Protein 5VQI (pdb70)

B-factor: mean 43.28, std 10.45, range [23.92, 96.17]

Structure (mmCIF, N/CA/C/O backbone):
data_5VQI
#
_entry.id   5VQI
#
_cell.length_a   45.034
_cell.length_b   63.706
_cell.length_c   183.635
_cell.angle_alpha   90.00
_cell.angle_beta   90.00
_cell.angle_gamma   90.00
#
_symmetry.space_group_name_H-M   'P 21 21 21'
#
loop_
_entity.id
_entity.type
_entity.pdbx_description
1 polymer 'Importin subunit alpha'
2 polymer 'Nuclear localization sequence of NIT2 transcription factor (NIT2-NLS)'
3 water water
#
loop_
_atom_site.group_PDB
_atom_site.id
_atom_site.type_symbol
_atom_site.label_atom_id
_atom_site.label_alt_id
_atom_site.label_comp_id
_atom_site.label_asym_id
_atom_site.label_entity_id
_atom_site.label_seq_id
_atom_site.pdbx_PDB_ins_code
_atom_site.Cartn_x
_atom_site.Cartn_y
_atom_site.Cartn_z
_atom_site.occupancy
_atom_site.B_iso_or_equiv
_atom_site.auth_seq_id
_atom_site.auth_comp_id
_atom_site.auth_asym_id
_atom_site.auth_atom_id
_atom_site.pdbx_PDB_model_num
ATOM 1 N N . ASP A 1 29 ? -56.126 35.603 217.342 1.00 68.34 82 ASP B N 1
ATOM 2 C CA . ASP A 1 29 ? -56.715 35.364 216.016 1.00 61.39 82 ASP B CA 1
ATOM 3 C C . ASP A 1 29 ? -57.715 36.457 215.607 1.00 57.51 82 ASP B C 1
ATOM 4 O O . ASP A 1 29 ? -58.615 36.820 216.372 1.00 56.61 82 ASP B O 1
ATOM 9 N N . LEU A 1 30 ? -57.569 36.952 214.382 1.00 61.05 83 LEU B N 1
ATOM 10 C CA . LEU A 1 30 ? -58.211 38.203 213.961 1.00 54.89 83 LEU B CA 1
ATOM 11 C C . LEU A 1 30 ? -59.742 38.326 214.157 1.00 55.71 83 LEU B C 1
ATOM 12 O O . LEU A 1 30 ? -60.220 39.366 214.628 1.00 52.58 83 LEU B O 1
ATOM 17 N N . PRO A 1 31 ? -60.526 37.287 213.806 1.00 57.22 84 PRO B N 1
ATOM 18 C CA . PRO A 1 31 ? -61.951 37.567 214.048 1.00 54.82 84 PRO B CA 1
ATOM 19 C C . PRO A 1 31 ? -62.331 37.591 215.540 1.00 53.19 84 PRO B C 1
ATOM 20 O O . PRO A 1 31 ? -63.244 38.332 215.898 1.00 53.47 84 PRO B O 1
ATOM 24 N N . LYS A 1 32 ? -61.662 36.816 216.393 1.00 53.30 85 LYS B N 1
ATOM 25 C CA . LYS A 1 32 ? -61.963 36.882 217.826 1.00 54.34 85 LYS B CA 1
ATOM 26 C C . LYS A 1 32 ? -61.603 38.263 218.385 1.00 53.12 85 LYS B C 1
ATOM 27 O O . LYS A 1 32 ? -62.304 38.801 219.249 1.00 51.50 85 LYS B O 1
ATOM 33 N N . MET A 1 33 ? -60.526 38.844 217.865 1.00 50.84 86 MET B N 1
ATOM 34 C CA . MET A 1 33 ? -60.102 40.177 218.273 1.00 47.88 86 MET B CA 1
ATOM 35 C C . MET A 1 33 ? -61.156 41.209 217.916 1.00 48.61 86 MET B C 1
ATOM 36 O O . MET A 1 33 ? -61.443 42.115 218.699 1.00 43.38 86 MET B O 1
ATOM 41 N N . VAL A 1 34 ? -61.737 41.062 216.727 1.00 51.18 87 VAL B N 1
ATOM 42 C CA . VAL A 1 34 ? -62.809 41.947 216.283 1.00 43.50 87 VAL B CA 1
ATOM 43 C C . VAL A 1 34 ? -63.997 41.837 217.243 1.00 45.81 87 VAL B C 1
ATOM 44 O O . VAL A 1 34 ? -64.562 42.842 217.670 1.00 42.28 87 VAL B O 1
ATOM 48 N N . GLU A 1 35 ? -64.351 40.603 217.586 1.00 48.21 88 GLU B N 1
ATOM 49 C CA . GLU A 1 35 ? -65.426 40.323 218.533 1.00 47.76 88 GLU B CA 1
ATOM 50 C C . GLU A 1 35 ? -65.173 41.047 219.854 1.00 46.90 88 GLU B C 1
ATOM 51 O O . GLU A 1 35 ? -66.057 41.716 220.386 1.00 43.80 88 GLU B O 1
ATOM 57 N N . GLY A 1 36 ? -63.948 40.933 220.361 1.00 48.44 89 GLY B N 1
ATOM 58 C CA . GLY A 1 36 ? -63.580 41.573 221.609 1.00 45.56 89 GLY B CA 1
ATOM 59 C C . GLY A 1 36 ? -63.748 43.081 221.587 1.00 43.45 89 GLY B C 1
ATOM 60 O O . GLY A 1 36 ? -64.298 43.673 222.519 1.00 42.08 89 GLY B O 1
ATOM 61 N N . VAL A 1 37 ? -63.268 43.701 220.518 1.00 38.35 90 VAL B N 1
ATOM 62 C CA . VAL A 1 37 ? -63.382 45.140 220.352 1.00 39.59 90 VAL B CA 1
ATOM 63 C C . VAL A 1 37 ? -64.858 45.600 220.337 1.00 45.16 90 VAL B C 1
ATOM 64 O O . VAL A 1 37 ? -65.181 46.682 220.834 1.00 41.05 90 VAL B O 1
ATOM 68 N N . PHE A 1 38 ? -65.757 44.766 219.805 1.00 46.87 91 PHE B N 1
ATOM 69 C CA . PHE A 1 38 ? -67.178 45.129 219.715 1.00 45.67 91 PHE B CA 1
ATOM 70 C C . PHE A 1 38 ? -68.005 44.574 220.871 1.00 46.48 91 PHE B C 1
ATOM 71 O O . PHE A 1 38 ? -69.221 44.757 220.919 1.00 49.54 91 PHE B O 1
ATOM 79 N N . SER A 1 39 ? -67.352 43.876 221.788 1.00 42.91 92 SER B N 1
ATOM 80 C CA . SER A 1 39 ? -67.996 43.505 223.032 1.00 43.09 92 SER B CA 1
ATOM 81 C C . SER A 1 39 ? -68.277 44.787 223.827 1.00 48.25 92 SER B C 1
ATOM 82 O O . SER A 1 39 ? -67.661 45.821 223.584 1.00 45.19 92 SER B O 1
ATOM 85 N N . SER A 1 40 ? -69.212 44.740 224.765 1.00 47.14 93 SER B N 1
ATOM 86 C CA . SER A 1 40 ? -69.456 45.908 225.599 1.00 47.61 93 SER B CA 1
ATOM 87 C C . SER A 1 40 ? -68.720 45.789 226.942 1.00 42.03 93 SER B C 1
ATOM 88 O O . SER A 1 40 ? -68.843 46.655 227.798 1.00 39.92 93 SER B O 1
ATOM 91 N N . GLU A 1 41 ? -67.955 44.716 227.111 1.00 41.13 94 GLU B N 1
ATOM 92 C CA . GLU A 1 41 ? -67.183 44.495 228.335 1.00 41.04 94 GLU B CA 1
ATOM 93 C C . GLU A 1 41 ? -65.773 45.103 228.294 1.00 41.51 94 GLU B C 1
ATOM 94 O O . GLU A 1 41 ? -65.000 44.861 227.358 1.00 41.30 94 GLU B O 1
ATOM 100 N N . ILE A 1 42 ? -65.447 45.889 229.316 1.00 37.21 95 ILE B N 1
ATOM 101 C CA . ILE A 1 42 ? -64.200 46.639 229.330 1.00 39.15 95 ILE B CA 1
ATOM 102 C C . ILE A 1 42 ? -62.977 45.731 229.264 1.00 37.87 95 ILE B C 1
ATOM 103 O O . ILE A 1 42 ? -61.994 46.068 228.616 1.00 43.43 95 ILE B O 1
ATOM 108 N N . ASP A 1 43 ? -63.033 44.563 229.884 1.00 37.26 96 ASP B N 1
ATOM 109 C CA . ASP A 1 43 ? -61.868 43.704 229.838 1.00 35.78 96 ASP B CA 1
ATOM 110 C C . ASP A 1 43 ? -61.731 43.007 228.479 1.00 39.04 96 ASP B C 1
ATOM 111 O O . ASP A 1 43 ? -60.630 42.909 227.952 1.00 39.49 96 ASP B O 1
ATOM 116 N N . LYS A 1 44 ? -62.830 42.547 227.892 1.00 41.22 97 LYS B N 1
ATOM 117 C CA . LYS A 1 44 ? -62.767 42.038 226.520 1.00 42.45 97 LYS B CA 1
ATOM 118 C C . LYS A 1 44 ? -62.271 43.118 225.552 1.00 41.71 97 LYS B C 1
ATOM 119 O O . LYS A 1 44 ? -61.369 42.870 224.744 1.00 40.08 97 LYS B O 1
ATOM 125 N N . GLN A 1 45 ? -62.841 44.316 225.665 1.00 40.57 98 GLN B N 1
ATOM 126 C CA . GLN A 1 45 ? -62.364 45.481 224.924 1.00 40.35 98 GLN B CA 1
ATOM 127 C C . GLN A 1 45 ? -60.855 45.704 225.047 1.00 42.30 98 GLN B C 1
ATOM 128 O O . GLN A 1 45 ? -60.184 46.080 224.079 1.00 39.07 98 GLN B O 1
ATOM 134 N N . ILE A 1 46 ? -60.317 45.478 226.239 1.00 40.17 99 ILE B N 1
ATOM 135 C CA . ILE A 1 46 ? -58.926 45.842 226.486 1.00 40.81 99 ILE B CA 1
ATOM 136 C C . ILE A 1 46 ? -57.956 44.759 225.990 1.00 38.58 99 ILE B C 1
ATOM 137 O O . ILE A 1 46 ? -56.937 45.079 225.372 1.00 38.92 99 ILE B O 1
ATOM 142 N N . GLN A 1 47 ? -58.285 43.489 226.225 1.00 42.45 100 GLN B N 1
ATOM 143 C CA . GLN A 1 47 ? -57.491 42.364 225.700 1.00 43.10 100 GLN B CA 1
ATOM 144 C C . GLN A 1 47 ? -57.429 42.389 224.195 1.00 39.85 100 GLN B C 1
ATOM 145 O O . GLN A 1 47 ? -56.381 42.169 223.609 1.00 43.50 100 GLN B O 1
ATOM 151 N N . ALA A 1 48 ? -58.575 42.627 223.577 1.00 38.66 101 ALA B N 1
ATOM 152 C CA . ALA A 1 48 ? -58.650 42.683 222.130 1.00 40.56 101 ALA B CA 1
ATOM 153 C C . ALA A 1 48 ? -57.819 43.845 221.611 1.00 40.45 101 ALA B C 1
ATOM 154 O O . ALA A 1 48 ? -56.961 43.666 220.751 1.00 39.37 101 ALA B O 1
ATOM 156 N N . THR A 1 49 ? -58.073 45.033 222.155 1.00 39.04 102 THR B N 1
ATOM 157 C CA . THR A 1 49 ? -57.427 46.244 221.673 1.00 37.37 102 THR B CA 1
ATOM 158 C C . THR A 1 49 ? -55.907 46.168 221.827 1.00 41.30 102 THR B C 1
ATOM 159 O O . THR A 1 49 ? -55.167 46.603 220.939 1.00 41.54 102 THR B O 1
ATOM 163 N N . THR A 1 50 ? -55.451 45.592 222.940 1.00 40.07 103 THR B N 1
ATOM 164 C CA . THR A 1 50 ? -54.026 45.374 223.170 1.00 37.25 103 THR B CA 1
ATOM 165 C C . THR A 1 50 ? -53.422 44.492 222.081 1.00 35.61 103 THR B C 1
ATOM 166 O O . THR A 1 50 ? -52.338 44.787 221.581 1.00 38.02 103 THR B O 1
ATOM 170 N N . LYS A 1 51 ? -54.117 43.422 221.704 1.00 36.95 104 LYS B N 1
ATOM 171 C CA . LYS A 1 51 ? -53.639 42.553 220.625 1.00 39.91 104 LYS B CA 1
ATOM 172 C C . LYS A 1 51 ? -53.507 43.327 219.304 1.00 44.75 104 LYS B C 1
ATOM 173 O O . LYS A 1 51 ? -52.551 43.105 218.537 1.00 41.67 104 LYS B O 1
ATOM 179 N N . PHE A 1 52 ? -54.458 44.236 219.056 1.00 37.68 105 PHE B N 1
ATOM 180 C CA . PHE A 1 52 ? -54.410 45.120 217.892 1.00 38.83 105 PHE B CA 1
ATOM 181 C C . PHE A 1 52 ? -53.248 46.112 218.001 1.00 40.52 105 PHE B C 1
ATOM 182 O O . PHE A 1 52 ? -52.524 46.338 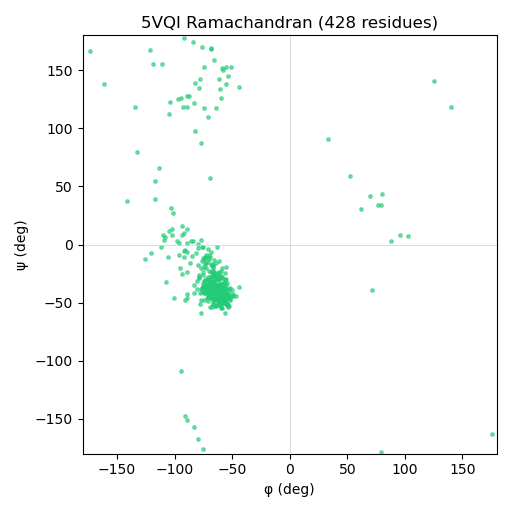217.041 1.00 39.52 105 PHE B O 1
ATOM 190 N N . ARG A 1 53 ? -53.084 46.713 219.176 1.00 41.95 106 ARG B N 1
ATOM 191 C CA . ARG A 1 53 ? -51.932 47.570 219.432 1.00 41.32 106 ARG B CA 1
ATOM 192 C C . ARG A 1 53 ? -50.623 46.832 219.120 1.00 44.00 106 ARG B C 1
ATOM 193 O O . ARG A 1 53 ? -49.714 47.384 218.480 1.00 41.81 106 ARG B O 1
ATOM 201 N N . LYS A 1 54 ? -50.528 45.584 219.569 1.00 41.44 107 LYS B N 1
ATOM 202 C CA . LYS A 1 54 ? -49.295 44.838 219.377 1.00 40.48 107 LYS B CA 1
ATOM 203 C C . LYS A 1 54 ? -49.101 44.508 217.907 1.00 42.41 107 LYS B C 1
ATOM 204 O O . LYS A 1 54 ? -47.981 44.515 217.413 1.00 44.02 107 LYS B O 1
ATOM 210 N N . LEU A 1 55 ? -50.192 44.261 217.192 1.00 42.34 108 LEU B N 1
ATOM 211 C CA . LEU A 1 55 ? -50.047 43.864 215.811 1.00 40.80 108 LEU B CA 1
ATOM 212 C C . LEU A 1 55 ? -49.683 45.097 214.970 1.00 45.29 108 LEU B C 1
ATOM 213 O O . LEU A 1 55 ? -48.882 45.001 214.028 1.00 43.49 108 LEU B O 1
ATOM 218 N N . LEU A 1 56 ? -50.254 46.250 215.313 1.00 41.58 109 LEU B N 1
ATOM 219 C CA . LEU A 1 56 ? -49.923 47.477 214.606 1.00 42.73 109 LEU B CA 1
ATOM 220 C C . LEU A 1 56 ? -48.544 47.997 215.017 1.00 47.70 109 LEU B C 1
ATOM 221 O O . LEU A 1 56 ? -48.081 49.015 214.490 1.00 47.33 109 LEU B O 1
ATOM 226 N N . SER A 1 57 ? -47.893 47.302 215.953 1.00 46.05 110 SER B N 1
ATOM 227 C CA . SER A 1 57 ? -46.543 47.673 216.408 1.00 45.20 110 SER B CA 1
ATOM 228 C C . SER A 1 57 ? -45.411 46.906 215.711 1.00 45.14 110 SER B C 1
ATOM 229 O O . SER A 1 57 ? -44.243 47.243 215.897 1.00 42.23 110 SER B O 1
ATOM 232 N N . LYS A 1 58 ? -45.760 45.879 214.933 1.00 49.06 111 LYS B N 1
ATOM 233 C CA . LYS A 1 58 ? -44.795 45.117 214.127 1.00 52.95 111 LYS B CA 1
ATOM 234 C C . LYS A 1 58 ? -43.800 46.028 213.399 1.00 53.10 111 LYS B C 1
ATOM 235 O O . LYS A 1 58 ? -44.186 47.060 212.840 1.00 49.89 111 LYS B O 1
ATOM 237 N N . GLU A 1 59 ? -42.522 45.659 213.423 1.00 52.57 112 GLU B N 1
ATOM 238 C CA . GLU A 1 59 ? -41.505 46.461 212.753 1.00 57.62 112 GLU B CA 1
ATOM 239 C C . GLU A 1 59 ? -41.695 46.409 211.225 1.00 56.86 112 GLU B C 1
ATOM 240 O O . GLU A 1 59 ? -41.812 47.452 210.567 1.00 52.19 112 GLU B O 1
ATOM 242 N N . ARG A 1 60 ? -41.748 45.199 210.670 1.00 57.25 113 ARG B N 1
ATOM 243 C CA . ARG A 1 60 ? -41.914 45.024 209.223 1.00 66.60 113 ARG B CA 1
ATOM 244 C C . ARG A 1 60 ? -43.366 44.768 208.838 1.00 63.64 113 ARG B C 1
ATOM 245 O O . ARG A 1 60 ? -44.001 43.845 209.357 1.00 60.97 113 ARG B O 1
ATOM 247 N N . ASN A 1 61 ? -43.877 45.590 207.924 1.00 62.23 114 ASN B N 1
ATOM 248 C CA . ASN A 1 61 ? -45.216 45.416 207.359 1.00 64.78 114 ASN B CA 1
ATOM 249 C C . ASN A 1 61 ? -46.371 45.274 208.348 1.00 60.07 114 ASN B C 1
ATOM 250 O O . ASN A 1 61 ? -47.065 44.253 208.325 1.00 58.13 114 ASN B O 1
ATOM 255 N N . PRO A 1 62 ? -46.581 46.282 209.216 1.00 56.41 115 PRO B N 1
ATOM 256 C CA . PRO A 1 62 ? -47.772 46.217 210.058 1.00 53.50 115 PRO B CA 1
ATOM 257 C C . PRO A 1 62 ? -49.029 46.182 209.203 1.00 49.29 115 PRO B C 1
ATOM 258 O O . PRO A 1 62 ? -49.214 47.035 208.341 1.00 53.07 115 PRO B O 1
ATOM 262 N N . PRO A 1 63 ? -49.881 45.181 209.420 1.00 49.67 116 PRO B N 1
ATOM 263 C CA . PRO A 1 63 ? -51.099 45.015 208.621 1.00 49.84 116 PRO B CA 1
ATOM 264 C C . PRO A 1 63 ? -52.142 46.106 208.894 1.00 44.89 116 PRO B C 1
ATOM 265 O O . PRO A 1 63 ? -53.273 45.809 209.270 1.00 46.87 116 PRO B O 1
ATOM 269 N N . ILE A 1 64 ? -51.740 47.355 208.695 1.00 42.28 117 ILE B N 1
ATOM 270 C CA . ILE A 1 64 ? -52.595 48.505 208.903 1.00 37.20 117 ILE B CA 1
ATOM 271 C C . ILE A 1 64 ? -53.904 48.345 208.152 1.00 43.21 117 ILE B C 1
ATOM 272 O O . ILE A 1 64 ? -54.989 48.538 208.714 1.00 44.17 117 ILE B O 1
ATOM 277 N N . GLU A 1 65 ? -53.791 47.940 206.892 1.00 45.03 118 GLU B N 1
ATOM 278 C CA . GLU A 1 65 ? -54.934 47.808 206.020 1.00 41.07 118 GLU B CA 1
ATOM 279 C C . GLU A 1 65 ? -55.875 46.706 206.473 1.00 43.57 118 GLU B C 1
ATOM 280 O O . GLU A 1 65 ? -57.091 46.895 206.493 1.00 45.19 118 GLU B O 1
ATOM 286 N N . GLU A 1 66 ? -55.333 45.553 206.841 1.00 45.93 119 GLU B N 1
ATOM 287 C CA . GLU A 1 66 ? -56.203 44.465 207.283 1.00 47.87 119 GLU B CA 1
ATOM 288 C C . GLU A 1 66 ? -56.978 44.907 208.511 1.00 47.87 119 GLU B C 1
ATOM 289 O O . GLU A 1 66 ? -58.162 44.613 208.636 1.00 51.52 119 GLU B O 1
ATOM 295 N N . VAL A 1 67 ? -56.304 45.628 209.407 1.00 45.38 120 VAL B N 1
ATOM 296 C CA . VAL A 1 67 ? -56.934 46.142 210.620 1.00 44.31 120 VAL B CA 1
ATOM 297 C C . VAL A 1 67 ? -58.034 47.125 210.241 1.00 45.03 120 VAL B C 1
ATOM 298 O O . 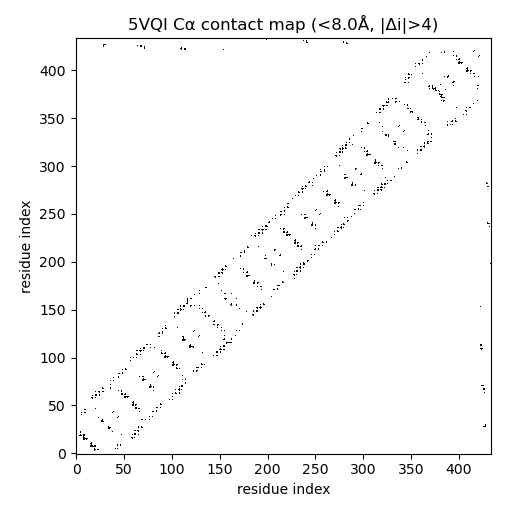VAL A 1 67 ? -59.145 47.058 210.763 1.00 45.61 120 VAL B O 1
ATOM 302 N N . ILE A 1 68 ? -57.719 48.025 209.314 1.00 43.92 121 ILE B N 1
ATOM 303 C CA . ILE A 1 68 ? -58.680 49.008 208.844 1.00 40.92 121 ILE B CA 1
ATOM 304 C C . ILE A 1 68 ? -59.910 48.320 208.238 1.00 44.22 121 ILE B C 1
ATOM 305 O O . ILE A 1 68 ? -61.046 48.709 208.512 1.00 41.97 121 ILE B O 1
ATOM 310 N N . LYS A 1 69 ? -59.679 47.271 207.458 1.00 45.16 122 LYS B N 1
ATOM 311 C CA . LYS A 1 69 ? -60.762 46.486 206.869 1.00 44.66 122 LYS B CA 1
ATOM 312 C C . LYS A 1 69 ? -61.722 45.839 207.886 1.00 45.98 122 LYS B C 1
ATOM 313 O O . LYS A 1 69 ? -62.880 45.580 207.568 1.00 46.44 122 LYS B O 1
ATOM 319 N N . THR A 1 70 ? -61.251 45.560 209.094 1.00 45.06 123 THR B N 1
ATOM 320 C CA . THR A 1 70 ? -62.089 44.863 210.070 1.00 43.51 123 THR B CA 1
ATOM 321 C C . THR A 1 70 ? -63.212 45.739 210.649 1.00 42.68 123 THR B C 1
ATOM 322 O O . THR A 1 70 ? -64.189 45.212 211.185 1.00 49.75 123 THR B O 1
ATOM 326 N N . GLY A 1 71 ? -63.076 47.060 210.557 1.00 41.19 124 GLY B N 1
ATOM 327 C CA . GLY A 1 71 ? -64.116 47.973 211.018 1.00 36.20 124 GLY B CA 1
ATOM 328 C C . GLY A 1 71 ? -63.943 48.534 212.424 1.00 40.23 124 GLY B C 1
ATOM 329 O O . GLY A 1 71 ? -64.842 49.198 212.940 1.00 39.60 124 GLY B O 1
ATOM 330 N N . VAL A 1 72 ? -62.787 48.291 213.043 1.00 39.18 125 VAL B N 1
ATOM 331 C CA . VAL A 1 72 ? -62.579 48.685 214.439 1.00 40.56 125 VAL B CA 1
ATOM 332 C C . VAL A 1 72 ? -62.114 50.121 214.658 1.00 36.76 125 VAL B C 1
ATOM 333 O O . VAL A 1 72 ? -62.085 50.570 215.794 1.00 41.98 125 VAL B O 1
ATOM 337 N N . VAL A 1 73 ? -61.743 50.848 213.615 1.00 35.35 126 VAL B N 1
ATOM 338 C CA . VAL A 1 73 ? -61.151 52.153 213.874 1.00 38.35 126 VAL B CA 1
ATOM 339 C C . VAL A 1 73 ? -62.173 53.039 214.545 1.00 34.51 126 VAL B C 1
ATOM 340 O O . VAL A 1 73 ? -61.841 53.786 215.457 1.00 42.60 126 VAL B O 1
ATOM 344 N N . GLY A 1 74 ? -63.428 52.902 214.142 1.00 39.52 127 GLY B N 1
ATOM 345 C CA . GLY A 1 74 ? -64.525 53.598 214.798 1.00 39.25 127 GLY B CA 1
ATOM 346 C C . GLY A 1 74 ? -64.606 53.315 216.288 1.00 42.07 127 GLY B C 1
ATOM 347 O O . GLY A 1 74 ? -64.856 54.214 217.088 1.00 43.12 127 GLY B O 1
ATOM 348 N N . ARG A 1 75 ? -64.383 52.057 216.659 1.00 41.19 128 ARG B N 1
ATOM 349 C CA . ARG A 1 75 ? -64.356 51.654 218.055 1.00 39.53 128 ARG B CA 1
ATOM 350 C C . ARG A 1 75 ? -63.191 52.254 218.828 1.00 38.15 128 ARG B C 1
ATOM 351 O O . ARG A 1 75 ? -63.388 52.754 219.934 1.00 35.62 128 ARG B O 1
ATOM 359 N N . PHE A 1 76 ? -61.987 52.212 218.250 1.00 37.79 129 PHE B N 1
ATOM 360 C CA . PHE A 1 76 ? -60.811 52.790 218.914 1.00 39.14 129 PHE B CA 1
ATOM 361 C C . PHE A 1 76 ? -61.089 54.245 219.279 1.00 38.68 129 PHE B C 1
ATOM 362 O O . PHE A 1 76 ? -60.707 54.710 220.350 1.00 38.76 129 PHE B O 1
ATOM 370 N N . VAL A 1 77 ? -61.788 54.952 218.400 1.00 39.47 130 VAL B N 1
ATOM 371 C CA . VAL A 1 77 ? -62.141 56.332 218.680 1.00 36.44 130 VAL B CA 1
ATOM 372 C C . VAL A 1 77 ? -63.176 56.450 219.824 1.00 40.88 130 VAL B C 1
ATOM 373 O O . VAL A 1 77 ? -63.102 57.371 220.653 1.00 40.79 130 VAL B O 1
ATOM 377 N N . GLU A 1 78 ? -64.128 55.523 219.897 1.00 40.19 131 GLU B N 1
ATOM 378 C CA . GLU A 1 78 ? -65.028 55.514 221.049 1.00 39.48 131 GLU B CA 1
ATOM 379 C C . GLU A 1 78 ? -64.220 55.296 222.323 1.00 38.34 131 GLU B C 1
ATOM 380 O O . GLU A 1 78 ? -64.469 55.949 223.333 1.00 37.59 131 GLU B O 1
ATOM 386 N N . PHE A 1 79 ? -63.257 54.372 222.259 1.00 34.23 132 PHE B N 1
ATOM 387 C CA . PHE A 1 79 ? -62.466 53.998 223.424 1.00 37.98 132 PHE B CA 1
ATOM 388 C C . PHE A 1 79 ? -61.697 55.185 223.968 1.00 35.07 132 PHE B C 1
ATOM 389 O O . PHE A 1 79 ? -61.417 55.246 225.154 1.00 35.17 132 PHE B O 1
ATOM 397 N N . LEU A 1 80 ? -61.381 56.131 223.088 1.00 33.89 133 LEU B N 1
ATOM 398 C CA . LEU A 1 80 ? -60.660 57.338 223.468 1.00 36.23 133 LEU B CA 1
ATOM 399 C C . LEU A 1 80 ? -61.394 58.156 224.538 1.00 38.18 133 LEU B C 1
ATOM 400 O O . LEU A 1 80 ? -60.786 58.981 225.211 1.00 35.64 133 LEU B O 1
ATOM 405 N N . ARG A 1 81 ? -62.703 57.935 224.679 1.00 39.07 134 ARG B N 1
ATOM 406 C CA . ARG A 1 81 ? -63.490 58.645 225.687 1.00 43.52 134 ARG B CA 1
ATOM 407 C C . ARG A 1 81 ? -63.950 57.764 226.852 1.00 40.12 134 ARG B C 1
ATOM 408 O O . ARG A 1 81 ? -64.663 58.239 227.731 1.00 39.75 134 ARG B O 1
ATOM 416 N N . SER A 1 82 ? -63.534 56.502 226.877 1.00 37.05 135 SER B N 1
ATOM 417 C CA . SER A 1 82 ? -63.758 55.669 228.059 1.00 39.05 135 SER B CA 1
ATOM 418 C C . SER A 1 82 ? -63.109 56.303 229.291 1.00 39.22 135 SER B C 1
ATOM 419 O O . SER A 1 82 ? -62.133 57.040 229.187 1.00 35.89 135 SER B O 1
ATOM 422 N N . PRO A 1 83 ? -63.689 56.059 230.466 1.00 44.75 136 PRO B N 1
ATOM 423 C CA . PRO A 1 83 ? -63.090 56.520 231.729 1.00 40.73 136 PRO B CA 1
ATOM 424 C C . PRO A 1 83 ? -61.892 55.677 232.133 1.00 40.65 136 PRO B C 1
ATOM 425 O O . PRO A 1 83 ? -61.047 56.136 232.893 1.00 41.55 136 PRO B O 1
ATOM 429 N N . HIS A 1 84 ? -61.843 54.446 231.637 1.00 40.93 137 HIS B N 1
ATOM 430 C CA . HIS A 1 84 ? -60.698 53.577 231.837 1.00 40.59 137 HIS B CA 1
ATOM 431 C C . HIS A 1 84 ? -59.532 54.085 231.011 1.00 39.48 137 HIS B C 1
ATOM 432 O O . HIS A 1 84 ? -59.559 54.005 229.785 1.00 42.96 137 HIS B O 1
ATOM 439 N N . THR A 1 85 ? -58.517 54.612 231.680 1.00 35.29 138 THR B N 1
ATOM 440 C CA . THR A 1 85 ? -57.393 55.201 230.986 1.00 34.64 138 THR B CA 1
ATOM 441 C C . THR A 1 85 ? -56.636 54.163 230.163 1.00 37.74 138 THR B C 1
ATOM 442 O O . THR A 1 85 ? -56.071 54.495 229.128 1.00 38.41 138 THR B O 1
ATOM 446 N N . LEU A 1 86 ? -56.616 52.912 230.617 1.00 36.47 139 LEU B N 1
ATOM 447 C CA . LEU A 1 86 ? -55.823 51.892 229.936 1.00 34.93 139 LEU B CA 1
ATOM 448 C C . LEU A 1 86 ? -56.313 51.662 228.515 1.00 37.50 139 LEU B C 1
ATOM 449 O O . LEU A 1 86 ? -55.512 51.554 227.585 1.00 40.11 139 LEU B O 1
ATOM 454 N N . VAL A 1 87 ? -57.629 51.604 228.340 1.00 37.56 140 VAL B N 1
ATOM 455 C CA . VAL A 1 87 ? -58.185 51.414 227.012 1.00 39.57 140 VAL B CA 1
ATOM 456 C C . VAL A 1 87 ? -58.041 52.700 226.182 1.00 38.10 140 VAL B C 1
ATOM 457 O O . VAL A 1 87 ? -57.908 52.632 224.967 1.00 40.61 140 VAL B O 1
ATOM 461 N N . GLN A 1 88 ? -58.041 53.859 226.838 1.00 35.85 141 GLN B N 1
ATOM 462 C CA . GLN A 1 88 ? -57.739 55.113 226.166 1.00 34.13 141 GLN B CA 1
ATOM 463 C C . GLN A 1 88 ? -56.370 55.015 225.552 1.00 37.79 141 GLN B C 1
ATOM 464 O O . GLN A 1 88 ? -56.171 55.357 224.391 1.00 40.21 141 GLN B O 1
ATOM 470 N 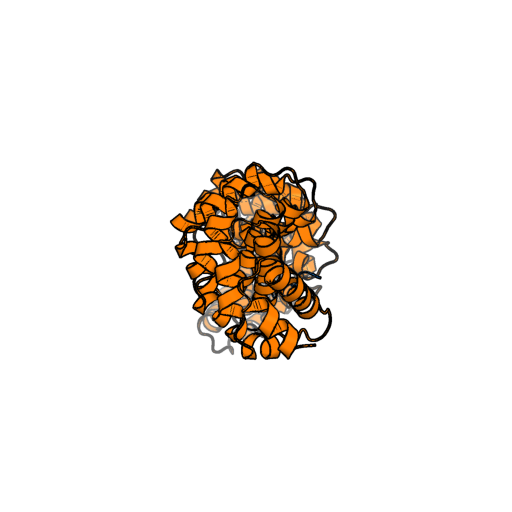N . PHE A 1 89 ? -55.434 54.515 226.350 1.00 37.66 142 PHE B N 1
ATOM 471 C CA . PHE A 1 89 ? -54.045 54.387 225.955 1.00 37.32 142 PHE B CA 1
ATOM 472 C C . PHE A 1 89 ? -53.823 53.395 224.807 1.00 37.75 142 PHE B C 1
ATOM 473 O O . PHE A 1 89 ? -53.202 53.733 223.792 1.00 39.26 142 PHE B O 1
ATOM 481 N N . GLU A 1 90 ? -54.329 52.180 224.969 1.00 36.04 143 GLU B N 1
ATOM 482 C CA . GLU A 1 90 ? -54.216 51.159 223.937 1.00 35.84 143 GLU B CA 1
ATOM 483 C C . GLU A 1 90 ? -54.895 51.596 222.627 1.00 38.87 143 GLU B C 1
ATOM 484 O O . GLU A 1 90 ? -54.341 51.408 221.521 1.00 37.88 143 GLU B O 1
ATOM 490 N N . ALA A 1 91 ? -56.083 52.189 222.748 1.00 36.99 144 ALA B N 1
ATOM 491 C CA . ALA A 1 91 ? -56.780 52.696 221.564 1.00 39.77 144 ALA B CA 1
ATOM 492 C C . ALA A 1 91 ? -55.905 53.747 220.866 1.00 36.83 144 ALA B C 1
ATOM 493 O O . ALA A 1 91 ? -55.702 53.682 219.653 1.00 36.30 144 ALA B O 1
ATOM 495 N N . ALA A 1 92 ? -55.360 54.676 221.655 1.00 35.20 145 ALA B N 1
ATOM 496 C CA . ALA A 1 92 ? -54.566 55.785 221.139 1.00 35.77 145 ALA B CA 1
ATOM 497 C C . ALA A 1 92 ? -53.284 55.293 220.454 1.00 36.89 145 ALA B C 1
ATOM 498 O O . ALA A 1 92 ? -52.825 55.861 219.467 1.00 35.00 145 ALA B O 1
ATOM 500 N N . TRP A 1 93 ? -52.716 54.228 220.994 1.00 40.11 146 TRP B N 1
ATOM 501 C CA . TRP A 1 93 ? -51.507 53.653 220.442 1.00 38.06 146 TRP B CA 1
ATOM 502 C C . TRP A 1 93 ? -51.822 52.945 219.102 1.00 39.14 146 TRP B C 1
ATOM 503 O O . TRP A 1 93 ? -51.066 53.058 218.134 1.00 36.79 146 TRP B O 1
ATOM 514 N N . ALA A 1 94 ? -52.943 52.231 219.040 1.00 41.21 147 ALA B N 1
ATOM 515 C CA . ALA A 1 94 ? -53.329 51.565 217.801 1.00 37.76 147 ALA B CA 1
ATOM 516 C C . ALA A 1 94 ? -53.568 52.608 216.732 1.00 37.79 147 ALA B C 1
ATOM 517 O O . ALA A 1 94 ? -53.092 52.485 215.597 1.00 37.61 147 ALA B O 1
ATOM 519 N N . LEU A 1 95 ? -54.297 53.648 217.116 1.00 36.22 148 LEU B N 1
ATOM 520 C CA . LEU A 1 95 ? -54.630 54.720 216.198 1.00 38.11 148 LEU B CA 1
ATOM 521 C C . LEU A 1 95 ? -53.360 55.415 215.729 1.00 36.34 148 LEU B C 1
ATOM 522 O O . LEU A 1 95 ? -53.237 55.750 214.558 1.00 36.77 148 LEU B O 1
ATOM 527 N N . THR A 1 96 ? -52.412 55.611 216.644 1.00 37.90 149 THR B N 1
ATOM 528 C CA . THR A 1 96 ? -51.140 56.255 216.309 1.00 41.88 149 THR B CA 1
ATOM 529 C C . THR A 1 96 ? -50.423 55.515 215.179 1.00 40.11 149 THR B C 1
ATOM 530 O O . THR A 1 96 ? -49.838 56.135 214.288 1.00 38.54 149 THR B O 1
ATOM 534 N N . ASN A 1 97 ? -50.496 54.191 215.208 1.00 37.33 150 ASN B N 1
ATOM 535 C CA . ASN A 1 97 ? -49.787 53.402 214.223 1.00 40.13 150 ASN B CA 1
ATOM 536 C C . ASN A 1 97 ? -50.580 53.174 212.937 1.00 38.42 150 ASN B C 1
ATOM 537 O O . ASN A 1 97 ? -50.014 52.799 211.928 1.00 41.03 150 ASN B O 1
ATOM 542 N N . ILE A 1 98 ? -51.880 53.412 212.949 1.00 37.92 151 ILE B N 1
ATOM 543 C CA . ILE A 1 98 ? -52.591 53.450 211.685 1.00 35.24 151 ILE B CA 1
ATOM 544 C C . ILE A 1 98 ? -52.235 54.746 210.984 1.00 35.23 151 ILE B C 1
ATOM 545 O O . ILE A 1 98 ? -51.984 54.774 209.775 1.00 37.39 151 ILE B O 1
ATOM 550 N N . ALA A 1 99 ? -52.184 55.818 211.767 1.00 34.18 152 ALA B N 1
ATOM 551 C CA . ALA A 1 99 ? -51.824 57.141 211.261 1.00 38.03 152 ALA B CA 1
ATOM 552 C C . ALA A 1 99 ? -50.344 57.244 210.890 1.00 40.21 152 ALA B C 1
ATOM 553 O O . ALA A 1 99 ? -49.890 58.280 210.404 1.00 39.03 152 ALA B O 1
ATOM 555 N N . SER A 1 100 ? -49.588 56.180 211.143 1.00 41.39 153 SER B N 1
ATOM 556 C CA . SER A 1 100 ? -48.184 56.158 210.764 1.00 38.70 153 SER B CA 1
ATOM 557 C C . SER A 1 100 ? -48.018 55.621 209.344 1.00 40.54 153 SER B C 1
ATOM 558 O O . SER A 1 100 ? -46.917 55.634 208.802 1.00 43.38 153 SER B O 1
ATOM 561 N N . GLY A 1 101 ? -49.110 55.144 208.750 1.00 40.95 154 GLY B N 1
ATOM 562 C CA . GLY A 1 101 ? -49.067 54.592 207.406 1.00 38.34 154 GLY B CA 1
ATOM 563 C C . GLY A 1 101 ? -49.330 55.613 206.314 1.00 40.85 154 GLY B C 1
ATOM 564 O O . GLY A 1 101 ? -48.990 56.794 206.443 1.00 42.41 154 GLY B O 1
ATOM 565 N N . SER A 1 102 ? -49.946 55.155 205.231 1.00 41.72 155 SER B N 1
ATOM 566 C CA . SER A 1 102 ? -50.178 56.004 204.066 1.00 42.30 155 SER B CA 1
ATOM 567 C C . SER A 1 102 ? -51.188 57.126 204.329 1.00 44.85 155 SER B C 1
ATOM 568 O O . SER A 1 102 ? -51.889 57.128 205.340 1.00 42.19 155 SER B O 1
ATOM 571 N N . ALA A 1 103 ? -51.253 58.070 203.395 1.00 42.89 156 ALA B N 1
ATOM 572 C CA . ALA A 1 103 ? -52.197 59.174 203.462 1.00 41.59 156 ALA B CA 1
ATOM 573 C C . ALA A 1 103 ? -53.641 58.693 203.586 1.00 41.24 156 ALA B C 1
ATOM 574 O O . ALA A 1 103 ? -54.413 59.244 204.377 1.00 40.96 156 ALA B O 1
ATOM 576 N N . THR A 1 104 ? -54.006 57.674 202.807 1.00 38.47 157 THR B N 1
ATOM 577 C CA . THR A 1 104 ? -55.356 57.118 202.893 1.00 42.29 157 THR B CA 1
ATOM 578 C C . THR A 1 104 ? -55.611 56.437 204.231 1.00 42.99 157 THR B C 1
ATOM 579 O O . THR A 1 104 ? -56.736 56.429 204.720 1.00 46.77 157 THR B O 1
ATOM 583 N N . GLN A 1 105 ? -54.578 55.837 204.809 1.00 42.76 158 GLN B N 1
ATOM 584 C CA . GLN A 1 105 ? -54.741 55.155 206.080 1.00 40.79 158 GLN B CA 1
ATOM 585 C C . GLN A 1 105 ? -54.888 56.187 207.178 1.00 42.11 158 GLN B C 1
ATOM 586 O O . GLN A 1 105 ? -55.673 56.013 208.118 1.00 40.48 158 GLN B O 1
ATOM 592 N N . THR A 1 106 ? -54.136 57.273 207.040 1.00 39.93 159 THR B N 1
ATOM 593 C CA . THR A 1 106 ? -54.206 58.365 207.990 1.00 39.61 159 THR B CA 1
ATOM 594 C C . THR A 1 106 ? -55.608 58.957 207.945 1.00 40.22 159 THR B C 1
ATOM 595 O O . THR A 1 106 ? -56.237 59.183 208.975 1.00 35.56 159 THR B O 1
ATOM 599 N N . GLN A 1 107 ? -56.089 59.172 206.725 1.00 40.35 160 GLN B N 1
ATOM 600 C CA . GLN A 1 107 ? -57.388 59.782 206.484 1.00 41.32 160 GLN B CA 1
ATOM 601 C C . GLN A 1 107 ? -58.545 58.996 207.130 1.00 39.47 160 GLN B C 1
ATOM 602 O O . GLN A 1 107 ? -59.510 59.591 207.595 1.00 36.97 160 GLN B O 1
ATOM 608 N N . VAL A 1 108 ? -58.426 57.672 207.175 1.00 37.66 161 VAL B N 1
ATOM 609 C CA . VAL A 1 108 ? -59.399 56.811 207.845 1.00 34.13 161 VAL B CA 1
ATOM 610 C C . VAL A 1 108 ? -59.544 57.163 209.323 1.00 38.55 161 VAL B C 1
ATOM 611 O O . VAL A 1 108 ? -60.666 57.199 209.868 1.00 39.07 161 VAL B O 1
ATOM 615 N N . VAL A 1 109 ? -58.402 57.407 209.966 1.00 36.23 162 VAL B N 1
ATOM 616 C CA . VAL A 1 109 ? -58.369 57.862 211.349 1.00 35.20 162 VAL B CA 1
ATOM 617 C C . VAL A 1 109 ? -58.986 59.260 211.452 1.00 33.26 162 VAL B C 1
ATOM 618 O O . VAL A 1 109 ? -59.765 59.522 212.358 1.00 34.55 162 VAL B O 1
ATOM 622 N N . ILE A 1 110 ? -58.659 60.145 210.514 1.00 34.59 163 ILE B N 1
ATOM 623 C CA . ILE A 1 110 ? -59.223 61.496 210.486 1.00 33.11 163 ILE B CA 1
ATOM 624 C C . ILE A 1 110 ? -60.725 61.456 210.248 1.00 41.30 163 ILE B C 1
ATOM 625 O O . ILE A 1 110 ? -61.510 62.151 210.916 1.00 39.66 163 ILE B O 1
ATOM 630 N N . GLU A 1 111 ? -61.129 60.630 209.292 1.00 42.22 164 GLU B N 1
ATOM 631 C CA . GLU A 1 111 ? -62.537 60.488 208.979 1.00 38.97 164 GLU B CA 1
ATOM 632 C C . GLU A 1 111 ? -63.321 60.041 210.209 1.00 38.58 164 GLU B C 1
ATOM 633 O O . GLU A 1 111 ? -64.440 60.503 210.446 1.00 38.34 164 GLU B O 1
ATOM 639 N N . ALA A 1 112 ? -62.720 59.165 211.008 1.00 37.96 165 ALA B N 1
ATOM 640 C CA . ALA A 1 112 ? -63.398 58.618 212.184 1.00 37.37 165 ALA B CA 1
ATOM 641 C C . ALA A 1 112 ? -63.629 59.651 213.294 1.00 36.04 165 ALA B C 1
ATOM 642 O O . ALA A 1 112 ? -64.286 59.348 214.289 1.00 37.94 165 ALA B O 1
ATOM 644 N N . GLY A 1 113 ? -63.093 60.859 213.125 1.00 36.95 166 GLY B N 1
ATOM 645 C CA . GLY A 1 113 ? -63.224 61.913 214.122 1.00 33.17 166 GLY B CA 1
ATOM 646 C C . GLY A 1 113 ? -62.275 61.793 215.314 1.00 36.24 166 GLY B C 1
ATOM 647 O O . GLY A 1 113 ? -62.624 62.164 216.435 1.00 37.37 166 GLY B O 1
ATOM 648 N N . ALA A 1 114 ? -61.065 61.292 215.089 1.00 36.27 167 ALA B N 1
ATOM 649 C CA . ALA A 1 114 ? -60.139 61.085 216.199 1.00 35.07 167 ALA B CA 1
ATOM 650 C C . ALA A 1 114 ? -59.435 62.370 216.657 1.00 33.82 167 ALA B C 1
ATOM 651 O O . ALA A 1 114 ? -59.106 62.506 217.827 1.00 36.07 167 ALA B O 1
ATOM 653 N N . VAL A 1 115 ? -59.232 63.328 215.762 1.00 33.56 168 VAL B N 1
ATOM 654 C CA . VAL A 1 115 ? -58.373 64.461 216.103 1.00 36.05 168 VAL B CA 1
ATOM 655 C C . VAL A 1 115 ? -58.948 65.416 217.165 1.00 33.37 168 VAL B C 1
ATOM 656 O O . VAL A 1 115 ? -58.210 65.861 218.041 1.00 37.00 168 VAL B O 1
ATOM 660 N N . PRO A 1 116 ? -60.248 65.742 217.110 1.00 37.53 169 PRO B N 1
ATOM 661 C CA . PRO A 1 116 ? -60.698 66.618 218.202 1.00 33.09 169 PRO B CA 1
ATOM 662 C C . PRO A 1 116 ? -60.656 65.921 219.551 1.00 34.54 169 PRO B C 1
ATOM 663 O O . PRO A 1 116 ? -60.572 66.569 220.597 1.00 34.37 169 PRO B O 1
ATOM 667 N N . ILE A 1 117 ? -60.703 64.599 219.530 1.00 34.85 170 ILE B N 1
ATOM 668 C CA . ILE A 1 117 ? -60.648 63.855 220.777 1.00 36.10 170 ILE B CA 1
ATOM 669 C C . ILE A 1 117 ? -59.223 63.793 221.304 1.00 34.35 170 ILE B C 1
ATOM 670 O O . ILE A 1 117 ? -59.007 63.947 222.510 1.00 33.15 170 ILE B O 1
ATOM 675 N N . PHE A 1 118 ? -58.268 63.579 220.399 1.00 28.32 171 PHE B N 1
ATOM 676 C CA . PHE A 1 118 ? -56.863 63.590 220.760 1.00 30.64 171 PHE B CA 1
ATOM 677 C C . PHE A 1 118 ? -56.511 64.938 221.390 1.00 30.32 171 PHE B C 1
ATOM 678 O O . PHE A 1 118 ? -55.760 64.984 222.368 1.00 32.16 171 PHE B O 1
ATOM 686 N N . VAL A 1 119 ? -57.087 66.030 220.887 1.00 28.49 172 VAL B N 1
ATOM 687 C CA . VAL A 1 119 ? -56.829 67.343 221.494 1.00 32.58 172 VAL B CA 1
ATOM 688 C C . VAL A 1 119 ? -57.390 67.423 222.925 1.00 32.37 172 VAL B C 1
ATOM 689 O O . VAL A 1 119 ? -56.749 67.965 223.826 1.00 33.00 172 VAL B O 1
ATOM 693 N N . GLU A 1 120 ? -58.571 66.856 223.143 1.00 36.27 173 GLU B N 1
ATOM 694 C CA . GLU A 1 120 ? -59.108 66.770 224.498 1.00 32.80 173 GLU B CA 1
ATOM 695 C C . GLU A 1 120 ? -58.164 65.961 225.377 1.00 32.53 173 GLU B C 1
ATOM 696 O O . GLU A 1 120 ? -57.913 66.337 226.504 1.00 37.90 173 GLU B O 1
ATOM 698 N N . LEU A 1 121 ? -57.612 64.877 224.842 1.00 31.08 174 LEU B N 1
ATOM 699 C CA . LEU A 1 121 ? -56.728 63.996 225.604 1.00 36.30 174 LEU B CA 1
ATOM 700 C C . LEU A 1 121 ? -55.368 64.619 225.946 1.00 35.84 174 LEU B C 1
ATOM 701 O O . LEU A 1 121 ? -54.607 64.073 226.742 1.00 35.99 174 LEU B O 1
ATOM 706 N N . LEU A 1 122 ? -55.061 65.762 225.350 1.00 35.84 175 LEU B N 1
ATOM 707 C CA . LEU A 1 122 ? -53.853 66.483 225.723 1.00 35.60 175 LEU B CA 1
ATOM 708 C C . LEU A 1 122 ? -53.976 66.984 227.159 1.00 40.26 175 LEU B C 1
ATOM 709 O O . LEU A 1 122 ? -52.991 67.405 227.776 1.00 40.85 175 LEU B O 1
ATOM 714 N N . GLY A 1 123 ? -55.198 66.928 227.679 1.00 37.51 176 GLY B N 1
ATOM 715 C CA . GLY A 1 123 ? -55.493 67.345 229.035 1.00 40.39 176 GLY B CA 1
ATOM 716 C C . GLY A 1 123 ? -55.849 66.191 229.961 1.00 43.53 176 GLY B C 1
ATOM 717 O O . GLY A 1 123 ? -56.256 66.419 231.095 1.00 47.89 176 GLY B O 1
ATOM 718 N N . SER A 1 124 ? -55.696 64.957 229.487 1.00 42.27 177 SER B N 1
ATOM 719 C CA . SER A 1 124 ? -55.928 63.783 230.321 1.00 40.44 177 SER B CA 1
ATOM 720 C C . SER A 1 124 ? -55.116 63.842 231.613 1.00 43.02 177 SER B C 1
ATOM 721 O O . SER A 1 124 ? -54.002 64.345 231.631 1.00 43.89 177 SER B O 1
ATOM 724 N N . PRO A 1 125 ? -55.680 63.330 232.708 1.00 50.26 178 PRO B N 1
ATOM 725 C CA . PRO A 1 125 ? -54.928 63.340 233.969 1.00 48.15 178 PRO B CA 1
ATOM 726 C C . PRO A 1 125 ? -53.775 62.347 233.954 1.00 44.81 178 PRO B C 1
ATOM 727 O O . PRO A 1 125 ? -52.887 62.404 234.806 1.00 42.45 178 PRO B O 1
ATOM 731 N N . GLU A 1 126 ? -53.800 61.440 232.987 1.00 43.50 179 GLU B N 1
ATOM 732 C CA . GLU A 1 126 ? -52.867 60.316 232.961 1.00 45.88 179 GLU B CA 1
ATOM 733 C C . GLU A 1 126 ? -51.774 60.558 231.893 1.00 43.82 179 GLU B C 1
ATOM 734 O O . GLU A 1 126 ? -52.060 60.580 230.699 1.00 42.60 179 GLU B O 1
ATOM 740 N N . PRO A 1 127 ? -50.518 60.765 232.339 1.00 43.92 180 PRO B N 1
ATOM 741 C CA . PRO A 1 127 ? -49.411 61.210 231.485 1.00 42.56 180 PRO B CA 1
ATOM 742 C C . PRO A 1 127 ? -49.165 60.348 230.248 1.00 40.55 180 PRO B C 1
ATOM 743 O O . PRO A 1 127 ? -48.762 60.901 229.224 1.00 41.29 180 PRO B O 1
ATOM 747 N N . ASP A 1 128 ? -49.395 59.041 230.321 1.00 41.52 181 ASP B N 1
ATOM 748 C CA . ASP A 1 128 ? -49.201 58.200 229.139 1.00 39.56 181 ASP B CA 1
ATOM 749 C C . ASP A 1 128 ? -50.300 58.412 228.107 1.00 36.77 181 ASP B C 1
ATOM 750 O O . ASP A 1 128 ? -50.051 58.321 226.917 1.00 39.20 181 ASP B O 1
ATOM 755 N N . VAL A 1 129 ? -51.512 58.710 228.554 1.00 38.59 182 VAL B N 1
ATOM 756 C CA . VAL A 1 129 ? -52.575 59.009 227.612 1.00 39.43 182 VAL B CA 1
ATOM 757 C C . VAL A 1 129 ? -52.268 60.328 226.897 1.00 38.41 182 VAL B C 1
ATOM 758 O O . VAL A 1 129 ? -52.387 60.408 225.671 1.00 37.90 182 VAL B O 1
ATOM 762 N N . ARG A 1 130 ? -51.852 61.346 227.648 1.00 35.61 183 ARG B N 1
ATOM 763 C CA . ARG A 1 130 ? -51.470 62.625 227.056 1.00 34.95 183 ARG B CA 1
ATOM 764 C C . ARG A 1 130 ? -50.342 62.445 226.030 1.00 37.70 183 ARG B C 1
ATOM 765 O O . ARG A 1 130 ? -50.409 62.955 224.908 1.00 36.81 183 ARG B O 1
ATOM 773 N N . GLU A 1 131 ? -49.303 61.717 226.423 1.00 39.48 184 GLU B N 1
ATOM 774 C CA . GLU A 1 131 ? -48.174 61.479 225.536 1.00 38.16 184 GLU B CA 1
ATOM 775 C C . GLU A 1 131 ? -48.603 60.785 224.243 1.00 36.01 184 GLU B C 1
ATOM 776 O O . GLU A 1 131 ? -48.230 61.221 223.153 1.00 36.16 184 GLU B O 1
ATOM 782 N N . GLN A 1 132 ? -49.398 59.724 224.358 1.00 33.75 185 GLN B N 1
ATOM 783 C CA . GLN A 1 132 ? -49.859 59.004 223.167 1.00 38.46 185 GLN B CA 1
ATOM 784 C C . GLN A 1 132 ? -50.715 59.877 222.254 1.00 35.17 185 GLN B C 1
ATOM 785 O O . GLN A 1 132 ? -50.720 59.675 221.054 1.00 36.86 185 GLN B O 1
ATOM 791 N N . ALA A 1 133 ? -51.421 60.849 222.835 1.00 38.07 186 ALA B N 1
ATOM 792 C CA . ALA A 1 133 ? -52.234 61.806 222.086 1.00 32.20 186 ALA B CA 1
ATOM 793 C C . ALA A 1 133 ? -51.331 62.748 221.299 1.00 38.10 186 ALA B C 1
ATOM 794 O O . ALA A 1 133 ? -51.595 63.037 220.120 1.00 37.90 186 ALA B O 1
ATOM 796 N N . VAL A 1 134 ? -50.288 63.242 221.970 1.00 33.09 187 VAL B N 1
ATOM 797 C CA . VAL A 1 134 ? -49.235 64.027 221.336 1.00 35.15 187 VAL B CA 1
ATOM 798 C C . VAL A 1 134 ? -48.643 63.276 220.144 1.00 36.96 187 VAL B C 1
ATOM 799 O O . VAL A 1 134 ? -48.519 63.825 219.040 1.00 34.92 187 VAL B O 1
ATOM 803 N N . TRP A 1 135 ? -48.265 62.022 220.388 1.00 33.34 188 TRP B N 1
ATOM 804 C CA . TRP A 1 135 ? -47.700 61.174 219.349 1.00 35.41 188 TRP B CA 1
ATOM 805 C C . TRP A 1 135 ? -48.666 61.005 218.143 1.00 33.67 188 TRP B C 1
ATOM 806 O O . TRP A 1 135 ? -48.267 61.137 216.986 1.00 33.14 188 TRP B O 1
ATOM 817 N N . ALA A 1 136 ? -49.933 60.730 218.417 1.00 32.62 189 ALA B N 1
ATOM 818 C CA . ALA A 1 136 ? -50.916 60.565 217.350 1.00 34.91 189 ALA B CA 1
ATOM 819 C C . ALA A 1 136 ? -51.055 61.842 216.536 1.00 32.55 189 ALA B C 1
ATOM 820 O O . ALA A 1 136 ? -51.117 61.787 215.314 1.00 29.76 189 ALA B O 1
ATOM 822 N N . LEU A 1 137 ? -51.104 62.986 217.216 1.00 27.78 190 LEU B N 1
ATOM 823 C CA . LEU A 1 137 ? -51.244 64.259 216.527 1.00 29.22 190 LEU B CA 1
ATOM 824 C C . LEU A 1 137 ? -50.001 64.583 215.682 1.00 34.81 190 LEU B C 1
ATOM 825 O O . LEU A 1 137 ? -50.104 65.235 214.641 1.00 33.38 190 LEU B O 1
ATOM 830 N N . GLY A 1 138 ? -48.832 64.124 216.124 1.00 33.20 191 GLY B N 1
ATOM 831 C CA . GLY A 1 138 ? -47.628 64.273 215.330 1.00 34.46 191 GLY B CA 1
ATOM 832 C C . GLY A 1 138 ? -47.727 63.545 213.999 1.00 34.44 191 GLY B C 1
ATOM 833 O O . GLY A 1 138 ? -47.393 64.086 212.941 1.00 35.84 191 GLY B O 1
ATOM 834 N N . ASN A 1 139 ? -48.194 62.304 214.052 1.00 34.58 192 ASN B N 1
ATOM 835 C CA . ASN A 1 139 ? -48.308 61.485 212.855 1.00 33.36 192 ASN B CA 1
ATOM 836 C C . ASN A 1 139 ? -49.359 62.002 211.898 1.00 36.65 192 ASN B C 1
ATOM 837 O O . ASN A 1 139 ? -49.137 62.034 210.692 1.00 42.55 192 ASN B O 1
ATOM 842 N N . ILE A 1 140 ? -50.502 62.407 212.437 1.00 33.36 193 ILE B N 1
ATOM 843 C CA . ILE A 1 140 ? -51.578 62.938 211.623 1.00 33.36 193 ILE B CA 1
ATOM 844 C C . ILE A 1 140 ? -51.156 64.248 210.999 1.00 35.87 193 ILE B C 1
ATOM 845 O O . ILE A 1 140 ? -51.271 64.429 209.784 1.00 41.18 193 ILE B O 1
ATOM 850 N N . ALA A 1 141 ? -50.657 65.165 211.820 1.00 36.63 194 ALA B N 1
ATOM 851 C CA . ALA A 1 141 ? -50.228 66.457 211.293 1.00 40.19 194 ALA B CA 1
ATOM 852 C C . ALA A 1 141 ? -49.058 66.300 210.313 1.00 35.10 194 ALA B C 1
ATOM 853 O O . ALA A 1 141 ? -48.871 67.136 209.438 1.00 36.70 194 ALA B O 1
ATOM 855 N N . GLY A 1 142 ? -48.298 65.216 210.438 1.00 32.37 195 GLY B N 1
ATOM 856 C CA . GLY A 1 142 ? -47.124 65.024 209.600 1.00 40.48 195 GLY B CA 1
ATOM 857 C C . GLY A 1 142 ? -47.383 64.467 208.209 1.00 40.34 195 GLY B C 1
ATOM 858 O O . GLY A 1 142 ? -46.480 64.395 207.377 1.00 40.51 195 GLY B O 1
ATOM 859 N N . ASP A 1 143 ? -48.623 64.071 207.952 1.00 44.37 196 ASP B N 1
ATOM 860 C CA . ASP A 1 143 ? -48.963 63.436 206.684 1.00 42.97 196 ASP B CA 1
ATOM 861 C C . ASP A 1 143 ? -48.914 64.437 205.518 1.00 45.29 196 ASP B C 1
ATOM 862 O O . ASP A 1 143 ? -48.528 64.075 204.411 1.00 46.88 196 ASP B O 1
ATOM 867 N N . SER A 1 144 ? -49.274 65.694 205.777 1.00 45.11 197 SER B N 1
ATOM 868 C CA . SER A 1 144 ? -49.368 66.711 204.729 1.00 39.64 197 SER B CA 1
ATOM 869 C C . SER A 1 144 ? -49.633 68.083 205.335 1.00 38.48 197 SER B C 1
ATOM 870 O O . SER A 1 144 ? -49.975 68.180 206.510 1.00 40.70 197 SER B O 1
ATOM 873 N N . PRO A 1 145 ? -49.472 69.157 204.542 1.00 41.38 198 PRO B N 1
ATOM 874 C CA . PRO A 1 145 ? -49.823 70.491 205.054 1.00 40.35 198 PRO B CA 1
ATOM 875 C C . PRO A 1 145 ? -51.321 70.656 205.334 1.00 44.77 198 PRO B C 1
ATOM 876 O O . PRO A 1 145 ? -51.705 71.386 206.264 1.00 42.15 198 PRO B O 1
ATOM 880 N N . GLN A 1 146 ? -52.152 69.994 204.530 1.00 39.07 199 GLN B N 1
ATOM 881 C CA . GLN A 1 146 ? -53.590 70.083 204.699 1.00 40.33 199 GLN B CA 1
ATOM 882 C C . GLN A 1 146 ? -53.959 69.415 206.015 1.00 44.20 199 GLN B C 1
ATOM 883 O O . GLN A 1 146 ? -54.719 69.964 206.820 1.00 44.95 199 GLN B O 1
ATOM 889 N N . CYS A 1 147 ? -53.412 68.227 206.232 1.00 39.21 200 CYS B N 1
ATOM 890 C CA . CYS A 1 147 ? -53.618 67.525 207.484 1.00 36.73 200 CYS B CA 1
ATOM 891 C C . CYS A 1 147 ? -53.085 68.342 208.655 1.00 39.47 200 CYS B C 1
ATOM 892 O O . CYS A 1 147 ? -53.702 68.402 209.723 1.00 41.40 200 CYS B O 1
ATOM 895 N N . ARG A 1 148 ? -51.931 68.962 208.452 1.00 38.19 201 ARG B N 1
ATOM 896 C CA . ARG A 1 148 ? -51.327 69.773 209.491 1.00 39.30 201 ARG B CA 1
ATOM 897 C C . ARG A 1 148 ? -52.287 70.871 209.920 1.00 38.75 201 ARG B C 1
ATOM 898 O O . ARG A 1 148 ? -52.489 71.113 211.111 1.00 38.98 201 ARG B O 1
ATOM 906 N N . ASP A 1 149 ? -52.880 71.522 208.925 1.00 37.16 202 ASP B N 1
ATOM 907 C CA . ASP A 1 149 ? -53.803 72.622 209.152 1.00 37.14 202 ASP B CA 1
ATOM 908 C C . ASP A 1 149 ? -55.099 72.152 209.795 1.00 37.53 202 ASP B C 1
ATOM 909 O O . ASP A 1 149 ? -55.699 72.872 210.588 1.00 38.15 202 ASP B O 1
ATOM 914 N N . TYR A 1 150 ? -55.520 70.940 209.454 1.00 36.69 203 TYR B N 1
ATOM 915 C CA . TYR A 1 150 ? -56.706 70.381 210.049 1.00 37.03 203 TYR B CA 1
ATOM 916 C C . TYR A 1 150 ? -56.490 70.226 211.540 1.00 36.30 203 TYR B C 1
ATOM 917 O O . TYR A 1 150 ? -57.357 70.575 212.339 1.00 34.59 203 TYR B O 1
ATOM 926 N N . VAL A 1 151 ? -55.319 69.729 211.916 1.00 34.68 204 VAL B N 1
ATOM 927 C CA . VAL A 1 151 ? -55.056 69.493 213.317 1.00 33.55 204 VAL B CA 1
ATOM 928 C C . VAL A 1 151 ? -54.986 70.833 214.067 1.00 35.77 204 VAL B C 1
ATOM 929 O O . VAL A 1 151 ? -55.482 70.953 215.189 1.00 32.28 204 VAL B O 1
ATOM 933 N N . LEU A 1 152 ? -54.415 71.848 213.429 1.00 35.96 205 LEU B N 1
ATOM 934 C CA . LEU A 1 152 ? -54.331 73.160 214.054 1.00 34.99 205 LEU B CA 1
ATOM 935 C C . LEU A 1 152 ? -55.712 73.765 214.199 1.00 39.06 205 LEU B C 1
ATOM 936 O O . LEU A 1 152 ? -55.984 74.513 215.151 1.00 33.93 205 LEU B O 1
ATOM 941 N N . SER A 1 153 ? -56.587 73.427 213.254 1.00 39.97 206 SER B N 1
ATOM 942 C CA . SER A 1 153 ? -57.941 73.968 213.260 1.00 40.95 206 SER B CA 1
ATOM 943 C C . SER A 1 153 ? -58.712 73.443 214.467 1.00 38.66 206 SER B C 1
ATOM 944 O O . SER A 1 153 ? -59.626 74.104 214.940 1.00 44.35 206 SER B O 1
ATOM 947 N N . CYS A 1 154 ? -58.312 72.284 214.989 1.00 36.49 207 CYS B N 1
ATOM 948 C CA . CYS A 1 154 ? -59.015 71.672 216.115 1.00 35.55 207 CYS B CA 1
ATOM 949 C C . CYS A 1 154 ? -58.484 72.114 217.481 1.00 36.79 207 CYS B C 1
ATOM 950 O O . CYS A 1 154 ? -58.803 71.497 218.508 1.00 37.31 207 CYS B O 1
ATOM 953 N N . GLY A 1 155 ? -57.671 73.169 217.492 1.00 38.82 208 GLY B N 1
ATOM 954 C CA . GLY A 1 155 ? -57.144 73.745 218.724 1.00 35.14 208 GLY B CA 1
ATOM 955 C C . GLY A 1 155 ? -56.005 72.974 219.379 1.00 39.53 208 GLY B C 1
ATOM 956 O O . GLY A 1 155 ? -55.893 72.967 220.601 1.00 39.99 208 GLY B O 1
ATOM 957 N N . ALA A 1 156 ? -55.147 72.344 218.576 1.00 36.46 209 ALA B N 1
ATOM 958 C CA . ALA A 1 156 ? -54.082 71.479 219.103 1.00 36.08 209 ALA B CA 1
ATOM 959 C C . ALA A 1 156 ? -52.890 72.240 219.688 1.00 37.45 209 ALA B C 1
ATOM 960 O O . ALA A 1 156 ? -52.317 71.809 220.683 1.00 37.60 209 ALA B O 1
ATOM 962 N N . LEU A 1 157 ? -52.514 73.359 219.074 1.00 37.25 210 LEU B N 1
ATOM 963 C CA . LEU A 1 157 ? -51.293 74.053 219.454 1.00 33.37 210 LEU B CA 1
ATOM 964 C C . LEU A 1 157 ? -51.237 74.434 220.941 1.00 36.63 210 LEU B C 1
ATOM 965 O O . LEU A 1 157 ? -50.323 74.003 221.654 1.00 35.67 210 LEU B O 1
ATOM 970 N N . ARG A 1 158 ? -52.206 75.219 221.411 1.00 39.27 211 ARG B N 1
ATOM 971 C CA . ARG A 1 158 ? -52.147 75.764 222.775 1.00 37.06 211 ARG B CA 1
ATOM 972 C C . ARG A 1 158 ? -51.931 74.679 223.841 1.00 37.83 211 ARG B C 1
ATOM 973 O O . ARG A 1 158 ? -50.977 74.773 224.626 1.00 35.58 211 ARG B O 1
ATOM 976 N N . PRO A 1 159 ? -52.776 73.625 223.854 1.00 36.91 212 PRO B N 1
ATOM 977 C CA . PRO A 1 159 ? -52.484 72.589 224.851 1.00 37.35 212 PRO B CA 1
ATOM 978 C C . PRO A 1 159 ? -51.177 71.832 224.608 1.00 38.79 212 PRO B C 1
ATOM 979 O O . PRO A 1 159 ? -50.669 71.230 225.547 1.00 46.80 212 PRO B O 1
ATOM 983 N N . LEU A 1 160 ? -50.641 71.844 223.395 1.00 37.75 213 LEU B N 1
ATOM 984 C CA . LEU A 1 160 ? -49.350 71.206 223.167 1.00 36.10 213 LEU B CA 1
ATOM 985 C C . LEU A 1 160 ? -48.264 72.082 223.762 1.00 36.33 213 LEU B C 1
ATOM 986 O O . LEU A 1 160 ? -47.399 71.606 224.490 1.00 35.85 213 LEU B O 1
ATOM 991 N N . LEU A 1 161 ? -48.326 73.371 223.451 1.00 36.47 214 LEU B N 1
ATOM 992 C CA . LEU A 1 161 ? -47.398 74.345 224.016 1.00 36.41 214 LEU B CA 1
ATOM 993 C C . LEU A 1 161 ? -47.400 74.342 225.554 1.00 38.66 214 LEU B C 1
ATOM 994 O O . LEU A 1 161 ? -46.393 74.645 226.174 1.00 44.43 214 LEU B O 1
ATOM 999 N N . THR A 1 162 ? -48.531 74.01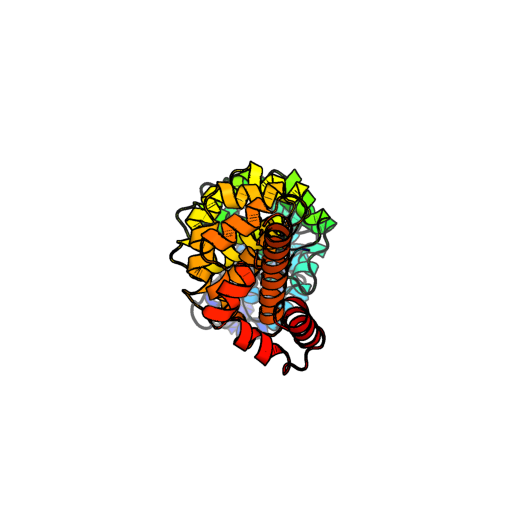3 226.167 1.00 40.48 215 THR B N 1
ATOM 1000 C CA . THR A 1 162 ? -48.598 73.931 227.615 1.00 36.00 215 THR B CA 1
ATOM 1001 C C . THR A 1 162 ? -47.823 72.716 228.131 1.00 43.41 215 THR B C 1
ATOM 1002 O O . THR A 1 162 ? -47.011 72.845 229.046 1.00 49.67 215 THR B O 1
ATOM 1006 N N . LEU A 1 163 ? -48.060 71.544 227.544 1.00 42.64 216 LEU B N 1
ATOM 1007 C CA . LEU A 1 163 ? -47.338 70.329 227.936 1.00 39.45 216 LEU B CA 1
ATOM 1008 C C . LEU A 1 163 ? -45.837 70.515 227.807 1.00 42.71 216 LEU B C 1
ATOM 1009 O O . LEU A 1 163 ? -45.074 69.994 228.607 1.00 48.37 216 LEU B O 1
ATOM 1014 N N . LEU A 1 164 ? -45.416 71.253 226.785 1.00 44.18 217 LEU B N 1
ATOM 1015 C CA . LEU A 1 164 ? -44.005 71.513 226.554 1.00 41.58 217 LEU B CA 1
ATOM 1016 C C . LEU A 1 164 ? -43.375 72.372 227.659 1.00 43.76 217 LEU B C 1
ATOM 1017 O O . LEU A 1 164 ? -42.173 72.289 227.902 1.00 42.26 217 LEU B O 1
ATOM 1022 N N . GLY A 1 165 ? -44.178 73.203 228.317 1.00 46.49 218 GLY B N 1
ATOM 1023 C CA . GLY A 1 165 ? -43.668 74.057 229.376 1.00 47.41 218 GLY B CA 1
ATOM 1024 C C . GLY A 1 165 ? -43.696 73.429 230.761 1.00 52.42 218 GLY B C 1
ATOM 1025 O O . GLY A 1 165 ? -42.929 73.830 231.641 1.00 55.01 218 GLY B O 1
ATOM 1026 N N . ASP A 1 166 ? -44.578 72.445 230.955 1.00 53.34 219 ASP B N 1
ATOM 1027 C CA . ASP A 1 166 ? -44.806 71.838 232.271 1.00 51.68 219 ASP B CA 1
ATOM 1028 C C . ASP A 1 166 ? -44.096 70.498 232.473 1.00 51.66 219 ASP B C 1
ATOM 1029 O O . ASP A 1 166 ? -43.483 70.268 233.514 1.00 56.44 219 ASP B O 1
ATOM 1034 N N . SER A 1 167 ? -44.195 69.615 231.485 1.00 51.74 220 SER B N 1
ATOM 1035 C CA . SER A 1 167 ? -43.678 68.255 231.612 1.00 52.53 220 SER B CA 1
ATOM 1036 C C . SER A 1 167 ? -42.194 68.191 231.995 1.00 51.10 220 SER B C 1
ATOM 1037 O O . SER A 1 167 ? -41.366 68.954 231.489 1.00 50.74 220 SER B O 1
ATOM 1040 N N . ARG A 1 168 ? -41.866 67.275 232.898 1.00 49.64 221 ARG B N 1
ATOM 1041 C CA . ARG A 1 168 ? -40.470 67.029 233.232 1.00 56.26 221 ARG B CA 1
ATOM 1042 C C . ARG A 1 168 ? -40.035 65.714 232.601 1.00 49.85 221 ARG B C 1
ATOM 1043 O O . ARG A 1 168 ? -38.852 65.406 232.570 1.00 50.31 221 ARG B O 1
ATOM 1045 N N . LYS A 1 169 ? -40.995 64.953 232.082 1.00 44.42 222 LYS B N 1
ATOM 1046 C CA . LYS A 1 169 ? -40.704 63.641 231.507 1.00 45.75 222 LYS B CA 1
ATOM 1047 C C . LYS A 1 169 ? -40.021 63.781 230.139 1.00 44.92 222 LYS B C 1
ATOM 1048 O O . LYS A 1 169 ? -40.615 64.314 229.202 1.00 46.21 222 LYS B O 1
ATOM 1054 N N . LEU A 1 170 ? -38.787 63.295 230.021 1.00 42.30 223 LEU B N 1
ATOM 1055 C CA . LEU A 1 170 ? -38.001 63.467 228.790 1.00 42.42 223 LEU B CA 1
ATOM 1056 C C . LEU A 1 170 ? -38.698 62.952 227.522 1.00 41.35 223 LEU B C 1
ATOM 1057 O O . LEU A 1 170 ? -38.640 63.605 226.475 1.00 40.32 223 LEU B O 1
ATOM 1062 N N . SER A 1 171 ? -39.342 61.786 227.611 1.00 40.74 224 SER B N 1
ATOM 1063 C CA . SER A 1 171 ? -39.989 61.190 226.440 1.00 39.07 224 SER B CA 1
ATOM 1064 C C . SER A 1 171 ? -41.094 62.093 225.913 1.00 40.11 224 SER B C 1
ATOM 1065 O O . SER A 1 171 ? -41.217 62.266 224.705 1.00 40.64 224 SER B O 1
ATOM 1068 N N . MET A 1 172 ? -41.878 62.666 226.825 1.00 37.35 225 MET B N 1
ATOM 1069 C CA . MET A 1 172 ? -42.918 63.620 226.465 1.00 38.95 225 MET B CA 1
ATOM 1070 C C . MET A 1 172 ? -42.330 64.877 225.836 1.00 36.59 225 MET B C 1
ATOM 1071 O O . MET A 1 172 ? -42.888 65.407 224.881 1.00 35.60 225 MET B O 1
ATOM 1076 N N . LEU A 1 173 ? -41.211 65.357 226.371 1.00 36.26 226 LEU B N 1
ATOM 1077 C CA . LEU A 1 173 ? -40.551 66.527 225.799 1.00 34.40 226 LEU B CA 1
ATOM 1078 C C . LEU A 1 173 ? -40.082 66.242 224.383 1.00 35.41 226 LEU B C 1
ATOM 1079 O O . LEU A 1 173 ? -40.262 67.077 223.485 1.00 31.20 226 LEU B O 1
ATOM 1084 N N . ARG A 1 174 ? -39.507 65.053 224.191 1.00 33.11 227 ARG B N 1
ATOM 1085 C CA . ARG A 1 174 ? -39.072 64.603 222.870 1.00 35.32 227 ARG B CA 1
ATOM 1086 C C . ARG A 1 174 ? -40.247 64.546 221.917 1.00 34.74 227 ARG B C 1
ATOM 1087 O O . ARG A 1 174 ? -40.216 65.141 220.842 1.00 35.98 227 ARG B O 1
ATOM 1095 N N . ASN A 1 175 ? -41.281 63.821 222.332 1.00 35.43 228 ASN B N 1
ATOM 1096 C CA . ASN A 1 175 ? -42.480 63.639 221.534 1.00 34.52 228 ASN B CA 1
ATOM 1097 C C . ASN A 1 175 ? -43.203 64.944 221.233 1.00 35.69 228 ASN B C 1
ATOM 1098 O O . ASN A 1 175 ? -43.539 65.226 220.076 1.00 31.11 228 ASN B O 1
ATOM 1103 N N . ALA A 1 176 ? -43.429 65.747 222.265 1.00 30.59 229 ALA B N 1
ATOM 1104 C CA . ALA A 1 176 ? -44.117 67.008 222.062 1.00 31.85 229 ALA B CA 1
ATOM 1105 C C . ALA A 1 176 ? -43.284 67.995 221.226 1.00 34.72 229 ALA B C 1
ATOM 1106 O O . ALA A 1 176 ? -43.833 68.797 220.480 1.00 35.36 229 ALA B O 1
ATOM 1108 N N . THR A 1 177 ? -41.963 67.941 221.319 1.00 35.78 230 THR B N 1
ATOM 1109 C CA . THR A 1 177 ? -41.158 68.834 220.490 1.00 34.02 230 THR B CA 1
ATOM 1110 C C . THR A 1 177 ? -41.219 68.401 219.028 1.00 35.05 230 THR B C 1
ATOM 1111 O O . THR A 1 177 ? -41.384 69.227 218.130 1.00 34.82 230 THR B O 1
ATOM 1115 N N . TRP A 1 178 ? -41.078 67.101 218.796 1.00 34.13 231 TRP B N 1
ATOM 1116 C CA . TRP A 1 178 ? -41.161 66.543 217.448 1.00 35.61 231 TRP B CA 1
ATOM 1117 C C . TRP A 1 178 ? -42.504 66.865 216.795 1.00 34.54 231 TRP B C 1
ATOM 1118 O O . TRP A 1 178 ? -42.571 67.318 215.652 1.00 36.82 231 TRP B O 1
ATOM 1129 N N . THR A 1 179 ? -43.572 66.621 217.541 1.00 35.57 232 THR B N 1
ATOM 1130 C CA . THR A 1 179 ? -44.924 66.946 217.114 1.00 32.63 232 THR B CA 1
ATOM 1131 C C . THR A 1 179 ? -45.086 68.436 216.860 1.00 30.38 232 THR B C 1
ATOM 1132 O O . THR A 1 179 ? -45.667 68.821 215.856 1.00 32.53 232 THR B O 1
ATOM 1136 N N . LEU A 1 180 ? -44.548 69.274 217.737 1.00 30.66 233 LEU B N 1
ATOM 1137 C CA . LEU A 1 180 ? -44.500 70.706 217.461 1.00 32.39 233 LEU B CA 1
ATOM 1138 C C . LEU A 1 180 ? -43.790 71.005 216.135 1.00 34.32 233 LEU B C 1
ATOM 1139 O O . LEU A 1 180 ? -44.210 71.893 215.385 1.00 35.74 233 LEU B O 1
ATOM 1144 N N . SER A 1 181 ? -42.734 70.267 215.810 1.00 33.77 234 SER B N 1
ATOM 1145 C CA . SER A 1 181 ? -42.063 70.565 214.554 1.00 33.45 234 SER B CA 1
ATOM 1146 C C . SER A 1 181 ? -42.968 70.184 213.377 1.00 32.99 234 SER B C 1
ATOM 1147 O O . SER A 1 181 ? -43.005 70.895 212.377 1.00 34.18 234 SER B O 1
ATOM 1150 N N . ASN A 1 182 ? -43.705 69.085 213.496 1.00 28.69 235 ASN B N 1
ATOM 1151 C CA . ASN A 1 182 ? -44.651 68.723 212.447 1.00 31.49 235 ASN B CA 1
ATOM 1152 C C . ASN A 1 182 ? -45.782 69.774 212.265 1.00 32.74 235 ASN B C 1
ATOM 1153 O O . ASN A 1 182 ? -46.288 69.958 211.165 1.00 38.83 235 ASN B O 1
ATOM 1158 N N . PHE A 1 183 ? -46.160 70.473 213.331 1.00 32.19 236 PHE B N 1
ATOM 1159 C CA . PHE A 1 183 ? -47.143 71.558 213.226 1.00 33.67 236 PHE B CA 1
ATOM 1160 C C . PHE A 1 183 ? -46.568 72.758 212.482 1.00 33.34 236 PHE B C 1
ATOM 1161 O O . PHE A 1 183 ? -47.320 73.591 211.972 1.00 36.06 236 PHE B O 1
ATOM 1169 N N . CYS A 1 184 ? -45.244 72.873 212.462 1.00 29.38 237 CYS B N 1
ATOM 1170 C CA . CYS A 1 184 ? -44.593 74.044 211.881 1.00 33.60 237 CYS B CA 1
ATOM 1171 C C . CYS A 1 184 ? -44.188 73.780 210.439 1.00 32.70 237 CYS B C 1
ATOM 1172 O O . CYS A 1 184 ? -43.974 74.698 209.653 1.00 33.93 237 CYS B O 1
ATOM 1175 N N . ARG A 1 185 ? -44.102 72.503 210.107 1.00 33.36 238 ARG B N 1
ATOM 1176 C CA . ARG A 1 185 ? -43.454 72.048 208.889 1.00 36.19 238 ARG B CA 1
ATOM 1177 C C . ARG A 1 185 ? -44.387 72.145 207.694 1.00 36.58 238 ARG B C 1
ATOM 1178 O O . ARG A 1 185 ? -45.569 71.832 207.803 1.00 42.74 238 ARG B O 1
ATOM 1186 N N . GLY A 1 186 ? -43.865 72.587 206.558 1.00 36.99 239 GLY B N 1
ATOM 1187 C CA . GLY A 1 186 ? -44.631 72.552 205.316 1.00 37.85 239 GLY B CA 1
ATOM 1188 C C . GLY A 1 186 ? -44.749 73.892 204.613 1.00 36.00 239 GLY B C 1
ATOM 1189 O O . GLY A 1 186 ? -44.918 74.926 205.261 1.00 44.96 239 GLY B O 1
ATOM 1190 N N . LYS A 1 187 ? -44.669 73.885 203.288 1.00 37.40 240 LYS B N 1
ATOM 1191 C CA . LYS A 1 187 ? -44.728 75.132 202.529 1.00 40.88 240 LYS B CA 1
ATOM 1192 C C . LYS A 1 187 ? -45.880 75.206 201.516 1.00 37.88 240 LYS B C 1
ATOM 1193 O O . LYS A 1 187 ? -46.113 76.264 200.945 1.00 39.39 240 LYS B O 1
ATOM 1199 N N . THR A 1 188 ? -46.611 74.109 201.309 1.00 40.27 241 THR B N 1
ATOM 1200 C CA . THR A 1 188 ? -47.688 74.086 200.303 1.00 40.49 241 THR B CA 1
ATOM 1201 C C . THR A 1 188 ? -49.131 73.928 200.850 1.00 42.24 241 THR B C 1
ATOM 1202 O O . THR A 1 188 ? -49.800 72.919 200.583 1.00 40.38 241 THR B O 1
ATOM 1206 N N . PRO A 1 189 ? -49.631 74.929 201.606 1.00 40.51 242 PRO B N 1
ATOM 1207 C CA . PRO A 1 189 ? -49.083 76.221 202.028 1.00 39.45 242 PRO B CA 1
ATOM 1208 C C . PRO A 1 189 ? -48.355 76.151 203.379 1.00 37.79 242 PRO B C 1
ATOM 1209 O O . PRO A 1 189 ? -48.349 75.092 204.014 1.00 36.01 242 PRO B O 1
ATOM 1213 N N . GLN A 1 190 ? -47.774 77.263 203.823 1.00 34.95 243 GLN B N 1
ATOM 1214 C CA . GLN A 1 190 ? -47.304 77.347 205.213 1.00 37.85 243 GLN B CA 1
ATOM 1215 C C . GLN A 1 190 ? -48.490 77.510 206.167 1.00 37.84 243 GLN B C 1
ATOM 1216 O O . GLN A 1 190 ? -49.530 78.035 205.781 1.00 38.41 243 GLN B O 1
ATOM 1222 N N . PRO A 1 191 ? -48.337 77.059 207.420 1.00 42.04 244 PRO B N 1
ATOM 1223 C CA . PRO A 1 191 ? -49.369 77.353 208.420 1.00 35.57 244 PRO B CA 1
ATOM 1224 C C . PRO A 1 191 ? -49.707 78.837 208.450 1.00 36.83 244 PRO B C 1
ATOM 1225 O O . PRO A 1 191 ? -48.871 79.664 208.085 1.00 40.12 244 PRO B O 1
ATOM 1229 N N . ASP A 1 192 ? -50.930 79.167 208.846 1.00 35.43 245 ASP B N 1
ATOM 1230 C CA . ASP A 1 192 ? -51.294 80.556 209.045 1.00 36.62 245 ASP B CA 1
ATOM 1231 C C . ASP A 1 192 ? -50.399 81.147 210.130 1.00 38.45 245 ASP B C 1
ATOM 1232 O O . ASP A 1 192 ? -50.210 80.533 211.180 1.00 36.25 245 ASP B O 1
ATOM 1237 N N . TRP A 1 193 ? -49.861 82.337 209.890 1.00 41.27 246 TRP B N 1
ATOM 1238 C CA . TRP A 1 193 ? -48.822 82.848 210.768 1.00 38.41 246 TRP B CA 1
ATOM 1239 C C . TRP A 1 193 ? -49.280 83.112 212.211 1.00 41.15 246 TRP B C 1
ATOM 1240 O O . TRP A 1 193 ? -48.644 82.630 213.153 1.00 39.65 246 TRP B O 1
ATOM 1251 N N . ASN A 1 194 ? -50.368 83.863 212.386 1.00 43.37 247 ASN B N 1
ATOM 1252 C CA . ASN A 1 194 ? -50.887 84.174 213.722 1.00 40.53 247 ASN B CA 1
ATOM 1253 C C . ASN A 1 194 ? -51.288 82.933 214.497 1.00 37.92 247 ASN B C 1
ATOM 1254 O O . ASN A 1 194 ? -51.242 82.925 215.719 1.00 42.61 247 ASN B O 1
ATOM 1259 N N . THR A 1 195 ? -51.682 81.887 213.781 1.00 37.16 248 THR B N 1
ATOM 1260 C CA . THR A 1 195 ? -52.046 80.622 214.405 1.00 38.51 248 THR B CA 1
ATOM 1261 C C . THR A 1 195 ? -50.842 79.872 214.978 1.00 39.61 248 THR B C 1
ATOM 1262 O O . THR A 1 195 ? -50.928 79.344 216.084 1.00 41.53 248 THR B O 1
ATOM 1266 N N . ILE A 1 196 ? -49.724 79.844 214.241 1.00 38.99 249 ILE B N 1
ATOM 1267 C CA . ILE A 1 196 ? -48.536 79.067 214.633 1.00 35.30 249 ILE B CA 1
ATOM 1268 C C . ILE A 1 196 ? -47.510 79.892 215.426 1.00 35.36 249 ILE B C 1
ATOM 1269 O O . ILE A 1 196 ? -46.757 79.347 216.222 1.00 35.97 249 ILE B O 1
ATOM 1274 N N . ALA A 1 197 ? -47.514 81.206 215.227 1.00 37.08 250 ALA B N 1
ATOM 1275 C CA . ALA A 1 197 ? -46.601 82.127 215.912 1.00 36.97 250 ALA B CA 1
ATOM 1276 C C . ALA A 1 197 ? -46.400 81.914 217.430 1.00 37.47 250 ALA B C 1
ATOM 1277 O O . ALA A 1 197 ? -45.286 82.113 217.938 1.00 36.06 250 ALA B O 1
ATOM 1279 N N . PRO A 1 198 ? -47.458 81.529 218.170 1.00 42.75 251 PRO B N 1
ATOM 1280 C CA . PRO A 1 198 ? -47.211 81.348 219.618 1.00 39.58 251 PRO B CA 1
ATOM 1281 C C . PRO A 1 198 ? -46.212 80.241 219.976 1.00 39.24 251 PRO B C 1
ATOM 1282 O O . PRO A 1 198 ? -45.915 80.033 221.162 1.00 37.02 251 PRO B O 1
ATOM 1286 N N . ALA A 1 199 ? -45.715 79.532 218.969 1.00 37.42 252 ALA B N 1
ATOM 1287 C CA . ALA A 1 199 ? -44.737 78.479 219.193 1.00 37.20 252 ALA B CA 1
ATOM 1288 C C . ALA A 1 199 ? -43.350 79.066 219.499 1.00 39.83 252 ALA B C 1
ATOM 1289 O O . ALA A 1 199 ? -42.530 78.443 220.187 1.00 37.22 252 ALA B O 1
ATOM 1291 N N . LEU A 1 200 ? -43.098 80.274 219.004 1.00 39.33 253 LEU B N 1
ATOM 1292 C CA . LEU A 1 200 ? -41.771 80.868 219.104 1.00 36.49 253 LEU B CA 1
ATOM 1293 C C . LEU A 1 200 ? -41.238 80.969 220.542 1.00 37.90 253 LEU B C 1
ATOM 1294 O O . LEU A 1 200 ? -40.108 80.543 220.795 1.00 39.34 253 LEU B O 1
ATOM 1299 N N . PRO A 1 201 ? -42.032 81.508 221.493 1.00 40.22 254 PRO B N 1
ATOM 1300 C CA . PRO A 1 201 ? -41.521 81.551 222.872 1.00 33.62 254 PRO B CA 1
ATOM 1301 C C . PRO A 1 201 ? -41.175 80.180 223.453 1.00 34.53 254 PRO B C 1
ATOM 1302 O O . PRO A 1 201 ? -40.193 80.053 224.173 1.00 35.62 254 PRO B O 1
ATOM 1306 N N . VAL A 1 202 ? -41.974 79.167 223.150 1.00 34.40 255 VAL B N 1
ATOM 1307 C CA . VAL A 1 202 ? -41.688 77.833 223.647 1.00 32.38 255 VAL B CA 1
ATOM 1308 C C . VAL A 1 202 ? -40.426 77.290 222.978 1.00 34.32 255 VAL B C 1
ATOM 1309 O O . VAL A 1 202 ? -39.602 76.639 223.611 1.00 38.15 255 VAL B O 1
ATOM 1313 N N . LEU A 1 203 ? -40.261 77.568 221.694 1.00 36.49 256 LEU B N 1
ATOM 1314 C CA . LEU A 1 203 ? -39.086 77.082 220.989 1.00 35.02 256 LEU B CA 1
ATOM 1315 C C . LEU A 1 203 ? -37.827 77.797 221.486 1.00 36.77 256 LEU B C 1
ATOM 1316 O O . LEU A 1 203 ? -36.747 77.197 221.537 1.00 35.48 256 LEU B O 1
ATOM 1321 N N . ALA A 1 204 ? -37.980 79.067 221.872 1.00 33.20 257 ALA B N 1
ATOM 1322 C CA . ALA A 1 204 ? -36.863 79.854 222.387 1.00 33.22 257 ALA B CA 1
ATOM 1323 C C . ALA A 1 204 ? -36.280 79.178 223.611 1.00 35.44 257 ALA B C 1
ATOM 1324 O O . ALA A 1 204 ? -35.095 79.314 223.902 1.00 36.19 257 ALA B O 1
ATOM 1326 N N . LYS A 1 205 ? -37.116 78.429 224.319 1.00 36.23 258 LYS B N 1
ATOM 1327 C CA . LYS A 1 205 ? -36.676 77.739 225.518 1.00 37.23 258 LYS B CA 1
ATOM 1328 C C . LYS A 1 205 ? -36.137 76.341 225.201 1.00 34.56 258 LYS B C 1
ATOM 1329 O O . LYS A 1 205 ? -35.069 75.969 225.666 1.00 36.74 258 LYS B O 1
ATOM 1335 N N . LEU A 1 206 ? -36.854 75.592 224.379 1.00 36.31 259 LEU B N 1
ATOM 1336 C CA . LEU A 1 206 ? -36.429 74.255 223.974 1.00 38.19 259 LEU B CA 1
ATOM 1337 C C . LEU A 1 206 ? -35.022 74.167 223.337 1.00 36.42 259 LEU B C 1
ATOM 1338 O O . LEU A 1 206 ? -34.438 73.088 223.266 1.00 34.59 259 LEU B O 1
ATOM 1343 N N . VAL A 1 207 ? -34.493 75.283 222.848 1.00 33.84 260 VAL B N 1
ATOM 1344 C CA . VAL A 1 207 ? -33.160 75.271 222.255 1.00 34.25 260 VAL B CA 1
ATOM 1345 C C . VAL A 1 207 ? -32.082 75.397 223.312 1.00 34.71 260 VAL B C 1
ATOM 1346 O O . VAL A 1 207 ? -30.893 75.477 222.985 1.00 35.24 260 VAL B O 1
ATOM 1350 N N . TYR A 1 208 ? -32.512 75.429 224.571 1.00 31.90 261 TYR B N 1
ATOM 1351 C CA . TYR A 1 208 ? -31.612 75.375 225.706 1.00 33.69 261 TYR B CA 1
ATOM 1352 C C . TYR A 1 208 ? -31.741 74.037 226.376 1.00 35.08 261 TYR B C 1
ATOM 1353 O O . TYR A 1 208 ? -31.189 73.818 227.447 1.00 36.47 261 TYR B O 1
ATOM 1362 N N . SER A 1 209 ? -32.508 73.153 225.756 1.00 37.07 262 SER B N 1
ATOM 1363 C CA . SER A 1 209 ? -32.697 71.821 226.297 1.00 37.12 262 SER B CA 1
ATOM 1364 C C . SER A 1 209 ? -31.347 71.133 226.413 1.00 37.87 262 SER B C 1
ATOM 1365 O O . SER A 1 209 ? -30.413 71.441 225.668 1.00 43.48 262 SER B O 1
ATOM 1368 N N . LEU A 1 210 ? -31.242 70.219 227.366 1.00 39.78 263 LEU B N 1
ATOM 1369 C CA . LEU A 1 210 ? -30.021 69.453 227.564 1.00 42.08 263 LEU B CA 1
ATOM 1370 C C . LEU A 1 210 ? -30.107 68.170 226.760 1.00 39.97 263 LEU B C 1
ATOM 1371 O O . LEU A 1 210 ? -29.152 67.404 226.705 1.00 42.20 263 LEU B O 1
ATOM 1376 N N . ASP A 1 211 ? -31.264 67.931 226.152 1.00 40.29 264 ASP B N 1
ATOM 1377 C CA . ASP A 1 211 ? -31.433 66.746 225.320 1.00 41.03 264 ASP B CA 1
ATOM 1378 C C . ASP A 1 211 ? -31.158 67.045 223.843 1.00 40.36 264 ASP B C 1
ATOM 1379 O O . ASP A 1 211 ? -31.731 67.960 223.254 1.00 39.25 264 ASP B O 1
ATOM 1384 N N . ASP A 1 212 ? -30.269 66.266 223.248 1.00 40.07 265 ASP B N 1
ATOM 1385 C CA . ASP A 1 212 ? -29.980 66.414 221.834 1.00 41.30 265 ASP B CA 1
ATOM 1386 C C . ASP A 1 212 ? -31.225 66.265 220.923 1.00 42.79 265 ASP B C 1
ATOM 1387 O O . ASP A 1 212 ? -31.428 67.048 219.984 1.00 42.44 265 ASP B O 1
ATOM 1392 N N . GLU A 1 213 ? -32.062 65.272 221.187 1.00 41.09 266 GLU B N 1
ATOM 1393 C CA . GLU A 1 213 ? -33.208 65.043 220.309 1.00 41.63 266 GLU B CA 1
ATOM 1394 C C . GLU A 1 213 ? -34.215 66.197 220.342 1.00 38.82 266 GLU B C 1
ATOM 1395 O O . GLU A 1 213 ? -34.728 66.602 219.305 1.00 37.76 266 GLU B O 1
ATOM 1401 N N . VAL A 1 214 ? -34.487 66.732 221.527 1.00 36.50 267 VAL B N 1
ATOM 1402 C CA . VAL A 1 214 ? -35.322 67.920 221.626 1.00 36.39 267 VAL B CA 1
ATOM 1403 C C . VAL A 1 214 ? -34.681 69.073 220.854 1.00 37.59 267 VAL B C 1
ATOM 1404 O O . VAL A 1 214 ? -35.333 69.744 220.046 1.00 33.47 267 VAL B O 1
ATOM 1408 N N . LEU A 1 215 ? -33.391 69.277 221.100 1.00 38.27 268 LEU B N 1
ATOM 1409 C CA . LEU A 1 215 ? -32.599 70.280 220.400 1.00 35.64 268 LEU B CA 1
ATOM 1410 C C . LEU A 1 215 ? -32.772 70.193 218.874 1.00 37.12 268 LEU B C 1
ATOM 1411 O O . LEU A 1 215 ? -32.954 71.202 218.189 1.00 40.51 268 LEU B O 1
ATOM 1416 N N . ILE A 1 216 ? -32.737 68.978 218.343 1.00 38.07 269 ILE B N 1
ATOM 1417 C CA . ILE A 1 216 ? -32.804 68.786 216.898 1.00 34.44 269 ILE B CA 1
ATOM 1418 C C . ILE A 1 216 ? -34.154 69.189 216.333 1.00 34.11 269 ILE B C 1
ATOM 1419 O O . ILE A 1 216 ? -34.233 69.950 215.369 1.00 33.82 269 ILE B O 1
ATOM 1424 N N . ASP A 1 217 ? -35.214 68.683 216.951 1.00 35.67 270 ASP B N 1
ATOM 1425 C CA . ASP A 1 217 ? -36.561 68.927 216.473 1.00 34.59 270 ASP B CA 1
ATOM 1426 C C . ASP A 1 217 ? -36.927 70.389 216.661 1.00 32.51 270 ASP B C 1
ATOM 1427 O O . ASP A 1 217 ? -37.584 70.972 215.818 1.00 30.32 270 ASP B O 1
ATOM 1432 N N . ALA A 1 218 ? -36.493 70.971 217.772 1.00 33.23 271 ALA B N 1
ATOM 1433 C CA . ALA A 1 218 ? -36.709 72.387 218.042 1.00 32.15 271 ALA B CA 1
ATOM 1434 C C . ALA A 1 218 ? -36.104 73.245 216.937 1.00 35.44 271 ALA B C 1
ATOM 1435 O O . ALA A 1 218 ? -36.753 74.165 216.424 1.00 30.86 271 ALA B O 1
ATOM 1437 N N . CYS A 1 219 ? -34.852 72.938 216.592 1.00 31.36 272 CYS B N 1
ATOM 1438 C CA . CYS A 1 219 ? -34.114 73.689 215.583 1.00 33.65 272 CYS B CA 1
ATOM 1439 C C . CYS A 1 219 ? -34.731 73.541 214.203 1.00 36.09 272 CYS B C 1
ATOM 1440 O O . CYS A 1 219 ? -34.747 74.497 213.415 1.00 36.47 272 CYS B O 1
ATOM 1443 N N . TRP A 1 220 ? -35.233 72.350 213.899 1.00 35.89 273 TRP B N 1
ATOM 1444 C CA . TRP A 1 220 ? -35.917 72.159 212.623 1.00 36.64 273 TRP B CA 1
ATOM 1445 C C . TRP A 1 220 ? -37.175 73.009 212.577 1.00 35.01 273 TRP B C 1
ATOM 1446 O O . TRP A 1 220 ? -37.412 73.717 211.599 1.00 35.47 273 TRP B O 1
ATOM 1457 N N . ALA A 1 221 ? -37.962 72.944 213.649 1.00 32.67 274 ALA B N 1
ATOM 1458 C CA . ALA A 1 221 ? -39.203 73.698 213.751 1.00 33.41 274 ALA B CA 1
ATOM 1459 C C . ALA A 1 221 ? -38.930 75.181 213.550 1.00 35.87 274 ALA B C 1
ATOM 1460 O O . ALA A 1 221 ? -39.688 75.877 212.868 1.00 37.61 274 ALA B O 1
ATOM 1462 N N . ILE A 1 222 ? -37.836 75.658 214.138 1.00 32.87 275 ILE B N 1
ATOM 1463 C CA . ILE A 1 222 ? -37.467 77.055 214.008 1.00 31.46 275 ILE B CA 1
ATOM 1464 C C . ILE A 1 222 ? -37.102 77.362 212.545 1.00 34.08 275 ILE B C 1
ATOM 1465 O O . ILE A 1 222 ? -37.447 78.415 212.013 1.00 32.73 275 ILE B O 1
ATOM 1470 N N . SER A 1 223 ? -36.440 76.425 211.882 1.00 31.63 276 SER B N 1
ATOM 1471 C CA . SER A 1 223 ? -35.996 76.677 210.522 1.00 33.03 276 SER B CA 1
ATOM 1472 C C . SER A 1 223 ? -37.182 76.750 209.566 1.00 36.78 276 SER B C 1
ATOM 1473 O O . SER A 1 223 ? -37.107 77.449 208.558 1.00 38.51 276 SER B O 1
ATOM 1476 N N . TYR A 1 224 ? -38.279 76.059 209.890 1.00 36.51 277 TYR B N 1
ATOM 1477 C CA . TYR A 1 224 ? -39.507 76.134 209.089 1.00 32.89 277 TYR B CA 1
ATOM 1478 C C . TYR A 1 224 ? -40.186 77.490 209.224 1.00 33.89 277 TYR B C 1
ATOM 1479 O O . TYR A 1 224 ? -40.650 78.064 208.240 1.00 35.10 277 TYR B O 1
ATOM 1488 N N . LEU A 1 225 ? -40.255 77.986 210.456 1.00 34.39 278 LEU B N 1
ATOM 1489 C CA . LEU A 1 225 ? -40.922 79.253 210.745 1.00 35.86 278 LEU B CA 1
ATOM 1490 C C . LEU A 1 225 ? -40.112 80.463 210.274 1.00 38.56 278 LEU B C 1
ATOM 1491 O O . LEU A 1 225 ? -40.683 81.458 209.824 1.00 39.20 278 LEU B O 1
ATOM 1496 N N . SER A 1 226 ? -38.787 80.375 210.384 1.00 36.56 279 SER B N 1
ATOM 1497 C CA . SER A 1 226 ? -37.901 81.457 209.959 1.00 37.33 279 SER B CA 1
ATOM 1498 C C . SER A 1 226 ? -37.805 81.583 208.436 1.00 35.02 279 SER B C 1
ATOM 1499 O O . SER A 1 226 ? -37.340 82.597 207.927 1.00 39.64 279 SER B O 1
ATOM 1502 N N . ASP A 1 227 ? -38.239 80.545 207.727 1.00 36.35 280 ASP B N 1
ATOM 1503 C CA . ASP A 1 227 ? -38.295 80.513 206.256 1.00 40.68 280 ASP B CA 1
ATOM 1504 C C . ASP A 1 227 ? -39.488 81.302 205.732 1.00 37.86 280 ASP B C 1
ATOM 1505 O O . ASP A 1 227 ? -40.559 80.745 205.499 1.00 41.76 280 ASP B O 1
ATOM 1510 N N . GLY A 1 228 ? -39.309 82.596 205.534 1.00 38.31 281 GLY B N 1
ATOM 1511 C CA . GLY A 1 228 ? -40.446 83.438 205.243 1.00 38.14 281 GLY B CA 1
ATOM 1512 C C . GLY A 1 228 ? -40.110 84.906 205.136 1.00 40.97 281 GLY B C 1
ATOM 1513 O O . GLY A 1 228 ? -38.957 85.293 204.964 1.00 39.66 281 GLY B O 1
ATOM 1514 N N . SER A 1 229 ? -41.149 85.724 205.221 1.00 44.81 282 SER B N 1
ATOM 1515 C CA . SER A 1 229 ? -41.022 87.150 204.982 1.00 43.95 282 SER B CA 1
ATOM 1516 C C . SER A 1 229 ? -40.381 87.805 206.180 1.00 39.25 282 SER B C 1
ATOM 1517 O O . SER A 1 229 ? -40.245 87.177 207.222 1.00 39.82 282 SER B O 1
ATOM 1520 N N . ASN A 1 230 ? -40.008 89.068 206.038 1.00 38.60 283 ASN B N 1
ATOM 1521 C CA . ASN A 1 230 ? -39.235 89.745 207.082 1.00 42.10 283 ASN B CA 1
ATOM 1522 C C . ASN A 1 230 ? -39.967 89.889 208.423 1.00 39.88 283 ASN B C 1
ATOM 1523 O O . ASN A 1 230 ? -39.332 89.918 209.488 1.00 38.29 283 ASN B O 1
ATOM 1528 N N . ASP A 1 231 ? -41.294 89.966 208.377 1.00 36.50 284 ASP B N 1
ATOM 1529 C CA . ASP A 1 231 ? -42.075 90.081 209.605 1.00 41.58 284 ASP B CA 1
ATOM 1530 C C . ASP A 1 231 ? -41.956 88.804 210.442 1.00 38.68 284 ASP B C 1
ATOM 1531 O O . ASP A 1 231 ? -41.982 88.861 211.665 1.00 36.69 284 ASP B O 1
ATOM 1536 N N . LYS A 1 232 ? -41.807 87.663 209.770 1.00 37.31 285 LYS B N 1
ATOM 1537 C CA . LYS A 1 232 ? -41.689 86.376 210.435 1.00 35.64 285 LYS B CA 1
ATOM 1538 C C . LYS A 1 232 ? -40.285 86.230 211.006 1.00 39.73 285 LYS B C 1
ATOM 1539 O O . LYS A 1 232 ? -40.087 85.693 212.106 1.00 36.67 285 LYS B O 1
ATOM 1545 N N . ILE A 1 233 ? -39.309 86.721 210.253 1.00 36.37 286 ILE B N 1
ATOM 1546 C CA . ILE A 1 233 ? -37.942 86.782 210.737 1.00 36.03 286 ILE B CA 1
ATOM 1547 C C . ILE A 1 233 ? -37.904 87.661 211.987 1.00 38.64 286 ILE B C 1
ATOM 1548 O O . ILE A 1 233 ? -37.321 87.288 213.004 1.00 39.50 286 ILE B O 1
ATOM 1553 N N . GLN A 1 234 ? -38.571 88.807 211.924 1.00 35.53 287 GLN B N 1
ATOM 1554 C CA . GLN A 1 234 ? -38.584 89.726 213.045 1.00 34.91 287 GLN B CA 1
ATOM 1555 C C . GLN A 1 234 ? -39.107 89.071 214.311 1.00 37.26 287 GLN B C 1
ATOM 1556 O O . GLN A 1 234 ? -38.584 89.313 215.405 1.00 42.60 287 GLN B O 1
ATOM 1562 N N . ALA A 1 235 ? -40.125 88.232 214.159 1.00 36.50 288 ALA B N 1
ATOM 1563 C CA . ALA A 1 235 ? -40.761 87.574 215.292 1.00 33.30 288 ALA B CA 1
ATOM 1564 C C . ALA A 1 235 ? -39.817 86.583 215.951 1.00 37.46 288 ALA B C 1
ATOM 1565 O O . ALA A 1 235 ? -39.857 86.379 217.167 1.00 38.79 288 ALA B O 1
ATOM 1567 N N . VAL A 1 236 ? -38.980 85.957 215.132 1.00 36.21 289 VAL B N 1
ATOM 1568 C CA . VAL A 1 236 ? -37.963 85.032 215.612 1.00 35.77 289 VAL B CA 1
ATOM 1569 C C . VAL A 1 236 ? -36.880 85.793 216.378 1.00 38.18 289 VAL B C 1
ATOM 1570 O O . VAL A 1 236 ? -36.400 85.354 217.418 1.00 34.53 289 VAL B O 1
ATOM 1574 N N . ILE A 1 237 ? -36.501 86.943 215.838 1.00 38.29 290 ILE B N 1
ATOM 1575 C CA . ILE A 1 237 ? -35.533 87.796 216.487 1.00 37.42 290 ILE B CA 1
ATOM 1576 C C . ILE A 1 237 ? -36.034 88.189 217.860 1.00 38.36 290 ILE B C 1
ATOM 1577 O O . ILE A 1 237 ? -35.314 88.028 218.841 1.00 42.56 290 ILE B O 1
ATOM 1582 N N . GLU A 1 238 ? -37.283 88.647 217.940 1.00 39.40 291 GLU B N 1
ATOM 1583 C CA . GLU A 1 238 ? -37.818 89.183 219.196 1.00 39.82 291 GLU B CA 1
ATOM 1584 C C . GLU A 1 238 ? -38.192 88.112 220.220 1.00 35.61 291 GLU B C 1
ATOM 1585 O O . GLU A 1 238 ? -38.372 88.416 221.395 1.00 39.07 291 GLU B O 1
ATOM 1591 N N . ALA A 1 239 ? -38.275 86.859 219.790 1.00 35.37 292 ALA B N 1
ATOM 1592 C CA . ALA A 1 239 ? -38.364 85.750 220.736 1.00 33.49 292 ALA B CA 1
ATOM 1593 C C . ALA A 1 239 ? -37.017 85.507 221.429 1.00 37.79 292 ALA B C 1
ATOM 1594 O O . ALA A 1 239 ? -36.942 84.735 222.390 1.00 41.94 292 ALA B O 1
ATOM 1596 N N . GLY A 1 240 ? -35.957 86.142 220.921 1.00 38.84 293 GLY B N 1
ATOM 1597 C CA . GLY A 1 240 ? -34.633 86.062 221.519 1.00 38.59 293 GLY B CA 1
ATOM 1598 C C . GLY A 1 240 ? -33.817 84.888 221.007 1.00 38.86 293 GLY B C 1
ATOM 1599 O O . GLY A 1 240 ? -32.687 84.660 221.439 1.00 34.90 293 GLY B O 1
ATOM 1600 N N . ILE A 1 241 ? -34.399 84.159 220.061 1.00 34.38 294 ILE B N 1
ATOM 1601 C CA . ILE A 1 241 ? -33.816 82.935 219.523 1.00 33.52 294 ILE B CA 1
ATOM 1602 C C . ILE A 1 241 ? -32.402 83.045 218.869 1.00 35.97 294 ILE B C 1
ATOM 1603 O O . ILE A 1 241 ? -31.588 82.144 219.066 1.00 36.93 294 ILE B O 1
ATOM 1608 N N . PRO A 1 242 ? -32.097 84.131 218.113 1.00 31.57 295 PRO B N 1
ATOM 1609 C CA . PRO A 1 242 ? -30.784 84.201 217.442 1.00 34.93 295 PRO B CA 1
ATOM 1610 C C . PRO A 1 242 ? -29.540 83.848 218.280 1.00 34.89 295 PRO B C 1
ATOM 1611 O O . PRO A 1 242 ? -28.695 83.113 217.778 1.00 37.63 295 PRO B O 1
ATOM 1615 N N . ARG A 1 243 ? -29.430 84.338 219.509 1.00 33.26 296 ARG B N 1
ATOM 1616 C CA . ARG A 1 243 ? -28.239 84.085 220.305 1.00 34.91 296 ARG B CA 1
ATOM 1617 C C . ARG A 1 243 ? -27.950 82.596 220.477 1.00 37.77 296 ARG B C 1
ATOM 1618 O O . ARG A 1 243 ? -26.815 82.151 220.283 1.00 39.19 296 ARG B O 1
ATOM 1626 N N . ARG A 1 244 ? -28.961 81.818 220.838 1.00 35.42 297 ARG B N 1
ATOM 1627 C CA . ARG A 1 244 ? -28.715 80.415 221.115 1.00 33.41 297 ARG B CA 1
ATOM 1628 C C . ARG A 1 244 ? -28.522 79.634 219.811 1.00 34.60 297 ARG B C 1
ATOM 1629 O O . ARG A 1 244 ? -27.740 78.684 219.768 1.00 36.69 297 ARG B O 1
ATOM 1637 N N . LEU A 1 245 ? -29.205 80.033 218.742 1.00 31.62 298 LEU B N 1
ATOM 1638 C CA . LEU A 1 245 ? -28.976 79.392 217.442 1.00 34.88 298 LEU B CA 1
ATOM 1639 C C . LEU A 1 245 ? -27.513 79.481 217.009 1.00 35.95 298 LEU B C 1
ATOM 1640 O O . LEU A 1 245 ? -26.919 78.489 216.573 1.00 34.84 298 LEU B O 1
ATOM 1645 N N . VAL A 1 246 ? -26.963 80.691 217.094 1.00 33.50 299 VAL B N 1
ATOM 1646 C CA . VAL A 1 246 ? -25.571 80.925 216.751 1.00 34.65 299 VAL B CA 1
ATOM 1647 C C . VAL A 1 246 ? -24.662 80.055 217.604 1.00 36.38 299 VAL B C 1
ATOM 1648 O O . VAL A 1 246 ? -23.726 79.451 217.081 1.00 34.66 299 VAL B O 1
ATOM 1652 N N . GLU A 1 247 ? -24.943 79.971 218.907 1.00 36.05 300 GLU B N 1
ATOM 1653 C CA . GLU A 1 247 ? -24.148 79.097 219.771 1.00 33.62 300 GLU B CA 1
ATOM 1654 C C . GLU A 1 247 ? -24.260 77.646 219.315 1.00 38.22 300 GLU B C 1
ATOM 1655 O O . GLU A 1 247 ? -23.280 76.909 219.370 1.00 41.51 300 GLU B O 1
ATOM 1661 N N . LEU A 1 248 ? -25.433 77.246 218.827 1.00 33.95 301 LEU B N 1
ATOM 1662 C CA . LEU A 1 248 ? -25.620 75.868 218.389 1.00 33.50 301 LEU B CA 1
ATOM 1663 C C . LEU A 1 248 ? -24.938 75.576 217.042 1.00 39.65 301 LEU B C 1
ATOM 1664 O O . LEU A 1 248 ? -24.809 74.410 216.671 1.00 38.85 301 LEU B O 1
ATOM 1669 N N . LEU A 1 249 ? -24.506 76.609 216.311 1.00 35.16 302 LEU B N 1
ATOM 1670 C CA . LEU A 1 249 ? -23.721 76.388 215.084 1.00 38.75 302 LEU B CA 1
ATOM 1671 C C . LEU A 1 249 ? -22.472 75.532 215.347 1.00 42.18 302 LEU B C 1
ATOM 1672 O O . LEU A 1 249 ? -22.013 74.788 214.468 1.00 40.57 302 LEU B O 1
ATOM 1677 N N . MET A 1 250 ? -21.949 75.641 216.571 1.00 42.28 303 MET B N 1
ATOM 1678 C CA . MET A 1 250 ? -20.717 74.974 216.963 1.00 41.27 303 MET B CA 1
ATOM 1679 C C . MET A 1 250 ? -20.961 73.732 217.791 1.00 38.76 303 MET B C 1
ATOM 1680 O O . MET A 1 250 ? -20.040 73.197 218.393 1.00 38.73 303 MET B O 1
ATOM 1685 N N . HIS A 1 251 ? -22.205 73.275 217.810 1.00 37.48 304 HIS B N 1
ATOM 1686 C CA . HIS A 1 251 ? -22.565 72.048 218.501 1.00 35.16 304 HIS B CA 1
ATOM 1687 C C . HIS A 1 251 ? -21.841 70.823 217.941 1.00 35.48 304 HIS B C 1
ATOM 1688 O O . HIS A 1 251 ? -21.644 70.706 216.736 1.00 43.56 304 HIS B O 1
ATOM 1695 N N . ALA A 1 252 ? -21.465 69.905 218.822 1.00 35.85 305 ALA B N 1
ATOM 1696 C CA . ALA A 1 252 ? -20.804 68.653 218.440 1.00 36.59 305 ALA B CA 1
ATOM 1697 C C . ALA A 1 252 ? -21.533 67.892 217.332 1.00 36.96 305 ALA B C 1
ATOM 1698 O O . ALA A 1 252 ? -20.917 67.385 216.400 1.00 38.89 305 ALA B O 1
ATOM 1700 N N . SER A 1 253 ? -22.852 67.811 217.457 1.00 37.93 306 SER B N 1
ATOM 1701 C CA . SER A 1 253 ? -23.690 67.040 216.546 1.00 35.50 306 SER B CA 1
ATOM 1702 C C . SER A 1 253 ? -24.059 67.788 215.258 1.00 36.71 306 SER B C 1
ATOM 1703 O O . SER A 1 253 ? -24.663 68.868 215.299 1.00 35.64 306 SER B O 1
ATOM 1706 N N . THR A 1 254 ? -23.695 67.208 214.118 1.00 36.64 307 THR B N 1
ATOM 1707 C CA . THR A 1 254 ? -24.074 67.769 212.823 1.00 36.19 307 THR B CA 1
ATOM 1708 C C . THR A 1 254 ? -25.606 67.811 212.695 1.00 36.47 307 THR B C 1
ATOM 1709 O O . THR A 1 254 ? -26.156 68.676 212.016 1.00 38.52 307 THR B O 1
ATOM 1713 N N . SER A 1 255 ? -26.291 66.890 213.366 1.00 34.02 308 SER B N 1
ATOM 1714 C CA . SER A 1 255 ? -27.751 66.872 213.366 1.00 36.52 308 SER B CA 1
ATOM 1715 C C . SER A 1 255 ? -28.346 68.113 214.038 1.00 35.04 308 SER B C 1
ATOM 1716 O O . SER A 1 255 ? -29.466 68.491 213.751 1.00 30.95 308 SER B O 1
ATOM 1719 N N . VAL A 1 256 ? -27.588 68.745 214.928 1.00 36.41 309 VAL B N 1
ATOM 1720 C CA . VAL A 1 256 ? -28.030 69.983 215.564 1.00 33.68 309 VAL B CA 1
ATOM 1721 C C . VAL A 1 256 ? -27.585 71.160 214.717 1.00 38.71 309 VAL B C 1
ATOM 1722 O O . VAL A 1 256 ? -28.342 72.115 214.493 1.00 37.87 309 VAL B O 1
ATOM 1726 N N . GLN A 1 257 ? -26.351 71.074 214.234 1.00 34.67 310 GLN B N 1
ATOM 1727 C CA . GLN A 1 257 ? -25.759 72.152 213.459 1.00 35.93 310 GLN B CA 1
ATOM 1728 C C . GLN A 1 257 ? -26.554 72.477 212.197 1.00 33.50 310 GLN B C 1
ATOM 1729 O O . GLN A 1 257 ? -26.752 73.651 211.861 1.00 32.82 310 GLN B O 1
ATOM 1735 N N . THR A 1 258 ? -26.991 71.437 211.493 1.00 33.89 311 THR B N 1
ATOM 1736 C CA . THR A 1 258 ? -27.668 71.629 210.207 1.00 35.25 311 THR B CA 1
ATOM 1737 C C . THR A 1 258 ? -28.930 72.500 210.335 1.00 32.11 311 THR B C 1
ATOM 1738 O O . THR A 1 258 ? -29.018 73.525 209.673 1.00 35.40 311 THR B O 1
ATOM 1742 N N . PRO A 1 259 ? -29.882 72.139 211.222 1.00 35.37 312 PRO B N 1
ATOM 1743 C CA . PRO A 1 259 ? -31.051 73.022 211.323 1.00 35.94 312 PRO B CA 1
ATOM 1744 C C . PRO A 1 259 ? -30.762 74.369 211.992 1.00 34.85 312 PRO B C 1
ATOM 1745 O O . PRO A 1 259 ? -31.443 75.360 211.696 1.00 35.20 312 PRO B O 1
ATOM 1749 N N . ALA A 1 260 ? -29.771 74.426 212.873 1.00 31.47 313 ALA B N 1
ATOM 1750 C CA . ALA A 1 260 ? -29.409 75.723 213.441 1.00 32.59 313 ALA B CA 1
ATOM 1751 C C . ALA A 1 260 ? -28.796 76.616 212.353 1.00 33.83 313 ALA B C 1
ATOM 1752 O O . ALA A 1 260 ? -29.092 77.811 212.270 1.00 32.61 313 ALA B O 1
ATOM 1754 N N . LEU A 1 261 ? -27.957 76.027 211.506 1.00 34.31 314 LEU B N 1
ATOM 1755 C CA . LEU A 1 261 ? -27.389 76.754 210.380 1.00 33.12 314 LEU B CA 1
ATOM 1756 C C . LEU A 1 261 ? -28.483 77.249 209.432 1.00 36.10 314 LEU B C 1
ATOM 1757 O O . LEU A 1 261 ? -28.504 78.430 209.044 1.00 31.82 314 LEU B O 1
ATOM 1762 N N . ARG A 1 262 ? -29.380 76.330 209.066 1.00 35.75 315 ARG B N 1
ATOM 1763 C CA . ARG A 1 262 ? -30.552 76.644 208.249 1.00 34.36 315 ARG B CA 1
ATOM 1764 C C . ARG A 1 262 ? -31.309 77.847 208.785 1.00 35.01 315 ARG B C 1
ATOM 1765 O O . ARG A 1 262 ? -31.709 78.719 208.014 1.00 32.83 315 ARG B O 1
ATOM 1773 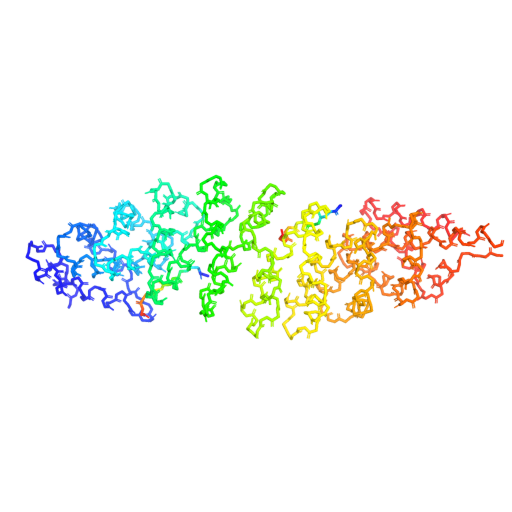N N . SER A 1 263 ? -31.472 77.910 210.107 1.00 31.05 316 SER B N 1
ATOM 1774 C CA . SER A 1 263 ? -32.256 78.980 210.715 1.00 32.92 316 SER B CA 1
ATOM 1775 C C . SER A 1 263 ? -31.508 80.312 210.649 1.00 31.89 316 SER B C 1
ATOM 1776 O O . SER A 1 263 ? -32.087 81.341 210.285 1.00 33.39 316 SER B O 1
ATOM 1779 N N . VAL A 1 264 ? -30.227 80.292 211.003 1.00 28.66 317 VAL B N 1
ATOM 1780 C CA . VAL A 1 264 ? -29.389 81.475 210.868 1.00 30.38 317 VAL B CA 1
ATOM 1781 C C . VAL A 1 264 ? -29.358 81.973 209.409 1.00 33.92 317 VAL B C 1
ATOM 1782 O O . VAL A 1 264 ? -29.391 83.183 209.144 1.00 30.20 317 VAL B O 1
ATOM 1786 N N . GLY A 1 265 ? -29.303 81.033 208.467 1.00 31.92 318 GLY B N 1
ATOM 1787 C CA . GLY A 1 265 ? -29.329 81.378 207.060 1.00 33.27 318 GLY B CA 1
ATOM 1788 C C . GLY A 1 265 ? -30.587 82.139 206.699 1.00 34.48 318 GLY B C 1
ATOM 1789 O O . GLY A 1 265 ? -30.529 83.188 206.060 1.00 34.87 318 GLY B O 1
ATOM 1790 N N . ASN A 1 266 ? -31.724 81.610 207.142 1.00 33.08 319 ASN B N 1
ATOM 1791 C CA . ASN A 1 266 ? -33.012 82.246 206.940 1.00 31.99 319 ASN B CA 1
ATOM 1792 C C . ASN A 1 266 ? -33.055 83.668 207.472 1.00 34.38 319 ASN B C 1
ATOM 1793 O O . ASN A 1 266 ? -33.612 84.575 206.829 1.00 33.08 319 ASN B O 1
ATOM 1798 N N . ILE A 1 267 ? -32.476 83.861 208.650 1.00 28.06 320 ILE B N 1
ATOM 1799 C CA . ILE A 1 267 ? -32.557 85.159 209.299 1.00 33.22 320 ILE B CA 1
ATOM 1800 C C . ILE A 1 267 ? -31.866 86.224 208.455 1.00 31.20 320 ILE B C 1
ATOM 1801 O O . ILE A 1 267 ? -32.416 87.305 208.244 1.00 30.88 320 ILE B O 1
ATOM 1806 N N . VAL A 1 268 ? -30.679 85.906 207.947 1.00 30.82 321 VAL B N 1
ATOM 1807 C CA . VAL A 1 268 ? -29.909 86.883 207.184 1.00 33.53 321 VAL B CA 1
ATOM 1808 C C . VAL A 1 268 ? -30.451 87.051 205.735 1.00 35.44 321 VAL B C 1
ATOM 1809 O O . VAL A 1 268 ? -29.886 87.800 204.941 1.00 37.49 321 VAL B O 1
ATOM 1813 N N . THR A 1 269 ? -31.554 86.381 205.405 1.00 29.35 322 THR B N 1
ATOM 1814 C CA . THR A 1 269 ? -32.305 86.738 204.214 1.00 35.63 322 THR B CA 1
ATOM 1815 C C . THR A 1 269 ? -33.164 87.956 204.523 1.00 35.93 322 THR B C 1
ATOM 1816 O O . THR A 1 269 ? -33.857 88.474 203.650 1.00 40.30 322 THR B O 1
ATOM 1820 N N . GLY A 1 270 ? -33.128 88.405 205.774 1.00 36.94 323 GLY B N 1
ATOM 1821 C CA . GLY A 1 270 ? -33.900 89.563 206.194 1.00 34.63 323 GLY B CA 1
ATOM 1822 C C . GLY A 1 270 ? -33.221 90.859 205.797 1.00 33.01 323 GLY B C 1
ATOM 1823 O O . GLY A 1 270 ? -32.280 90.849 205.017 1.00 36.15 323 GLY B O 1
ATOM 1824 N N . ASP A 1 271 ? -33.686 91.979 206.333 1.00 35.61 324 ASP B N 1
ATOM 1825 C CA . ASP A 1 271 ? -33.082 93.259 205.997 1.00 37.94 324 ASP B CA 1
ATOM 1826 C C . ASP A 1 271 ? -31.750 93.405 206.724 1.00 34.38 324 ASP B C 1
ATOM 1827 O O . ASP A 1 271 ? -31.299 92.489 207.408 1.00 35.30 324 ASP B O 1
ATOM 1832 N N . ASP A 1 272 ? -31.127 94.562 206.586 1.00 35.28 325 ASP B N 1
ATOM 1833 C CA . ASP A 1 272 ? -29.754 94.718 207.057 1.00 36.28 325 ASP B CA 1
ATOM 1834 C C . ASP A 1 272 ? -29.675 94.742 208.563 1.00 36.70 325 ASP B C 1
ATOM 1835 O O . ASP A 1 272 ? -28.738 94.197 209.151 1.00 37.40 325 ASP B O 1
ATOM 1840 N N . VAL A 1 273 ? -30.676 95.342 209.194 1.00 33.67 326 VAL B N 1
ATOM 1841 C CA . VAL A 1 273 ? -30.703 95.378 210.647 1.00 36.20 326 VAL B CA 1
ATOM 1842 C C . VAL A 1 273 ? -30.920 93.987 211.239 1.00 34.53 326 VAL B C 1
ATOM 1843 O O . VAL A 1 273 ? -30.328 93.641 212.256 1.00 38.39 326 VAL B O 1
ATOM 1847 N N . GLN A 1 274 ? -31.778 93.200 210.602 1.00 35.78 327 GLN B N 1
ATOM 1848 C CA . GLN A 1 274 ? -32.024 91.824 211.020 1.00 37.45 327 GLN B CA 1
ATOM 1849 C C . GLN A 1 274 ? -30.796 90.967 210.783 1.00 32.89 327 GLN B C 1
ATOM 1850 O O . GLN A 1 274 ? -30.499 90.053 211.533 1.00 33.33 327 GLN B O 1
ATOM 1856 N N . THR A 1 275 ? -30.093 91.259 209.712 1.00 35.90 328 THR B N 1
ATOM 1857 C CA . THR A 1 275 ? -28.862 90.551 209.420 1.00 38.78 328 THR B CA 1
ATOM 1858 C C . THR A 1 275 ? -27.823 90.924 210.470 1.00 34.74 328 THR B C 1
ATOM 1859 O O . THR A 1 275 ? -27.040 90.085 210.926 1.00 34.50 328 THR B O 1
ATOM 1863 N N . GLN A 1 276 ? -27.860 92.182 210.891 1.00 34.87 329 GLN B N 1
ATOM 1864 C CA . GLN A 1 276 ? -26.879 92.695 211.826 1.00 32.92 329 GLN B CA 1
ATOM 1865 C C . GLN A 1 276 ? -27.025 92.034 213.189 1.00 37.76 329 GLN B C 1
ATOM 1866 O O . GLN A 1 276 ? -26.056 91.933 213.939 1.00 40.90 329 GLN B O 1
ATOM 1872 N N . VAL A 1 277 ? -28.230 91.586 213.523 1.00 36.75 330 VAL B N 1
ATOM 1873 C CA . VAL A 1 277 ? -28.424 90.849 214.770 1.00 35.40 330 VAL B CA 1
ATOM 1874 C C . VAL A 1 277 ? -27.545 89.603 214.757 1.00 38.42 330 VAL B C 1
ATOM 1875 O O . VAL A 1 277 ? -26.925 89.235 215.758 1.00 36.72 330 VAL B O 1
ATOM 1879 N N . ILE A 1 278 ? -27.481 88.961 213.601 1.00 36.25 331 ILE B N 1
ATOM 1880 C CA . ILE A 1 278 ? -26.737 87.725 213.499 1.00 37.81 331 ILE B CA 1
ATOM 1881 C C . ILE A 1 278 ? -25.227 87.975 213.564 1.00 35.88 331 ILE B C 1
ATOM 1882 O O . ILE A 1 278 ? -24.481 87.187 214.135 1.00 34.08 331 ILE B O 1
ATOM 1887 N N . ILE A 1 279 ? -24.784 89.088 213.001 1.00 34.40 332 ILE B N 1
ATOM 1888 C CA . ILE A 1 279 ? -23.389 89.439 213.103 1.00 32.57 332 ILE B CA 1
ATOM 1889 C C . ILE A 1 279 ? -23.062 89.728 214.571 1.00 38.26 332 ILE B C 1
ATOM 1890 O O . ILE A 1 279 ? -22.030 89.288 215.091 1.00 38.24 332 ILE B O 1
ATOM 1895 N N . ASN A 1 280 ? -23.956 90.431 215.256 1.00 37.85 333 ASN B N 1
ATOM 1896 C CA . ASN A 1 280 ? -23.653 90.871 216.608 1.00 39.55 333 ASN B CA 1
ATOM 1897 C C . ASN A 1 280 ? -23.735 89.755 217.643 1.00 38.59 333 ASN B C 1
ATOM 1898 O O . ASN A 1 280 ? -23.305 89.940 218.775 1.00 40.19 333 ASN B O 1
ATOM 1903 N N . CYS A 1 281 ? -24.291 88.612 217.250 1.00 35.54 334 CYS B N 1
ATOM 1904 C CA . CYS A 1 281 ? -24.320 87.420 218.092 1.00 33.76 334 CYS B CA 1
ATOM 1905 C C . CYS A 1 281 ? -23.096 86.550 217.820 1.00 35.71 334 CYS B C 1
ATOM 1906 O O . CYS A 1 281 ? -23.042 85.404 218.253 1.00 32.13 334 CYS B O 1
ATOM 1909 N N . GLY A 1 282 ? -22.144 87.098 217.059 1.00 33.99 335 GLY B N 1
ATOM 1910 C CA . GLY A 1 282 ? -20.897 86.425 216.735 1.00 36.72 335 GLY B CA 1
ATOM 1911 C C . GLY A 1 282 ? -20.956 85.225 215.800 1.00 37.55 335 GLY B C 1
ATOM 1912 O O . GLY A 1 282 ? -20.273 84.222 216.016 1.00 38.79 335 GLY B O 1
ATOM 1913 N N . ALA A 1 283 ? -21.756 85.325 214.748 1.00 36.32 336 ALA B N 1
ATOM 1914 C CA . ALA A 1 283 ? -21.968 84.190 213.863 1.00 34.06 336 ALA B CA 1
ATOM 1915 C C . ALA A 1 283 ? -20.806 84.003 212.883 1.00 33.50 336 ALA B C 1
ATOM 1916 O O . ALA A 1 283 ? -20.525 82.894 212.443 1.00 30.26 336 ALA B O 1
ATOM 1918 N N . LEU A 1 284 ? -20.131 85.099 212.555 1.00 32.62 337 LEU B N 1
ATOM 1919 C CA . LEU A 1 284 ? -19.111 85.073 211.515 1.00 30.47 337 LEU B CA 1
ATOM 1920 C C . LEU A 1 284 ? -17.964 84.119 211.855 1.00 34.27 337 LEU B C 1
ATOM 1921 O O . LEU A 1 284 ? -17.623 83.295 211.004 1.00 34.12 337 LEU B O 1
ATOM 1926 N N . PRO A 1 285 ? -17.388 84.192 213.093 1.00 38.29 338 PRO B N 1
ATOM 1927 C CA . PRO A 1 285 ? -16.378 83.171 213.422 1.00 36.48 338 PRO B CA 1
ATOM 1928 C C . PRO A 1 285 ? -16.910 81.744 213.304 1.00 34.54 338 PRO B C 1
ATOM 1929 O O . PRO A 1 285 ? -16.149 80.860 212.927 1.00 35.29 338 PRO B O 1
ATOM 1933 N N . CYS A 1 286 ? -18.191 81.525 213.595 1.00 36.27 339 CYS B N 1
ATOM 1934 C CA . CYS A 1 286 ? -18.783 80.189 213.463 1.00 35.51 339 CYS B CA 1
ATOM 1935 C C . CYS A 1 286 ? -18.923 79.786 211.993 1.00 35.75 339 CYS B C 1
ATOM 1936 O O . CYS A 1 286 ? -18.695 78.629 211.614 1.00 34.58 339 CYS B O 1
ATOM 1939 N N . LEU A 1 287 ? -19.292 80.752 211.168 1.00 31.18 340 LEU B N 1
ATOM 1940 C CA . LEU A 1 287 ? -19.463 80.486 209.763 1.00 32.84 340 LEU B CA 1
ATOM 1941 C C . LEU A 1 287 ? -18.100 80.208 209.141 1.00 36.62 340 LEU B C 1
ATOM 1942 O O . LEU A 1 287 ? -17.972 79.368 208.246 1.00 36.06 340 LEU B O 1
ATOM 1947 N N . LEU A 1 288 ? -17.072 80.904 209.619 1.00 36.15 341 LEU B N 1
ATOM 1948 C CA . LEU A 1 288 ? -15.721 80.631 209.139 1.00 40.08 341 LEU B CA 1
ATOM 1949 C C . LEU A 1 288 ? -15.349 79.165 209.405 1.00 38.88 341 LEU B C 1
ATOM 1950 O O . LEU A 1 288 ? -14.913 78.446 208.499 1.00 37.03 341 LEU B O 1
ATOM 1955 N N . SER A 1 289 ? -15.558 78.738 210.649 1.00 36.00 342 SER B N 1
ATOM 1956 C CA . SER A 1 289 ? -15.410 77.341 211.059 1.00 37.78 342 SER B CA 1
ATOM 1957 C C . SER A 1 289 ? -16.251 76.348 210.227 1.00 38.21 342 SER B C 1
ATOM 1958 O O . SER A 1 289 ? -15.733 75.337 209.749 1.00 32.58 342 SER B O 1
ATOM 1961 N N . LEU A 1 290 ? -17.548 76.626 210.075 1.00 35.78 343 LEU B N 1
ATOM 1962 C CA . LEU A 1 290 ? -18.445 75.720 209.357 1.00 32.71 343 LEU B CA 1
ATOM 1963 C C . LEU A 1 290 ? -18.047 75.526 207.887 1.00 34.09 343 LEU B C 1
ATOM 1964 O O . LEU A 1 290 ? -18.363 74.501 207.289 1.00 29.08 343 LEU B O 1
ATOM 1969 N N . LEU A 1 291 ? -17.321 76.485 207.321 1.00 31.51 344 LEU B N 1
ATOM 1970 C CA . LEU A 1 291 ? -16.770 76.315 205.984 1.00 30.97 344 LEU B CA 1
ATOM 1971 C C . LEU A 1 291 ? -15.899 75.074 205.887 1.00 33.62 344 LEU B C 1
ATOM 1972 O O . LEU A 1 291 ? -15.732 74.514 204.809 1.00 32.70 344 LEU B O 1
ATOM 1977 N N . SER A 1 292 ? -15.348 74.634 207.014 1.00 32.99 345 SER B N 1
ATOM 1978 C CA . SER A 1 292 ? -14.473 73.465 207.009 1.00 36.40 345 SER B CA 1
ATOM 1979 C C . SER A 1 292 ? -15.127 72.213 207.562 1.00 37.37 345 SER B C 1
ATOM 1980 O O . SER A 1 292 ? -14.441 71.216 207.823 1.00 37.88 345 SER B O 1
ATOM 1983 N N . SER A 1 293 ? -16.445 72.274 207.740 1.00 37.56 346 SER B N 1
ATOM 1984 C CA . SER A 1 293 ? -17.227 71.146 208.227 1.00 37.09 346 SER B CA 1
ATOM 1985 C C . SER A 1 293 ? -17.008 69.917 207.352 1.00 36.09 346 SER B C 1
ATOM 1986 O O . SER A 1 293 ? -16.684 70.035 206.182 1.00 41.03 346 SER B O 1
ATOM 1989 N N . ASN A 1 294 ? -17.169 68.733 207.922 1.00 40.42 347 ASN B N 1
ATOM 1990 C CA . ASN A 1 294 ? -16.990 67.514 207.145 1.00 40.43 347 ASN B CA 1
ATOM 1991 C C . ASN A 1 294 ? -18.200 67.181 206.285 1.00 38.65 347 ASN B C 1
ATOM 1992 O O . ASN A 1 294 ? -18.079 66.405 205.347 1.00 48.40 347 ASN B O 1
ATOM 1997 N N . LYS A 1 295 ? -19.353 67.771 206.596 1.00 39.78 348 LYS B N 1
ATOM 1998 C CA . LYS A 1 295 ? -20.569 67.574 205.798 1.00 40.66 348 LYS B CA 1
ATOM 1999 C C . LYS A 1 295 ? -20.649 68.589 204.640 1.00 38.76 348 LYS B C 1
ATOM 2000 O O . LYS A 1 295 ? -20.538 69.794 204.859 1.00 38.87 348 LYS B O 1
ATOM 2006 N N . ASP A 1 296 ? -20.850 68.102 203.418 1.00 37.60 349 ASP B N 1
ATOM 2007 C CA . ASP A 1 296 ? -20.943 68.979 202.248 1.00 43.35 349 ASP B CA 1
ATOM 2008 C C . ASP A 1 296 ? -22.050 69.992 202.394 1.00 40.48 349 ASP B C 1
ATOM 2009 O O . ASP A 1 296 ? -21.893 71.158 202.027 1.00 39.85 349 ASP B O 1
ATOM 2014 N N . GLY A 1 297 ? -23.181 69.515 202.908 1.00 39.92 350 GLY B N 1
ATOM 2015 C CA . GLY A 1 297 ? -24.370 70.325 203.065 1.00 38.82 350 GLY B CA 1
ATOM 2016 C C . GLY A 1 297 ? -24.107 71.515 203.955 1.00 39.12 350 GLY B C 1
ATOM 2017 O O . GLY A 1 297 ? -24.525 72.621 203.650 1.00 40.10 350 GLY B O 1
ATOM 2018 N N . ILE A 1 298 ? -23.391 71.293 205.047 1.00 36.86 351 ILE B N 1
ATOM 2019 C CA . ILE A 1 298 ? -23.118 72.369 205.985 1.00 35.81 351 ILE B CA 1
ATOM 2020 C C . ILE A 1 298 ? -22.229 73.424 205.326 1.00 36.06 351 ILE B C 1
ATOM 2021 O O . ILE A 1 298 ? -22.518 74.616 205.412 1.00 34.03 351 ILE B O 1
ATOM 2026 N N . ARG A 1 299 ? -21.177 72.976 204.641 1.00 36.85 352 ARG B N 1
ATOM 2027 C CA . ARG A 1 299 ? -20.304 73.866 203.870 1.00 37.66 352 ARG B CA 1
ATOM 2028 C C . ARG A 1 299 ? -21.076 74.717 202.873 1.00 38.56 352 ARG B C 1
ATOM 2029 O O . ARG A 1 299 ? -20.917 75.944 202.832 1.00 37.42 352 ARG B O 1
ATOM 2037 N N . LYS A 1 300 ? -21.895 74.052 202.062 1.00 33.32 353 LYS B N 1
ATOM 2038 C CA . LYS A 1 300 ? -22.711 74.723 201.053 1.00 38.38 353 LYS B CA 1
ATOM 2039 C C . LYS A 1 300 ? -23.632 75.755 201.710 1.00 38.38 353 LYS B C 1
ATOM 2040 O O . LYS A 1 300 ? -23.754 76.902 201.247 1.00 30.37 353 LYS B O 1
ATOM 2046 N N . GLU A 1 301 ? -24.252 75.325 202.810 1.00 37.51 354 GLU B N 1
ATOM 2047 C CA . GLU A 1 301 ? -25.149 76.150 203.613 1.00 35.62 354 GLU B CA 1
ATOM 2048 C C . GLU A 1 301 ? -24.442 77.358 204.192 1.00 35.45 354 GLU B C 1
ATOM 2049 O O . GLU A 1 301 ? -25.011 78.453 204.256 1.00 31.57 354 GLU B O 1
ATOM 2055 N N . ALA A 1 302 ? -23.226 77.126 204.682 1.00 30.85 355 ALA B N 1
ATOM 2056 C CA . ALA A 1 302 ? -22.436 78.182 205.280 1.00 33.11 355 ALA B CA 1
ATOM 2057 C C . ALA A 1 302 ? -22.178 79.282 204.242 1.00 34.68 355 ALA B C 1
ATOM 2058 O O . ALA A 1 302 ? -22.366 80.465 204.541 1.00 35.31 355 ALA B O 1
ATOM 2060 N N . CYS A 1 303 ? -21.775 78.884 203.031 1.00 30.49 356 CYS B N 1
ATOM 2061 C CA . CYS A 1 303 ? -21.610 79.803 201.895 1.00 33.75 356 CYS B CA 1
ATOM 2062 C C . CYS A 1 303 ? -22.869 80.583 201.540 1.00 33.15 356 CYS B C 1
ATOM 2063 O O . CYS A 1 303 ? -22.809 81.792 201.261 1.00 30.59 356 CYS B O 1
ATOM 2066 N N . TRP A 1 304 ? -24.003 79.882 201.514 1.00 35.87 357 TRP B N 1
ATOM 2067 C CA . TRP A 1 304 ? -25.282 80.529 201.211 1.00 31.78 357 TRP B CA 1
ATOM 2068 C C . TRP A 1 304 ? -25.577 81.589 202.269 1.00 29.58 357 TRP B C 1
ATOM 2069 O O . TRP A 1 304 ? -25.944 82.719 201.942 1.00 29.16 357 TRP B O 1
ATOM 2080 N N . THR A 1 305 ? -25.361 81.239 203.532 1.00 28.48 358 THR B N 1
ATOM 2081 C CA . THR A 1 305 ? -25.549 82.198 204.613 1.00 33.99 358 THR B CA 1
ATOM 2082 C C . THR A 1 305 ? -24.624 83.407 204.455 1.00 32.54 358 THR B C 1
ATOM 2083 O O . THR A 1 305 ? -25.055 84.549 204.596 1.00 28.56 358 THR B O 1
ATOM 2087 N N . ILE A 1 306 ? -23.358 83.155 204.139 1.00 31.22 359 ILE B N 1
ATOM 2088 C CA . ILE A 1 306 ? -22.406 84.244 203.960 1.00 32.56 359 ILE B CA 1
ATOM 2089 C C . ILE A 1 306 ? -22.815 85.139 202.787 1.00 31.93 359 ILE B C 1
ATOM 2090 O O . ILE A 1 306 ? -22.732 86.362 202.880 1.00 34.02 359 ILE B O 1
ATOM 2095 N N . SER A 1 307 ? -23.289 84.540 201.699 1.00 32.88 360 SER B N 1
ATOM 2096 C CA . SER A 1 307 ? -23.676 85.324 200.519 1.00 32.87 360 SER B CA 1
ATOM 2097 C C . SER A 1 307 ? -24.793 86.313 200.854 1.00 34.20 360 SER B C 1
ATOM 2098 O O . SER A 1 307 ? -24.840 87.425 200.320 1.00 32.65 360 SER B O 1
ATOM 2101 N N . ASN A 1 308 ? -25.688 85.919 201.755 1.00 30.64 361 ASN B N 1
ATOM 2102 C CA . ASN A 1 308 ? -26.746 86.831 202.143 1.00 32.50 361 ASN B CA 1
ATOM 2103 C C . ASN A 1 308 ? -26.247 87.894 203.096 1.00 32.33 361 ASN B C 1
ATOM 2104 O O . ASN A 1 308 ? -26.854 88.948 203.223 1.00 33.80 361 ASN B O 1
ATOM 2109 N N . ILE A 1 309 ? -25.121 87.640 203.751 1.00 32.97 362 ILE B N 1
ATOM 2110 C CA . ILE A 1 309 ? -24.518 88.695 204.547 1.00 29.99 362 ILE B CA 1
ATOM 2111 C C . ILE A 1 309 ? -23.719 89.630 203.619 1.00 33.77 362 ILE B C 1
ATOM 2112 O O . ILE A 1 309 ? -23.761 90.849 203.805 1.00 37.19 362 ILE B O 1
ATOM 2117 N N . THR A 1 310 ? -23.033 89.103 202.599 1.00 29.61 363 THR B N 1
ATOM 2118 C CA . THR A 1 310 ? -22.308 90.016 201.695 1.00 35.99 363 THR B CA 1
ATOM 2119 C C . THR A 1 310 ? -23.257 90.656 200.677 1.00 36.02 363 THR B C 1
ATOM 2120 O O . THR A 1 310 ? -22.833 91.464 199.858 1.00 36.61 363 THR B O 1
ATOM 2124 N N . ALA A 1 311 ? -24.542 90.321 200.742 1.00 32.61 364 ALA B N 1
ATOM 2125 C CA . ALA A 1 311 ? -25.521 91.037 199.934 1.00 37.34 364 ALA B CA 1
ATOM 2126 C C . ALA A 1 311 ? -25.993 92.293 200.677 1.00 41.77 364 ALA B C 1
ATOM 2127 O O . ALA A 1 311 ? -26.861 93.032 200.191 1.00 45.88 364 ALA B O 1
ATOM 2129 N N . GLY A 1 312 ? -25.404 92.529 201.848 1.00 30.98 365 GLY B N 1
ATOM 2130 C CA . GLY A 1 312 ? -25.823 93.600 202.730 1.00 38.93 365 GLY B CA 1
ATOM 2131 C C . GLY A 1 312 ? -25.133 94.932 202.496 1.00 44.57 365 GLY B C 1
ATOM 2132 O O . GLY A 1 312 ? -24.728 95.241 201.365 1.00 42.44 365 GLY B O 1
ATOM 2133 N N . ASN A 1 313 ? -25.000 95.732 203.556 1.00 40.17 366 ASN B N 1
ATOM 2134 C CA . ASN A 1 313 ? -24.383 97.048 203.404 1.00 40.34 366 ASN B CA 1
ATOM 2135 C C . ASN A 1 313 ? -22.871 96.954 203.471 1.00 38.15 366 ASN B C 1
ATOM 2136 O O . ASN A 1 313 ? -22.325 95.883 203.738 1.00 37.09 366 ASN B O 1
ATOM 2141 N N . SER A 1 314 ? -22.215 98.084 203.218 1.00 36.06 367 SER B N 1
ATOM 2142 C CA . SER A 1 314 ? -20.759 98.173 203.206 1.00 41.08 367 SER B CA 1
ATOM 2143 C C . SER A 1 314 ? -20.128 97.604 204.467 1.00 39.76 367 SER B C 1
ATOM 2144 O O . SER A 1 314 ? -19.183 96.820 204.409 1.00 38.60 367 SER B O 1
ATOM 2147 N N . ALA A 1 315 ? -20.670 98.003 205.606 1.00 39.51 368 ALA B N 1
ATOM 2148 C CA . ALA A 1 315 ? -20.127 97.591 206.880 1.00 37.07 368 ALA B CA 1
ATOM 2149 C C . ALA A 1 315 ? -20.245 96.085 207.076 1.00 37.31 368 ALA B C 1
ATOM 2150 O O . ALA A 1 315 ? -19.440 95.490 207.786 1.00 41.70 368 ALA B O 1
ATOM 2152 N N . GLN A 1 316 ? -21.229 95.459 206.440 1.00 35.48 369 GLN B N 1
ATOM 2153 C CA . GLN A 1 316 ? -21.441 94.037 206.658 1.00 35.90 369 GLN B CA 1
ATOM 2154 C C . GLN A 1 316 ? -20.524 93.206 205.787 1.00 38.71 369 GLN B C 1
ATOM 2155 O O . GLN A 1 316 ? -20.074 92.139 206.199 1.00 40.45 369 GLN B O 1
ATOM 2161 N N . ILE A 1 317 ? -20.251 93.701 204.582 1.00 40.88 370 ILE B N 1
ATOM 2162 C CA . ILE A 1 317 ? -19.189 93.170 203.734 1.00 36.15 370 ILE B CA 1
ATOM 2163 C C . ILE A 1 317 ? -17.849 93.245 204.480 1.00 40.85 370 ILE B C 1
ATOM 2164 O O . ILE A 1 317 ? -17.062 92.288 204.479 1.00 40.69 370 ILE B O 1
ATOM 2169 N N . GLN A 1 318 ? -17.612 94.384 205.128 1.00 36.67 371 GLN B N 1
ATOM 2170 C CA . GLN A 1 318 ? -16.379 94.621 205.862 1.00 36.94 371 GLN B CA 1
ATOM 2171 C C . GLN A 1 318 ? -16.229 93.647 207.020 1.00 38.44 371 GLN B C 1
ATOM 2172 O O . GLN A 1 318 ? -15.120 93.178 207.288 1.00 39.38 371 GLN B O 1
ATOM 2178 N N . SER A 1 319 ? -17.339 93.356 207.701 1.00 37.54 372 SER B N 1
ATOM 2179 C CA . SER A 1 319 ? -17.381 92.332 208.743 1.00 34.27 372 SER B CA 1
ATOM 2180 C C . SER A 1 319 ? -16.920 90.973 208.224 1.00 35.90 372 SER B C 1
ATOM 2181 O O . SER A 1 319 ? -16.209 90.244 208.915 1.00 37.96 372 SER B O 1
ATOM 2184 N N . VAL A 1 320 ? -17.335 90.623 207.013 1.00 33.13 373 VAL B N 1
ATOM 2185 C CA . VAL A 1 320 ? -16.985 89.323 206.471 1.00 37.55 373 VAL B CA 1
ATOM 2186 C C . VAL A 1 320 ? -15.489 89.310 206.114 1.00 41.06 373 VAL B C 1
ATOM 2187 O O . VAL A 1 320 ? -14.779 88.320 206.330 1.00 38.93 373 VAL B O 1
ATOM 2191 N N . ILE A 1 321 ? -15.010 90.431 205.596 1.00 40.97 374 ILE B N 1
ATOM 2192 C CA . ILE A 1 321 ? -13.594 90.590 205.339 1.00 39.03 374 ILE B CA 1
ATOM 2193 C C . ILE A 1 321 ? -12.776 90.510 206.637 1.00 41.33 374 ILE B C 1
ATOM 2194 O O . ILE A 1 321 ? -11.800 89.754 206.716 1.00 43.10 374 ILE B O 1
ATOM 2199 N N . ASP A 1 322 ? -13.188 91.255 207.665 1.00 38.69 375 ASP B N 1
ATOM 2200 C CA . ASP A 1 322 ? -12.411 91.322 208.903 1.00 37.64 375 ASP B CA 1
ATOM 2201 C C . ASP A 1 322 ? -12.432 89.968 209.641 1.00 38.47 375 ASP B C 1
ATOM 2202 O O . ASP A 1 322 ? -11.603 89.701 210.508 1.00 38.55 375 ASP B O 1
ATOM 2207 N N . ALA A 1 323 ? -13.371 89.106 209.271 1.00 41.00 376 ALA B N 1
ATOM 2208 C CA . ALA A 1 323 ? -13.479 87.782 209.864 1.00 38.75 376 ALA B CA 1
ATOM 2209 C C . ALA A 1 323 ? -12.647 86.758 209.115 1.00 39.74 376 ALA B C 1
ATOM 2210 O O . ALA A 1 323 ? -12.670 85.587 209.463 1.00 43.78 376 ALA B O 1
ATOM 2212 N N . ASN A 1 324 ? -11.936 87.196 208.077 1.00 40.82 377 ASN B N 1
ATOM 2213 C CA . ASN A 1 324 ? -11.068 86.317 207.284 1.00 37.12 377 ASN B CA 1
ATOM 2214 C C . ASN A 1 324 ? -11.845 85.201 206.591 1.00 40.81 377 ASN B C 1
ATOM 2215 O O . ASN A 1 324 ? -11.329 84.104 206.382 1.00 41.10 377 ASN B O 1
ATOM 2220 N N . ILE A 1 325 ? -13.096 85.477 206.248 1.00 40.16 378 ILE B N 1
ATOM 2221 C CA . ILE A 1 325 ? -13.925 84.517 205.522 1.00 38.81 378 ILE B CA 1
ATOM 2222 C C . ILE A 1 325 ? -13.584 84.484 204.008 1.00 37.96 378 ILE B C 1
ATOM 2223 O O . ILE A 1 325 ? -13.749 83.457 203.347 1.00 36.79 378 ILE B O 1
ATOM 2228 N N . ILE A 1 326 ? -13.068 85.591 203.481 1.00 31.25 379 ILE B N 1
ATOM 2229 C CA . ILE A 1 326 ? -12.829 85.711 202.052 1.00 36.54 379 ILE B CA 1
ATOM 2230 C C . ILE A 1 326 ? -11.850 84.671 201.452 1.00 40.80 379 ILE B C 1
ATOM 2231 O O . ILE A 1 326 ? -12.196 84.039 200.438 1.00 39.52 379 ILE B O 1
ATOM 2236 N N . PRO A 1 327 ? -10.657 84.466 202.063 1.00 35.89 380 PRO B N 1
ATOM 2237 C CA . PRO A 1 327 ? -9.810 83.419 201.469 1.00 41.31 380 PRO B CA 1
ATOM 2238 C C . PRO A 1 327 ? -10.440 82.004 201.408 1.00 37.93 380 PRO B C 1
ATOM 2239 O O . PRO A 1 327 ? -10.425 81.415 200.329 1.00 40.46 380 PRO B O 1
ATOM 2243 N N . PRO A 1 328 ? -10.997 81.476 202.510 1.00 35.21 381 PRO B N 1
ATOM 2244 C CA . PRO A 1 328 ? -11.670 80.178 202.362 1.00 40.03 381 PRO B CA 1
ATOM 2245 C C . PRO A 1 328 ? -12.722 80.144 201.233 1.00 42.48 381 PRO B C 1
ATOM 2246 O O . PRO A 1 328 ? -12.831 79.127 200.551 1.00 43.56 381 PRO B O 1
ATOM 2250 N N . LEU A 1 329 ? -13.475 81.233 201.063 1.00 34.34 382 LEU B N 1
ATOM 2251 C CA . LEU A 1 329 ? -14.468 81.330 200.006 1.00 39.11 382 LEU B CA 1
ATOM 2252 C C . LEU A 1 329 ? -13.806 81.183 198.653 1.00 41.17 382 LEU B C 1
ATOM 2253 O O . LEU A 1 329 ? -14.203 80.342 197.844 1.00 43.09 382 LEU B O 1
ATOM 2258 N N . ILE A 1 330 ? -12.793 82.013 198.419 1.00 37.94 383 ILE B N 1
ATOM 2259 C CA . ILE A 1 330 ? -12.113 82.037 197.141 1.00 39.05 383 ILE B CA 1
ATOM 2260 C C . ILE A 1 330 ? -11.539 80.650 196.825 1.00 41.82 383 ILE B C 1
ATOM 2261 O O . ILE A 1 330 ? -11.613 80.179 195.677 1.00 38.25 383 ILE B O 1
ATOM 2266 N N . HIS A 1 331 ? -11.037 79.979 197.859 1.00 41.17 384 HIS B N 1
ATOM 2267 C CA . HIS A 1 331 ? -10.630 78.575 197.768 1.00 45.22 384 HIS B CA 1
ATOM 2268 C C . HIS A 1 331 ? -11.787 77.664 197.342 1.00 47.08 384 HIS B C 1
ATOM 2269 O O . HIS A 1 331 ? -11.611 76.762 196.523 1.00 48.15 384 HIS B O 1
ATOM 2276 N N . LEU A 1 332 ? -12.971 77.902 197.902 1.00 44.72 385 LEU B N 1
ATOM 2277 C CA . LEU A 1 332 ? -14.132 77.066 197.602 1.00 46.50 385 LEU B CA 1
ATOM 2278 C C . LEU A 1 332 ? -14.714 77.330 196.215 1.00 44.70 385 LEU B C 1
ATOM 2279 O O . LEU A 1 332 ? -15.423 76.490 195.675 1.00 46.75 385 LEU B O 1
ATOM 2284 N N . LEU A 1 333 ? -14.406 78.485 195.638 1.00 43.23 386 LEU B N 1
ATOM 2285 C CA . LEU A 1 333 ? -14.785 78.779 194.253 1.00 47.22 386 LEU B CA 1
ATOM 2286 C C . LEU A 1 333 ? -14.200 77.783 193.249 1.00 51.50 386 LEU B C 1
ATOM 2287 O O . LEU A 1 333 ? -14.723 77.633 192.139 1.00 48.72 386 LEU B O 1
ATOM 2292 N N . SER A 1 334 ? -13.105 77.127 193.645 1.00 53.45 387 SER B N 1
ATOM 2293 C CA . SER A 1 334 ? -12.416 76.149 192.803 1.00 55.55 387 SER B CA 1
ATOM 2294 C C . SER A 1 334 ? -12.636 74.721 193.303 1.00 57.22 387 SER B C 1
ATOM 2295 O O . SER A 1 334 ? -12.678 73.770 192.529 1.00 63.11 387 SER B O 1
ATOM 2298 N N . HIS A 1 335 ? -12.764 74.568 194.609 1.00 58.34 388 HIS B N 1
ATOM 2299 C CA . HIS A 1 335 ? -12.767 73.233 195.182 1.00 63.94 388 HIS B CA 1
ATOM 2300 C C . HIS A 1 335 ? -14.144 72.859 195.732 1.00 65.44 388 HIS B C 1
ATOM 2301 O O . HIS A 1 335 ? -14.953 73.726 196.094 1.00 58.13 388 HIS B O 1
ATOM 2303 N N . ALA A 1 336 ? -14.367 71.548 195.785 1.00 70.51 389 ALA B N 1
ATOM 2304 C CA . ALA A 1 336 ? -15.614 70.909 196.199 1.00 64.40 389 ALA B CA 1
ATOM 2305 C C . ALA A 1 336 ? -16.624 70.943 195.044 1.00 65.61 389 ALA B C 1
ATOM 2306 O O . ALA A 1 336 ? -16.318 71.414 193.939 1.00 61.57 389 ALA B O 1
ATOM 2308 N N . ASP A 1 337 ? -17.817 70.418 195.300 1.00 61.74 390 ASP B N 1
ATOM 2309 C CA . ASP A 1 337 ? -18.774 70.189 194.246 1.00 53.93 390 ASP B CA 1
ATOM 2310 C C . ASP A 1 337 ? -19.299 71.496 193.665 1.00 56.28 390 ASP B C 1
ATOM 2311 O O . ASP A 1 337 ? -19.059 72.579 194.204 1.00 53.01 390 ASP B O 1
ATOM 2316 N N . LEU A 1 338 ? -20.002 71.376 192.542 1.00 56.47 391 LEU B N 1
ATOM 2317 C CA . LEU A 1 338 ? -20.481 72.529 191.801 1.00 51.07 391 LEU B CA 1
ATOM 2318 C C . LEU A 1 338 ? -21.479 73.350 192.613 1.00 46.06 391 LEU B C 1
ATOM 2319 O O . LEU A 1 338 ? -21.492 74.575 192.529 1.00 43.40 391 LEU B O 1
ATOM 2324 N N . LYS A 1 339 ? -22.309 72.679 193.402 1.00 44.97 392 LYS B N 1
ATOM 2325 C CA . LYS A 1 339 ? -23.302 73.391 194.203 1.00 49.95 392 LYS B CA 1
ATOM 2326 C C . LYS A 1 339 ? -22.590 74.333 195.171 1.00 47.05 392 LYS B C 1
ATOM 2327 O O . LYS A 1 339 ? -23.056 75.441 195.445 1.00 46.50 392 LYS B O 1
ATOM 2333 N N . THR A 1 340 ? -21.429 73.898 195.643 1.00 47.03 393 THR B N 1
ATOM 2334 C CA . THR A 1 340 ? -20.589 74.712 196.507 1.00 46.90 393 THR B CA 1
ATOM 2335 C C . THR A 1 340 ? -19.989 75.901 195.754 1.00 41.31 393 THR B C 1
ATOM 2336 O O . THR A 1 340 ? -20.140 77.049 196.174 1.00 41.55 393 THR B O 1
ATOM 2340 N N . ARG A 1 341 ? -19.323 75.625 194.640 1.00 41.63 394 ARG B N 1
ATOM 2341 C CA . ARG A 1 341 ? -18.776 76.680 193.796 1.00 40.75 394 ARG B CA 1
ATOM 2342 C C . ARG A 1 341 ? -19.835 77.731 193.433 1.00 40.29 394 ARG B C 1
ATOM 2343 O O . ARG A 1 341 ? -19.552 78.933 193.395 1.00 37.34 394 ARG B O 1
ATOM 2351 N N . LYS A 1 342 ? -21.066 77.276 193.213 1.00 40.74 395 LYS B N 1
ATOM 2352 C CA . LYS A 1 342 ? -22.175 78.180 192.943 1.00 37.17 395 LYS B CA 1
ATOM 2353 C C . LYS A 1 342 ? -22.424 79.142 194.110 1.00 39.64 395 LYS B C 1
ATOM 2354 O O . LYS A 1 342 ? -22.512 80.352 193.909 1.00 39.16 395 LYS B O 1
ATOM 2360 N N . GLU A 1 343 ? -22.535 78.616 195.328 1.00 37.80 396 GLU B N 1
ATOM 2361 C CA . GLU A 1 343 ? -22.834 79.472 196.469 1.00 34.63 396 GLU B CA 1
ATOM 2362 C C . GLU A 1 343 ? -21.676 80.406 196.812 1.00 39.50 396 GLU B C 1
ATOM 2363 O O . GLU A 1 343 ? -21.903 81.562 197.196 1.00 36.44 396 GLU B O 1
ATOM 2369 N N . ALA A 1 344 ? -20.440 79.917 196.677 1.00 34.84 397 ALA B N 1
ATOM 2370 C CA . ALA A 1 344 ? -19.276 80.770 196.910 1.00 36.47 397 ALA B CA 1
ATOM 2371 C C . ALA A 1 344 ? -19.227 81.902 195.876 1.00 36.52 397 ALA B C 1
ATOM 2372 O O . ALA A 1 344 ? -18.879 83.040 196.208 1.00 32.77 397 ALA B O 1
ATOM 2374 N N . CYS A 1 345 ? -19.587 81.590 194.632 1.00 33.37 398 CYS B N 1
ATOM 2375 C CA . CYS A 1 345 ? -19.685 82.609 193.600 1.00 32.68 398 CYS B CA 1
ATOM 2376 C C . CYS A 1 345 ? -20.589 83.775 194.005 1.00 35.72 398 CYS B C 1
ATOM 2377 O O . CYS A 1 345 ? -20.174 84.933 193.960 1.00 35.86 398 CYS B O 1
ATOM 2380 N N . TRP A 1 346 ? -21.822 83.473 194.404 1.00 37.39 399 TRP B N 1
ATOM 2381 C CA . TRP A 1 346 ? -22.726 84.501 194.926 1.00 37.02 399 TRP B CA 1
ATOM 2382 C C . TRP A 1 346 ? -22.089 85.301 196.065 1.00 35.78 399 TRP B C 1
ATOM 2383 O O . TRP A 1 346 ? -22.237 86.525 196.142 1.00 35.31 399 TRP B O 1
ATOM 2394 N N . ALA A 1 347 ? -21.393 84.604 196.957 1.00 32.78 400 ALA B N 1
ATOM 2395 C CA . ALA A 1 347 ? -20.861 85.242 198.157 1.00 33.75 400 ALA B CA 1
ATOM 2396 C C . ALA A 1 347 ? -19.807 86.266 197.795 1.00 36.08 400 ALA B C 1
ATOM 2397 O O . ALA A 1 347 ? -19.818 87.391 198.299 1.00 37.08 400 ALA B O 1
ATOM 2399 N N . ILE A 1 348 ? -18.912 85.880 196.892 1.00 38.33 401 ILE B N 1
ATOM 2400 C CA . ILE A 1 348 ? -17.806 86.748 196.510 1.00 37.36 401 ILE B CA 1
ATOM 2401 C C . ILE A 1 348 ? -18.307 87.872 195.624 1.00 38.83 401 ILE B C 1
ATOM 2402 O O . ILE A 1 348 ? -17.911 89.026 195.787 1.00 38.22 401 ILE B O 1
ATOM 2407 N N . SER A 1 349 ? -19.199 87.531 194.700 1.00 37.14 402 SER B N 1
ATOM 2408 C CA . SER A 1 349 ? -19.752 88.522 193.793 1.00 35.87 402 SER B CA 1
ATOM 2409 C C . SER A 1 349 ? -20.530 89.590 194.547 1.00 35.19 402 SER B C 1
ATOM 2410 O O . SER A 1 349 ? -20.385 90.786 194.289 1.00 37.84 402 SER B O 1
ATOM 2413 N N . ASN A 1 350 ? -21.346 89.154 195.493 1.00 34.21 403 ASN B N 1
ATOM 2414 C CA . ASN A 1 350 ? -22.086 90.085 196.317 1.00 35.28 403 ASN B CA 1
ATOM 2415 C C . ASN A 1 350 ? -21.145 91.060 196.981 1.00 33.91 403 ASN B C 1
ATOM 2416 O O . ASN A 1 350 ? -21.465 92.235 197.142 1.00 36.06 403 ASN B O 1
ATOM 2421 N N . ALA A 1 351 ? -19.962 90.568 197.336 1.00 39.49 404 ALA B N 1
ATOM 2422 C CA . ALA A 1 351 ? -19.002 91.364 198.093 1.00 38.07 404 ALA B CA 1
ATOM 2423 C C . ALA A 1 351 ? -18.391 92.500 197.269 1.00 34.49 404 ALA B C 1
ATOM 2424 O O . ALA A 1 351 ? -17.714 93.357 197.831 1.00 34.11 404 ALA B O 1
ATOM 2426 N N . THR A 1 352 ? -18.647 92.520 195.956 1.00 35.76 405 THR B N 1
ATOM 2427 C CA . THR A 1 352 ? -18.084 93.559 195.082 1.00 37.22 405 THR B CA 1
ATOM 2428 C C . THR A 1 352 ? -19.054 94.729 194.907 1.00 40.00 405 THR B C 1
ATOM 2429 O O . THR A 1 352 ? -18.889 95.559 194.011 1.00 43.14 405 THR B O 1
ATOM 2433 N N . SER A 1 353 ? -20.054 94.797 195.779 1.00 38.14 406 SER B N 1
ATOM 2434 C CA . SER A 1 353 ? -21.149 95.750 195.631 1.00 39.45 406 SER B CA 1
ATOM 2435 C C . SER A 1 353 ? -20.793 97.201 195.947 1.00 41.34 406 SER B C 1
ATOM 2436 O O . SER A 1 353 ? -21.529 98.104 195.586 1.00 45.58 406 SER B O 1
ATOM 2439 N N . GLY A 1 354 ? -19.687 97.441 196.631 1.00 40.84 407 GLY B N 1
ATOM 2440 C CA . GLY A 1 354 ? -19.443 98.783 197.126 1.00 45.32 407 GLY B CA 1
ATOM 2441 C C . GLY A 1 354 ? -18.220 99.479 196.569 1.00 49.52 407 GLY B C 1
ATOM 2442 O O . 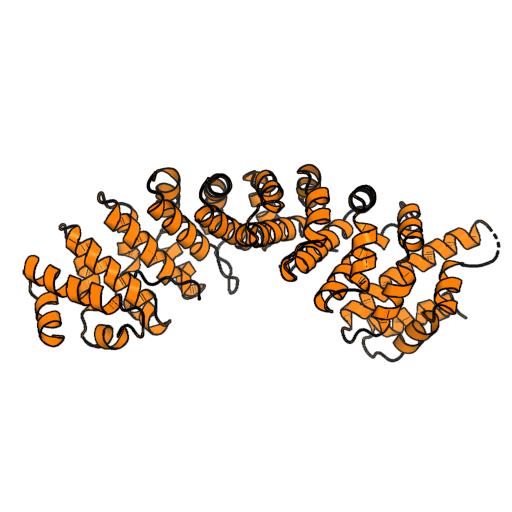GLY A 1 354 ? -17.525 100.189 197.302 1.00 50.69 407 GLY B O 1
ATOM 2443 N N . GLY A 1 355 ? -17.967 99.287 195.277 1.00 44.08 408 GLY B N 1
ATOM 2444 C CA . GLY A 1 355 ? -16.827 99.885 194.618 1.00 43.60 408 GLY B CA 1
ATOM 2445 C C . GLY A 1 355 ? -16.881 101.397 194.662 1.00 50.89 408 GLY B C 1
ATOM 2446 O O . GLY A 1 355 ? -15.848 102.066 194.611 1.00 51.55 408 GLY B O 1
ATOM 2447 N N . LEU A 1 356 ? -18.090 101.943 194.766 1.00 54.22 409 LEU B N 1
ATOM 2448 C CA . LEU A 1 356 ? -18.253 103.387 194.911 1.00 55.32 409 LEU B CA 1
ATOM 2449 C C . LEU A 1 356 ? -17.955 103.869 196.326 1.00 54.11 409 LEU B C 1
ATOM 2450 O O . LEU A 1 356 ? -17.228 104.843 196.515 1.00 59.23 409 LEU B O 1
ATOM 2455 N N . GLN A 1 357 ? -18.515 103.185 197.316 1.00 52.99 410 GLN B N 1
ATOM 2456 C CA . GLN A 1 357 ? -18.366 103.613 198.699 1.00 51.11 410 GLN B CA 1
ATOM 2457 C C . GLN A 1 357 ? -16.990 103.247 199.235 1.00 54.88 410 GLN B C 1
ATOM 2458 O O . GLN A 1 357 ? -16.236 104.123 199.645 1.00 61.62 410 GLN B O 1
ATOM 2460 N N . LYS A 1 358 ? -16.654 101.961 199.227 1.00 53.12 411 LYS B N 1
ATOM 2461 C CA . LYS A 1 358 ? -15.365 101.526 199.764 1.00 51.82 411 LYS B CA 1
ATOM 2462 C C . LYS A 1 358 ? -14.651 100.572 198.809 1.00 49.58 411 LYS B C 1
ATOM 2463 O O . LYS A 1 358 ? -14.665 99.354 199.011 1.00 46.25 411 LYS B O 1
ATOM 2469 N N . PRO A 1 359 ? -14.003 101.134 197.771 1.00 51.80 412 PRO B N 1
ATOM 2470 C CA . PRO A 1 359 ? -13.345 100.381 196.698 1.00 48.87 412 PRO B CA 1
ATOM 2471 C C . PRO A 1 359 ? -12.187 99.565 197.223 1.00 49.19 412 PRO B C 1
ATOM 2472 O O . PRO A 1 359 ? -11.726 98.663 196.533 1.00 49.80 412 PRO B O 1
ATOM 2476 N N . ASP A 1 360 ? -11.736 99.885 198.434 1.00 53.75 413 ASP B N 1
ATOM 2477 C CA . ASP A 1 360 ? -10.681 99.132 199.105 1.00 51.45 413 ASP B CA 1
ATOM 2478 C C . ASP A 1 360 ? -11.057 97.672 199.249 1.00 47.45 413 ASP B C 1
ATOM 2479 O O . ASP A 1 360 ? -10.192 96.802 199.269 1.00 47.38 413 ASP B O 1
ATOM 2484 N N . GLN A 1 361 ? -12.357 97.413 199.352 1.00 47.49 414 GLN B N 1
ATOM 2485 C CA . GLN A 1 361 ? -12.866 96.051 199.476 1.00 48.02 414 GLN B CA 1
ATOM 2486 C C . GLN A 1 361 ? -12.624 95.229 198.206 1.00 45.28 414 GLN B C 1
ATOM 2487 O O . GLN A 1 361 ? -12.155 94.099 198.286 1.00 43.49 414 GLN B O 1
ATOM 2493 N N . ILE A 1 362 ? -12.932 95.788 197.040 1.00 44.06 415 ILE B N 1
ATOM 2494 C CA . ILE A 1 362 ? -12.721 95.066 195.784 1.00 43.57 415 ILE B CA 1
ATOM 2495 C C . ILE A 1 362 ? -11.225 94.786 195.599 1.00 43.88 415 ILE B C 1
ATOM 2496 O O . ILE A 1 362 ? -10.816 93.681 195.243 1.00 40.75 415 ILE B O 1
ATOM 2501 N N . ARG A 1 363 ? -10.406 95.788 195.887 1.00 45.81 416 ARG B N 1
ATOM 2502 C CA . ARG A 1 363 ? -8.966 95.639 195.761 1.00 44.10 416 ARG B CA 1
ATOM 2503 C C . ARG A 1 363 ? -8.452 94.552 196.683 1.00 41.25 416 ARG B C 1
ATOM 2504 O O . ARG A 1 363 ? -7.472 93.886 196.371 1.00 45.38 416 ARG B O 1
ATOM 2512 N N . TYR A 1 364 ? -9.127 94.350 197.810 1.00 44.09 417 TYR B N 1
ATOM 2513 C CA . TYR A 1 364 ? -8.782 93.237 198.690 1.00 43.38 417 TYR B CA 1
ATOM 2514 C C . TYR A 1 364 ? -9.162 91.887 198.062 1.00 42.13 417 TYR B C 1
ATOM 2515 O O . TYR A 1 364 ? -8.373 90.937 198.096 1.00 42.63 417 TYR B O 1
ATOM 2524 N N . LEU A 1 365 ? -10.364 91.814 197.492 1.00 41.88 418 LEU B N 1
ATOM 2525 C CA . LEU A 1 365 ? -10.857 90.601 196.828 1.00 42.28 418 LEU B CA 1
ATOM 2526 C C . LEU A 1 365 ? -9.979 90.258 195.638 1.00 42.68 418 LEU B C 1
ATOM 2527 O O . LEU A 1 365 ? -9.684 89.091 195.378 1.00 43.22 418 LEU B O 1
ATOM 2532 N N . VAL A 1 366 ? -9.563 91.285 194.913 1.00 39.65 419 VAL B N 1
ATOM 2533 C CA . VAL A 1 366 ? -8.652 91.062 193.815 1.00 43.02 419 VAL B CA 1
ATOM 2534 C C . VAL A 1 366 ? -7.322 90.533 194.359 1.00 43.63 419 VAL B C 1
ATOM 2535 O O . VAL A 1 366 ? -6.781 89.559 193.842 1.00 42.48 419 VAL B O 1
ATOM 2539 N N . ALA A 1 367 ? -6.816 91.140 195.424 1.00 40.87 420 ALA B N 1
ATOM 2540 C CA . ALA A 1 367 ? -5.510 90.744 195.939 1.00 37.97 420 ALA B CA 1
ATOM 2541 C C . ALA A 1 367 ? -5.541 89.335 196.535 1.00 45.26 420 ALA B C 1
ATOM 2542 O O . ALA A 1 367 ? -4.495 88.721 196.694 1.00 43.07 420 ALA B O 1
ATOM 2544 N N . GLN A 1 368 ? -6.731 88.817 196.851 1.00 44.75 421 GLN B N 1
ATOM 2545 C CA . GLN A 1 368 ? -6.838 87.446 197.353 1.00 42.13 421 GLN B CA 1
ATOM 2546 C C . GLN A 1 368 ? -7.107 86.443 196.220 1.00 45.16 421 GLN B C 1
ATOM 2547 O O . GLN A 1 368 ? -7.373 85.259 196.472 1.00 39.00 421 GLN B O 1
ATOM 2553 N N . GLY A 1 369 ? -7.039 86.931 194.980 1.00 38.25 422 GLY B N 1
ATOM 2554 C CA . GLY A 1 369 ? -7.147 86.091 193.799 1.00 38.65 422 GLY B CA 1
ATOM 2555 C C . GLY A 1 369 ? -8.551 85.677 193.366 1.00 44.17 422 GLY B C 1
ATOM 2556 O O . GLY A 1 369 ? -8.787 84.522 192.989 1.00 41.82 422 GLY B O 1
ATOM 2557 N N . CYS A 1 370 ? -9.491 86.611 193.392 1.00 37.49 423 CYS B N 1
ATOM 2558 C CA . CYS A 1 370 ? -10.856 86.270 193.031 1.00 38.67 423 CYS B CA 1
ATOM 2559 C C . CYS A 1 370 ? -11.072 86.225 191.499 1.00 40.18 423 CYS B C 1
ATOM 2560 O O . CYS A 1 370 ? -11.874 85.426 191.004 1.00 34.75 423 CYS B O 1
ATOM 2563 N N . ILE A 1 371 ? -10.340 87.055 190.755 1.00 38.08 424 ILE B N 1
ATOM 2564 C CA . ILE A 1 371 ? -10.574 87.182 189.317 1.00 41.22 424 ILE B CA 1
ATOM 2565 C C . ILE A 1 371 ? -10.494 85.850 188.547 1.00 40.64 424 ILE B C 1
ATOM 2566 O O . ILE A 1 371 ? -11.412 85.511 187.810 1.00 41.49 424 ILE B O 1
ATOM 2571 N N . LYS A 1 372 ? -9.424 85.090 188.720 1.00 39.05 425 LYS B N 1
ATOM 2572 C CA . LYS A 1 372 ? -9.278 83.867 187.944 1.00 42.63 425 LYS B CA 1
ATOM 2573 C C . LYS A 1 372 ? -10.408 82.849 188.208 1.00 40.35 425 LYS B C 1
ATOM 2574 O O . LYS A 1 372 ? -10.970 82.316 187.258 1.00 42.87 425 LYS B O 1
ATOM 2580 N N . PRO A 1 373 ? -10.749 82.572 189.481 1.00 41.85 426 PRO B N 1
ATOM 2581 C CA . PRO A 1 373 ? -11.875 81.638 189.660 1.00 41.46 426 PRO B CA 1
ATOM 2582 C C . PRO A 1 373 ? -13.244 82.177 189.220 1.00 44.43 426 PRO B C 1
ATOM 2583 O O . PRO A 1 373 ? -14.143 81.385 188.919 1.00 48.22 426 PRO B O 1
ATOM 2587 N N . LEU A 1 374 ? -13.406 83.495 189.180 1.00 42.36 427 LEU B N 1
ATOM 2588 C CA . LEU A 1 374 ? -14.644 84.081 188.681 1.00 38.22 427 LEU B CA 1
ATOM 2589 C C . LEU A 1 374 ? -14.735 83.888 187.180 1.00 43.83 427 LEU B C 1
ATOM 2590 O O . LEU A 1 374 ? -15.804 83.596 186.651 1.00 46.63 427 LEU B O 1
ATOM 2595 N N . CYS A 1 375 ? -13.604 84.056 186.496 1.00 47.77 428 CYS B N 1
ATOM 2596 C CA . CYS A 1 375 ? -13.521 83.884 185.045 1.00 43.52 428 CYS B CA 1
ATOM 2597 C C . CYS A 1 375 ? -13.891 82.457 184.637 1.00 47.01 428 CYS B C 1
ATOM 2598 O O . CYS A 1 375 ? -14.634 82.240 183.669 1.00 47.94 428 CYS B O 1
ATOM 2601 N N . ASP A 1 376 ? -13.383 81.492 185.395 1.00 44.00 429 ASP B N 1
ATOM 2602 C CA . ASP A 1 376 ? -13.710 80.089 185.185 1.00 46.79 429 ASP B CA 1
ATOM 2603 C C . ASP A 1 376 ? -15.209 79.834 185.173 1.00 44.48 429 ASP B C 1
ATOM 2604 O O . ASP A 1 376 ? -15.717 79.075 184.354 1.00 44.60 429 ASP B O 1
ATOM 2609 N N . LEU A 1 377 ? -15.913 80.473 186.094 1.00 45.54 430 LEU B N 1
ATOM 2610 C CA . LEU A 1 377 ? -17.339 80.239 186.2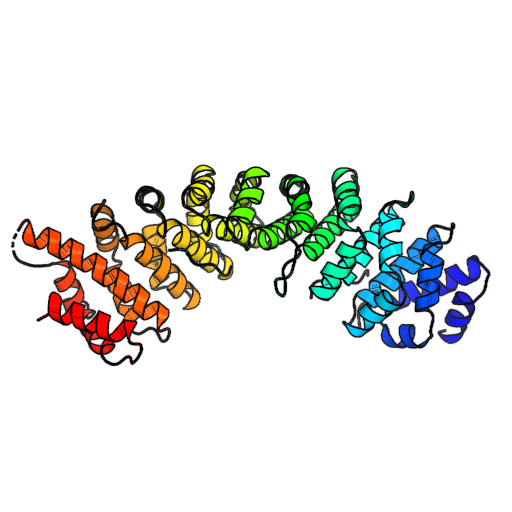30 1.00 46.72 430 LEU B CA 1
ATOM 2611 C C . LEU A 1 377 ? -18.136 80.854 185.099 1.00 43.34 430 LEU B C 1
ATOM 2612 O O . LEU A 1 377 ? -19.330 80.603 184.988 1.00 48.08 430 LEU B O 1
ATOM 2617 N N . LEU A 1 378 ? -17.489 81.656 184.259 1.00 44.20 431 LEU B N 1
ATOM 2618 C CA . LEU A 1 378 ? -18.180 82.228 183.106 1.00 47.25 431 LEU B CA 1
ATOM 2619 C C . LEU A 1 378 ? -18.566 81.146 182.118 1.00 42.92 431 LEU B C 1
ATOM 2620 O O . LEU A 1 378 ? -19.413 81.358 181.271 1.00 46.85 431 LEU B O 1
ATOM 2625 N N . ALA A 1 379 ? -17.934 79.988 182.241 1.00 42.85 432 ALA B N 1
ATOM 2626 C CA . ALA A 1 379 ? -18.259 78.838 181.423 1.00 45.08 432 ALA B CA 1
ATOM 2627 C C . ALA A 1 379 ? -19.128 77.857 182.205 1.00 46.24 432 ALA B C 1
ATOM 2628 O O . ALA A 1 379 ? -19.114 76.655 181.952 1.00 49.34 432 ALA B O 1
ATOM 2630 N N . CYS A 1 380 ? -19.883 78.379 183.164 1.00 49.18 433 CYS B N 1
ATOM 2631 C CA . CYS A 1 380 ? -20.776 77.549 183.973 1.00 48.53 433 CYS B CA 1
ATOM 2632 C C . CYS A 1 380 ? -22.060 77.231 183.206 1.00 49.76 433 CYS B C 1
ATOM 2633 O O . CYS A 1 380 ? -22.664 78.111 182.589 1.00 50.08 433 CYS B O 1
ATOM 2636 N N . PRO A 1 381 ? -22.484 75.966 183.241 1.00 44.57 434 PRO B N 1
ATOM 2637 C CA . PRO A 1 381 ? -23.733 75.570 182.586 1.00 43.52 434 PRO B CA 1
ATOM 2638 C C . PRO A 1 381 ? -24.965 76.277 183.160 1.00 50.18 434 PRO B C 1
ATOM 2639 O O . PRO A 1 381 ? -26.024 76.244 182.535 1.00 52.90 434 PRO B O 1
ATOM 2643 N N . ASP A 1 382 ? -24.831 76.911 184.321 1.00 46.91 435 ASP B N 1
ATOM 2644 C CA . ASP A 1 382 ? -25.923 77.682 184.904 1.00 45.09 435 ASP B CA 1
ATOM 2645 C C . ASP A 1 382 ? -25.858 79.163 184.500 1.00 49.80 435 ASP B C 1
ATOM 2646 O O . ASP A 1 382 ? -24.895 79.865 184.831 1.00 48.74 435 ASP B O 1
ATOM 2651 N N . ASN A 1 383 ? -26.891 79.640 183.804 1.00 48.41 436 ASN B N 1
ATOM 2652 C CA . ASN A 1 383 ? -26.918 81.021 183.315 1.00 46.35 436 ASN B CA 1
ATOM 2653 C C . ASN A 1 383 ? -26.994 82.085 184.423 1.00 48.15 436 ASN B C 1
ATOM 2654 O O . ASN A 1 383 ? -26.466 83.189 184.271 1.00 51.92 436 ASN B O 1
ATOM 2659 N N . LYS A 1 384 ? -27.647 81.777 185.535 1.00 43.49 437 LYS B N 1
ATOM 2660 C CA . LYS A 1 384 ? -27.673 82.733 186.630 1.00 44.13 437 LYS B CA 1
ATOM 2661 C C . LYS A 1 384 ? -26.260 82.936 187.192 1.00 44.25 437 LYS B C 1
ATOM 2662 O O . LYS A 1 384 ? -25.885 84.051 187.564 1.00 42.99 437 LYS B O 1
ATOM 2668 N N . ILE A 1 385 ? -25.477 81.859 187.227 1.00 39.15 438 ILE B N 1
ATOM 2669 C CA . ILE A 1 385 ? -24.124 81.917 187.747 1.00 37.01 438 ILE B CA 1
ATOM 2670 C C . ILE A 1 385 ? -23.235 82.727 186.831 1.00 39.21 438 ILE B C 1
ATOM 2671 O O . ILE A 1 385 ? -22.443 83.553 187.296 1.00 41.60 438 ILE B O 1
ATOM 2676 N N . ILE A 1 386 ? -23.362 82.493 185.532 1.00 41.80 439 ILE B N 1
ATOM 2677 C CA . ILE A 1 386 ? -22.611 83.262 184.553 1.00 42.88 439 ILE B CA 1
ATOM 2678 C C . ILE A 1 386 ? -22.852 84.761 184.773 1.00 44.74 439 ILE B C 1
ATOM 2679 O O . ILE A 1 386 ? -21.891 85.549 184.785 1.00 45.15 439 ILE B O 1
ATOM 2684 N N . GLN A 1 387 ? -24.118 85.136 184.985 1.00 39.26 440 GLN B N 1
ATOM 2685 C CA . GLN A 1 387 ? -24.498 86.538 185.177 1.00 41.64 440 GLN B CA 1
ATOM 2686 C C . GLN A 1 387 ? -23.861 87.105 186.441 1.00 41.65 440 GLN B C 1
ATOM 2687 O O . GLN A 1 387 ? -23.304 88.202 186.427 1.00 40.34 440 GLN B O 1
ATOM 2689 N N . VAL A 1 388 ? -23.948 86.341 187.528 1.00 42.84 441 VAL B N 1
ATOM 2690 C CA . VAL A 1 388 ? -23.352 86.716 188.808 1.00 38.64 441 VAL B CA 1
ATOM 2691 C C . VAL A 1 388 ? -21.824 86.889 188.687 1.00 39.71 441 VAL B C 1
ATOM 2692 O O . VAL A 1 388 ? -21.271 87.850 189.228 1.00 40.03 441 VAL B O 1
ATOM 2696 N N . ALA A 1 389 ? -21.138 85.999 187.969 1.00 38.93 442 ALA B N 1
ATOM 2697 C CA . ALA A 1 389 ? -19.683 86.167 187.789 1.00 41.23 442 ALA B CA 1
ATOM 2698 C C . ALA A 1 389 ? -19.374 87.390 186.930 1.00 41.13 442 ALA B C 1
ATOM 2699 O O . ALA A 1 389 ? -18.412 88.129 187.202 1.00 36.89 442 ALA B O 1
ATOM 2701 N N . LEU A 1 390 ? -20.205 87.601 185.909 1.00 38.73 443 LEU B N 1
ATOM 2702 C CA . LEU A 1 390 ? -20.081 88.755 185.026 1.00 40.99 443 LEU B CA 1
ATOM 2703 C C . LEU A 1 390 ? -20.272 90.066 185.770 1.00 41.16 443 LEU B C 1
ATOM 2704 O O . LEU A 1 390 ? -19.507 91.001 185.567 1.00 44.39 443 LEU B O 1
ATOM 2709 N N . ASP A 1 391 ? -21.303 90.134 186.614 1.00 44.08 444 ASP B N 1
ATOM 2710 C CA . ASP A 1 391 ? -21.539 91.299 187.482 1.00 45.15 444 ASP B CA 1
ATOM 2711 C C . ASP A 1 391 ? -20.315 91.632 188.324 1.00 43.34 444 ASP B C 1
ATOM 2712 O O . ASP A 1 391 ? -19.853 92.774 188.358 1.00 44.01 444 ASP B O 1
ATOM 2717 N N . GLY A 1 392 ? -19.815 90.620 189.020 1.00 40.25 445 GLY B N 1
ATOM 2718 C CA . GLY A 1 392 ? -18.666 90.780 189.882 1.00 43.19 445 GLY B CA 1
ATOM 2719 C C . GLY A 1 392 ? -17.496 91.325 189.094 1.00 45.26 445 GLY B C 1
ATOM 2720 O O . GLY A 1 392 ? -16.867 92.291 189.521 1.00 44.73 445 GLY B O 1
ATOM 2721 N N . LEU A 1 393 ? -17.232 90.733 187.930 1.00 40.79 446 LEU B N 1
ATOM 2722 C CA . LEU A 1 393 ? -16.122 91.167 187.095 1.00 39.34 446 LEU B CA 1
ATOM 2723 C C . LEU A 1 393 ? -16.307 92.576 186.535 1.00 42.81 446 LEU B C 1
ATOM 2724 O O . LEU A 1 393 ? -15.319 93.257 186.278 1.00 41.70 446 LEU B O 1
ATOM 2729 N N . GLU A 1 394 ? -17.550 93.026 186.347 1.00 41.10 447 GLU B N 1
ATOM 2730 C CA . GLU A 1 394 ? -17.775 94.404 185.880 1.00 43.78 447 GLU B CA 1
ATOM 2731 C C . GLU A 1 394 ? -17.425 95.380 187.011 1.00 47.69 447 GLU B C 1
ATOM 2732 O O . GLU A 1 394 ? -16.767 96.402 186.782 1.00 48.21 447 GLU B O 1
ATOM 2735 N N . ASN A 1 395 ? -17.842 95.040 188.232 1.00 46.12 448 ASN B N 1
ATOM 2736 C CA . ASN A 1 395 ? -17.510 95.824 189.423 1.00 44.60 448 ASN B CA 1
ATOM 2737 C C . ASN A 1 395 ? -16.002 95.883 189.691 1.00 45.71 448 ASN B C 1
ATOM 2738 O O . ASN A 1 395 ? -15.479 96.924 190.093 1.00 43.68 448 ASN B O 1
ATOM 2743 N N . ILE A 1 396 ? -15.318 94.757 189.488 1.00 44.10 449 ILE B N 1
ATOM 2744 C CA . ILE A 1 396 ? -13.865 94.695 189.617 1.00 45.33 449 ILE B CA 1
ATOM 2745 C C . ILE A 1 396 ? -13.244 95.705 188.653 1.00 45.43 449 ILE B C 1
ATOM 2746 O O . ILE A 1 396 ? -12.412 96.522 189.031 1.00 46.30 449 ILE B O 1
ATOM 2751 N N . LEU A 1 397 ? -13.681 95.639 187.402 1.00 43.89 450 LEU B N 1
ATOM 2752 C CA . LEU A 1 397 ? -13.170 96.496 186.349 1.00 46.71 450 LEU B CA 1
ATOM 2753 C C . LEU A 1 397 ? -13.369 97.982 186.624 1.00 50.20 450 LEU B C 1
ATOM 2754 O O . LEU A 1 397 ? -12.469 98.777 186.388 1.00 52.82 450 LEU B O 1
ATOM 2759 N N . LYS A 1 398 ? -14.544 98.361 187.110 1.00 49.30 451 LYS B N 1
ATOM 2760 C CA . LYS A 1 398 ? -14.828 99.774 187.335 1.00 50.81 451 LYS B CA 1
ATOM 2761 C C . LYS A 1 398 ? -13.875 100.391 188.362 1.00 53.59 451 LYS B C 1
ATOM 2762 O O . LYS A 1 398 ? -13.514 101.559 188.248 1.00 57.86 451 LYS B O 1
ATOM 2768 N N . VAL A 1 399 ? -13.478 99.611 189.363 1.00 50.33 452 VAL B N 1
ATOM 2769 C CA . VAL A 1 399 ? -12.504 100.071 190.342 1.00 49.10 452 VAL B CA 1
ATOM 2770 C C . VAL A 1 399 ? -11.130 100.237 189.695 1.00 57.00 452 VAL B C 1
ATOM 2771 O O . VAL A 1 399 ? -10.431 101.225 189.952 1.00 61.79 452 VAL B O 1
ATOM 2775 N N . GLY A 1 400 ? -10.743 99.273 188.861 1.00 52.98 453 GLY B N 1
ATOM 2776 C CA . GLY A 1 400 ? -9.480 99.349 188.144 1.00 56.39 453 GLY B CA 1
ATOM 2777 C C . GLY A 1 400 ? -9.460 100.554 187.217 1.00 58.12 453 GLY B C 1
ATOM 2778 O O . GLY A 1 400 ? -8.431 101.196 187.034 1.00 60.64 453 GLY B O 1
ATOM 2779 N N . GLU A 1 401 ? -10.621 100.858 186.647 1.00 57.37 454 GLU B N 1
ATOM 2780 C CA . GLU A 1 401 ? -10.815 102.020 185.794 1.00 59.07 454 GLU B CA 1
ATOM 2781 C C . GLU A 1 401 ? -10.734 103.328 186.590 1.00 66.13 454 GLU B C 1
ATOM 2782 O O . GLU A 1 401 ? -10.311 104.354 186.061 1.00 71.14 454 GLU B O 1
ATOM 2788 N N . LEU A 1 402 ? -11.136 103.292 187.858 1.00 62.87 455 LEU B N 1
ATOM 2789 C CA . LEU A 1 402 ? -11.020 104.458 188.730 1.00 62.94 455 LEU B CA 1
ATOM 2790 C C . LEU A 1 402 ? -9.562 104.664 189.140 1.00 66.51 455 LEU B C 1
ATOM 2791 O O . LEU A 1 402 ? -9.099 105.796 189.294 1.00 69.42 455 LEU B O 1
ATOM 2793 N N . ASP A 1 403 ? -8.845 103.560 189.319 1.00 64.18 456 ASP B N 1
ATOM 2794 C CA . ASP A 1 403 ? -7.432 103.614 189.683 1.00 64.89 456 ASP B CA 1
ATOM 2795 C C . ASP A 1 403 ? -6.586 104.020 188.472 1.00 64.03 456 ASP B C 1
ATOM 2796 O O . ASP A 1 403 ? -5.555 104.685 188.601 1.00 58.87 456 ASP B O 1
ATOM 2801 N N . LYS A 1 404 ? -7.052 103.624 187.293 1.00 65.43 457 LYS B N 1
ATOM 2802 C CA . LYS A 1 404 ? -6.422 104.003 186.036 1.00 69.42 457 LYS B CA 1
ATOM 2803 C C . LYS A 1 404 ? -6.453 105.516 185.827 1.00 72.10 457 LYS B C 1
ATOM 2804 O O . LYS A 1 404 ? -5.418 106.134 185.562 1.00 75.35 457 LYS B O 1
ATOM 2810 N N . ASN A 1 405 ? -7.640 106.107 185.960 1.00 68.65 458 ASN B N 1
ATOM 2811 C CA . ASN A 1 405 ? -7.824 107.536 185.712 1.00 71.92 458 ASN B CA 1
ATOM 2812 C C . ASN A 1 405 ? -7.161 108.427 186.775 1.00 72.32 458 ASN B C 1
ATOM 2813 O O . ASN A 1 405 ? -7.008 109.635 186.582 1.00 71.03 458 ASN B O 1
ATOM 2818 N N . ALA A 1 406 ? -6.751 107.827 187.886 1.00 71.11 459 ALA B N 1
ATOM 2819 C CA . ALA A 1 406 ? -6.119 108.581 188.963 1.00 72.81 459 ALA B CA 1
ATOM 2820 C C . ALA A 1 406 ? -4.596 108.398 188.961 1.00 72.57 459 ALA B C 1
ATOM 2821 O O . ALA A 1 406 ? -3.899 108.838 189.886 1.00 65.36 459 ALA B O 1
ATOM 2823 N N . ALA A 1 407 ? -4.088 107.754 187.914 1.00 72.88 460 ALA B N 1
ATOM 2824 C CA . ALA A 1 407 ? -2.650 107.558 187.742 1.00 73.28 460 ALA B CA 1
ATOM 2825 C C . ALA A 1 407 ? -2.026 108.657 186.870 1.00 72.92 460 ALA B C 1
ATOM 2826 O O . ALA A 1 407 ? -2.583 109.048 185.837 1.00 71.93 460 ALA B O 1
ATOM 2828 N N . SER A 1 413 ? -0.779 104.428 181.008 1.00 74.59 466 SER B N 1
ATOM 2829 C CA . SER A 1 413 ? -1.494 104.158 182.258 1.00 75.67 466 SER B CA 1
ATOM 2830 C C . SER A 1 413 ? -2.760 103.346 181.975 1.00 71.91 466 SER B C 1
ATOM 2831 O O . SER A 1 413 ? -3.658 103.803 181.257 1.00 72.04 466 SER B O 1
ATOM 2834 N N . ILE A 1 414 ? -2.826 102.141 182.544 1.00 70.71 467 ILE B N 1
ATOM 2835 C CA . ILE A 1 414 ? -3.862 101.174 182.179 1.00 66.29 467 ILE B CA 1
ATOM 2836 C C . ILE A 1 414 ? -4.759 100.710 183.327 1.00 66.31 467 ILE B C 1
ATOM 2837 O O . ILE A 1 414 ? -4.467 100.949 184.507 1.00 64.96 467 ILE B O 1
ATOM 2842 N N . ASN A 1 415 ? -5.849 100.036 182.953 1.00 61.03 468 ASN B N 1
ATOM 2843 C CA . ASN A 1 415 ? -6.705 99.294 183.881 1.00 55.85 468 ASN B CA 1
ATOM 2844 C C . ASN A 1 415 ? -6.090 97.918 184.131 1.00 53.00 468 ASN B C 1
ATOM 2845 O O . ASN A 1 415 ? -6.281 96.992 183.330 1.00 51.42 468 ASN B O 1
ATOM 2850 N N . ARG A 1 416 ? -5.366 97.789 185.240 1.00 46.67 469 ARG B N 1
ATOM 2851 C CA . ARG A 1 416 ? -4.595 96.582 185.534 1.00 52.96 469 ARG B CA 1
ATOM 2852 C C . ARG A 1 416 ? -5.470 95.373 185.770 1.00 48.74 469 ARG B C 1
ATOM 2853 O O . ARG A 1 416 ? -5.022 94.234 185.652 1.00 47.96 469 ARG B O 1
ATOM 2861 N N . TYR A 1 417 ? -6.719 95.625 186.135 1.00 52.24 470 TYR B N 1
ATOM 2862 C CA . TYR A 1 417 ? -7.652 94.542 186.376 1.00 50.74 470 TYR B CA 1
ATOM 2863 C C . TYR A 1 417 ? -8.084 93.973 185.033 1.00 48.61 470 TYR B C 1
ATOM 2864 O O . TYR A 1 417 ? -8.218 92.761 184.885 1.00 51.07 470 TYR B O 1
ATOM 2873 N N . ALA A 1 418 ? -8.284 94.845 184.050 1.00 46.40 471 ALA B N 1
ATOM 2874 C CA . ALA A 1 418 ? -8.588 94.385 182.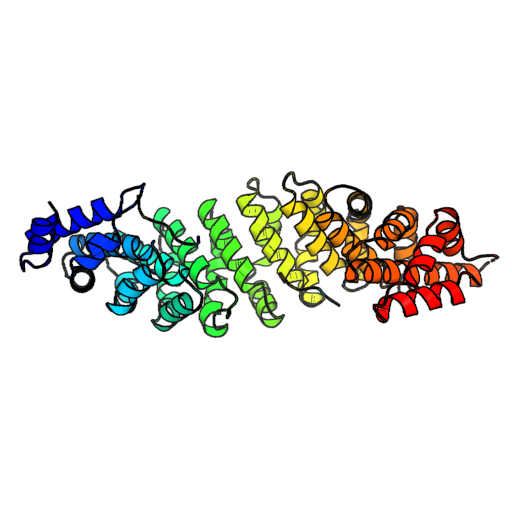702 1.00 49.23 471 ALA B CA 1
ATOM 2875 C C . ALA A 1 418 ? -7.402 93.616 182.128 1.00 48.81 471 ALA B C 1
ATOM 2876 O O . ALA A 1 418 ? -7.574 92.651 181.383 1.00 46.99 471 ALA B O 1
ATOM 2878 N N . LEU A 1 419 ? -6.199 94.041 182.488 1.00 46.45 472 LEU B N 1
ATOM 2879 C CA . LEU A 1 419 ? -4.999 93.372 181.998 1.00 53.24 472 LEU B CA 1
ATOM 2880 C C . LEU A 1 419 ? -4.909 91.956 182.551 1.00 52.42 472 LEU B C 1
ATOM 2881 O O . LEU A 1 419 ? -4.634 91.008 181.803 1.00 50.02 472 LEU B O 1
ATOM 2886 N N . PHE A 1 420 ? -5.156 91.808 183.852 1.00 46.82 473 PHE B N 1
ATOM 2887 C CA . PHE A 1 420 ? -5.042 90.501 184.477 1.00 45.89 473 PHE B CA 1
ATOM 2888 C C . PHE A 1 420 ? -6.176 89.617 183.953 1.00 46.83 473 PHE B C 1
ATOM 2889 O O . PHE A 1 420 ? -6.014 88.406 183.810 1.00 48.43 473 PHE B O 1
ATOM 2891 N N . ILE A 1 421 ? -7.312 90.226 183.628 1.00 44.43 474 ILE B N 1
ATOM 2892 C CA . ILE A 1 421 ? -8.416 89.477 183.040 1.00 45.59 474 ILE B CA 1
ATOM 2893 C C . ILE A 1 421 ? -8.039 89.021 181.626 1.00 45.30 474 ILE B C 1
ATOM 2894 O O . ILE A 1 421 ? -8.372 87.911 181.209 1.00 45.66 474 ILE B O 1
ATOM 2899 N N . GLU A 1 422 ? -7.312 89.862 180.902 1.00 46.49 475 GLU B N 1
ATOM 2900 C CA . GLU A 1 422 ? -6.844 89.494 179.567 1.00 49.19 475 GLU B CA 1
ATOM 2901 C C . GLU A 1 422 ? -5.848 88.346 179.609 1.00 50.03 475 GLU B C 1
ATOM 2902 O O . GLU A 1 422 ? -5.957 87.375 178.848 1.00 50.85 475 GLU B O 1
ATOM 2908 N N . GLU A 1 423 ? -4.862 88.447 180.490 1.00 49.88 476 GLU B N 1
ATOM 2909 C CA . GLU A 1 423 ? -3.759 87.527 180.365 1.00 47.32 476 GLU B CA 1
ATOM 2910 C C . GLU A 1 423 ? -3.991 86.274 181.174 1.00 45.96 476 GLU B C 1
ATOM 2911 O O . GLU A 1 423 ? -3.214 85.334 181.085 1.00 48.66 476 GLU B O 1
ATOM 2917 N N . CYS A 1 424 ? -5.075 86.221 181.933 1.00 44.96 477 CYS B N 1
ATOM 2918 C CA . CYS A 1 424 ? -5.364 84.979 182.635 1.00 44.68 477 CYS B CA 1
ATOM 2919 C C . CYS A 1 424 ? -6.265 84.120 181.760 1.00 45.13 477 CYS B C 1
ATOM 2920 O O . CYS A 1 424 ? -6.476 82.934 182.034 1.00 41.72 477 CYS B O 1
ATOM 2923 N N . GLY A 1 425 ? -6.775 84.736 180.694 1.00 44.52 478 GLY B N 1
ATOM 2924 C CA . GLY A 1 425 ? -7.629 84.063 179.737 1.00 43.16 478 GLY B CA 1
ATOM 2925 C C . GLY A 1 425 ? -9.088 84.420 179.945 1.00 44.55 478 GLY B C 1
ATOM 2926 O O . GLY A 1 425 ? -9.975 83.854 179.307 1.00 46.07 478 GLY B O 1
ATOM 2927 N N . GLY A 1 426 ? -9.340 85.372 180.835 1.00 46.43 479 GLY B N 1
ATOM 2928 C CA . GLY A 1 426 ? -10.704 85.737 181.193 1.00 49.54 479 GLY B CA 1
ATOM 2929 C C . GLY A 1 426 ? -11.436 86.560 180.146 1.00 48.41 479 GLY B C 1
ATOM 2930 O O . GLY A 1 426 ? -12.644 86.420 179.957 1.00 43.35 479 GLY B O 1
ATOM 2931 N N . MET A 1 427 ? -10.691 87.429 179.473 1.00 48.74 480 MET B N 1
ATOM 2932 C CA . MET A 1 427 ? -11.225 88.250 178.398 1.00 46.72 480 MET B CA 1
ATOM 2933 C C . MET A 1 427 ? -11.845 87.406 177.285 1.00 49.65 480 MET B C 1
ATOM 2934 O O . MET A 1 427 ? -12.897 87.755 176.742 1.00 50.57 480 MET B O 1
ATOM 2939 N N . GLU A 1 428 ? -11.196 86.297 176.947 1.00 49.75 481 GLU B N 1
ATOM 2940 C CA . GLU A 1 428 ? -11.718 85.413 175.921 1.00 49.07 481 GLU B CA 1
ATOM 2941 C C . GLU A 1 428 ? -12.999 84.724 176.393 1.00 50.05 481 GLU B C 1
ATOM 2942 O O . GLU A 1 428 ? -13.899 84.477 175.594 1.00 49.37 481 GLU B O 1
ATOM 2945 N N . LYS A 1 429 ? -13.096 84.443 177.693 1.00 52.99 482 LYS B N 1
ATOM 2946 C CA . LYS A 1 429 ? -14.297 83.812 178.257 1.00 46.92 482 LYS B CA 1
ATOM 2947 C C . LYS A 1 429 ? -15.483 84.784 178.349 1.00 49.06 482 LYS B C 1
ATOM 2948 O O . LYS A 1 429 ? -16.644 84.377 178.250 1.00 47.02 482 LYS B O 1
ATOM 2954 N N . ILE A 1 430 ? -15.186 86.064 178.536 1.00 48.32 483 ILE B N 1
ATOM 2955 C CA . ILE A 1 430 ? -16.210 87.099 178.471 1.00 51.10 483 ILE B CA 1
ATOM 2956 C C . ILE A 1 430 ? -16.732 87.191 177.038 1.00 53.61 483 ILE B C 1
ATOM 2957 O O . ILE A 1 430 ? -17.937 87.282 176.802 1.00 53.75 483 ILE B O 1
ATOM 2962 N N . HIS A 1 431 ? -15.787 87.165 176.099 1.00 57.18 484 HIS B N 1
ATOM 2963 C CA . HIS A 1 431 ? -16.023 87.168 174.657 1.00 56.09 484 HIS B CA 1
ATOM 2964 C C . HIS A 1 431 ? -16.992 86.056 174.230 1.00 56.24 484 HIS B C 1
ATOM 2965 O O . HIS A 1 431 ? -17.925 86.297 173.462 1.00 59.65 484 HIS B O 1
ATOM 2972 N N . ASP A 1 432 ? -16.786 84.847 174.749 1.00 52.16 485 ASP B N 1
ATOM 2973 C CA . ASP A 1 432 ? -17.691 83.727 174.482 1.00 58.54 485 ASP B CA 1
ATOM 2974 C C . ASP A 1 432 ? -19.094 83.908 175.089 1.00 60.87 485 ASP B C 1
ATOM 2975 O O . ASP A 1 432 ? -20.040 83.230 174.688 1.00 64.71 485 ASP B O 1
ATOM 2980 N N . CYS A 1 433 ? -19.234 84.808 176.057 1.00 55.14 486 CYS B N 1
ATOM 2981 C CA . CYS A 1 433 ? -20.539 85.035 176.666 1.00 61.47 486 CYS B CA 1
ATOM 2982 C C . CYS A 1 433 ? -21.453 85.808 175.729 1.00 63.19 486 CYS B C 1
ATOM 2983 O O . CYS A 1 433 ? -22.650 85.922 175.970 1.00 66.07 486 CYS B O 1
ATOM 2986 N N . GLN A 1 434 ? -20.892 86.334 174.650 1.00 63.24 487 GLN B N 1
ATOM 2987 C CA . GLN A 1 434 ? -21.688 87.100 173.709 1.00 64.78 487 GLN B CA 1
ATOM 2988 C C . GLN A 1 434 ? -22.533 86.162 172.842 1.00 71.45 487 GLN B C 1
ATOM 2989 O O . GLN A 1 434 ? -23.340 86.611 172.026 1.00 76.03 487 GLN B O 1
ATOM 2995 N N . THR A 1 435 ? -22.366 84.858 173.057 1.00 70.48 488 THR B N 1
ATOM 2996 C CA . THR A 1 435 ? -23.100 83.836 172.313 1.00 70.75 488 THR B CA 1
ATOM 2997 C C . THR A 1 435 ? -23.989 83.009 173.252 1.00 73.53 488 THR B C 1
ATOM 2998 O O . THR A 1 435 ? -23.915 81.776 173.274 1.00 68.61 488 THR B O 1
ATOM 3002 N N . ASN A 1 436 ? -24.846 83.691 174.008 1.00 72.40 489 ASN B N 1
ATOM 3003 C CA . ASN A 1 436 ? -25.480 83.067 175.162 1.00 74.05 489 ASN B CA 1
ATOM 3004 C C . ASN A 1 436 ? -27.015 83.106 175.206 1.00 80.69 489 ASN B C 1
ATOM 3005 O O . ASN A 1 436 ? -27.644 82.420 176.026 1.00 79.37 489 ASN B O 1
ATOM 3010 N N . ALA A 1 437 ? -27.609 83.920 174.342 1.00 79.79 490 ALA B N 1
ATOM 3011 C CA . ALA A 1 437 ? -29.067 83.976 174.170 1.00 81.44 490 ALA B CA 1
ATOM 3012 C C . ALA A 1 437 ? -29.809 84.621 175.344 1.00 79.19 490 ALA B C 1
ATOM 3013 O O . ALA A 1 437 ? -30.778 85.351 175.122 1.00 77.35 490 ALA B O 1
ATOM 3015 N N . ASN A 1 438 ? -29.388 84.356 176.580 1.00 76.95 491 ASN B N 1
ATOM 3016 C CA . ASN A 1 438 ? -29.974 85.077 177.704 1.00 75.16 491 ASN B CA 1
ATOM 3017 C C . ASN A 1 438 ? -29.601 86.543 177.525 1.00 78.48 491 ASN B C 1
ATOM 3018 O O . ASN A 1 438 ? -28.413 86.892 177.496 1.00 74.81 491 ASN B O 1
ATOM 3020 N N . GLU A 1 439 ? -30.620 87.387 177.358 1.00 82.18 492 GLU B N 1
ATOM 3021 C CA . GLU A 1 439 ? -30.404 88.791 177.016 1.00 79.81 492 GLU B CA 1
ATOM 3022 C C . GLU A 1 439 ? -29.498 89.471 178.025 1.00 77.30 492 GLU B C 1
ATOM 3023 O O . GLU A 1 439 ? -28.593 90.220 177.648 1.00 78.46 492 GLU B O 1
ATOM 3026 N N . GLU A 1 440 ? -29.738 89.188 179.301 1.00 75.23 493 GLU B N 1
ATOM 3027 C CA . GLU A 1 440 ? -28.950 89.772 180.376 1.00 76.68 493 GLU B CA 1
ATOM 3028 C C . GLU A 1 440 ? -27.469 89.471 180.166 1.00 73.05 493 GLU B C 1
ATOM 3029 O O . GLU A 1 440 ? -26.612 90.322 180.393 1.00 68.79 493 GLU B O 1
ATOM 3031 N N . ILE A 1 441 ? -27.176 88.266 179.693 1.00 71.17 494 ILE B N 1
ATOM 3032 C CA . ILE A 1 441 ? -25.802 87.805 179.654 1.00 67.14 494 ILE B CA 1
ATOM 3033 C C . ILE A 1 441 ? -25.016 88.402 178.495 1.00 67.86 494 ILE B C 1
ATOM 3034 O O . ILE A 1 441 ? -23.936 88.945 178.711 1.00 65.70 494 ILE B O 1
ATOM 3039 N N . TYR A 1 442 ? -25.538 88.324 177.271 1.00 70.21 495 TYR B N 1
ATOM 3040 C CA . TYR A 1 442 ? -24.727 88.736 176.124 1.00 67.18 495 TYR B CA 1
ATOM 3041 C C . TYR A 1 442 ? -24.575 90.249 176.060 1.00 65.69 495 TYR B C 1
ATOM 3042 O O . TYR A 1 442 ? -23.504 90.747 175.711 1.00 60.33 495 TYR B O 1
ATOM 3051 N N . MET A 1 443 ? -25.636 90.978 176.399 1.00 64.88 496 MET B N 1
ATOM 3052 C CA . MET A 1 443 ? -25.568 92.430 176.368 1.00 66.20 496 MET B CA 1
ATOM 3053 C C . MET A 1 443 ? -24.540 92.897 177.400 1.00 63.06 496 MET B C 1
ATOM 3054 O O . MET A 1 443 ? -23.763 93.805 177.136 1.00 61.15 496 MET B O 1
ATOM 3057 N N . LYS A 1 444 ? -24.524 92.247 178.562 1.00 63.58 497 LYS B N 1
ATOM 3058 C CA . LYS A 1 444 ? -23.551 92.535 179.619 1.00 62.89 497 LYS B CA 1
ATOM 3059 C C . LYS A 1 444 ? -22.122 92.238 179.180 1.00 61.27 497 LYS B C 1
ATOM 3060 O O . LYS A 1 444 ? -21.198 93.027 179.420 1.00 57.73 497 LYS B O 1
ATOM 3066 N N . ALA A 1 445 ? -21.956 91.080 178.551 1.00 52.79 498 ALA B N 1
ATOM 3067 C CA . ALA A 1 445 ? -20.676 90.672 178.013 1.00 53.70 498 ALA B CA 1
ATOM 3068 C C . ALA A 1 445 ? -20.187 91.641 176.941 1.00 58.97 498 ALA B C 1
ATOM 3069 O O . ALA A 1 445 ? -18.997 91.942 176.881 1.00 56.28 498 ALA B O 1
ATOM 3071 N N . TYR A 1 446 ? -21.104 92.127 176.103 1.00 60.32 499 TYR B N 1
ATOM 3072 C CA . TYR A 1 446 ? -20.753 93.049 175.016 1.00 62.21 499 TYR B CA 1
ATOM 3073 C C . TYR A 1 446 ? -20.144 94.345 175.544 1.00 60.14 499 TYR B C 1
ATOM 3074 O O . TYR A 1 446 ? -19.071 94.761 175.117 1.00 63.13 499 TYR B O 1
ATOM 3083 N N . ASN A 1 447 ? -20.837 94.978 176.478 1.00 56.53 500 ASN B N 1
ATOM 3084 C CA . ASN A 1 447 ? -20.388 96.246 177.030 1.00 62.24 500 ASN B CA 1
ATOM 3085 C C . ASN A 1 447 ? -19.046 96.171 177.778 1.00 60.14 500 ASN B C 1
ATOM 3086 O O . ASN A 1 447 ? -18.300 97.141 177.820 1.00 55.64 500 ASN B O 1
ATOM 3091 N N . ILE A 1 448 ? -18.744 95.024 178.372 1.00 57.90 501 ILE B N 1
ATOM 3092 C CA . ILE A 1 448 ? -17.469 94.856 179.046 1.00 59.10 501 ILE B CA 1
ATOM 3093 C C . ILE A 1 448 ? -16.353 94.865 177.989 1.00 59.15 501 ILE B C 1
ATOM 3094 O O . ILE A 1 448 ? -15.328 95.529 178.157 1.00 53.42 501 ILE B O 1
ATOM 3099 N N . ILE A 1 449 ? -16.582 94.156 176.888 1.00 56.77 502 ILE B N 1
ATOM 3100 C CA . ILE A 1 449 ? -15.643 94.155 175.777 1.00 61.30 502 ILE B CA 1
ATOM 3101 C C . ILE A 1 449 ? -15.539 95.531 175.141 1.00 58.55 502 ILE B C 1
ATOM 3102 O O . ILE A 1 449 ? -14.443 96.014 174.875 1.00 59.60 502 ILE B O 1
ATOM 3107 N N . GLU A 1 450 ? -16.682 96.163 174.900 1.00 58.82 503 GLU B N 1
ATOM 3108 C CA . GLU A 1 450 ? -16.697 97.473 174.260 1.00 59.24 503 GLU B CA 1
ATOM 3109 C C . GLU A 1 450 ? -16.087 98.537 175.166 1.00 59.30 503 GLU B C 1
ATOM 3110 O O . GLU A 1 450 ? -15.555 99.523 174.679 1.00 68.40 503 GLU B O 1
ATOM 3112 N N . LYS A 1 451 ? -16.142 98.337 176.480 1.00 58.06 504 LYS B N 1
ATOM 3113 C CA . LYS A 1 451 ? -15.659 99.365 177.406 1.00 58.36 504 LYS B CA 1
ATOM 3114 C C . LYS A 1 451 ? -14.188 99.188 177.766 1.00 60.20 504 LYS B C 1
ATOM 3115 O O . LYS A 1 451 ? -13.426 100.153 177.716 1.00 61.70 504 LYS B O 1
ATOM 3118 N N . TYR A 1 452 ? -13.790 97.963 178.119 1.00 62.38 505 TYR B N 1
ATOM 3119 C CA . TYR A 1 452 ? -12.449 97.713 178.665 1.00 59.08 505 TYR B CA 1
ATOM 3120 C C . TYR A 1 452 ? -11.528 96.904 177.737 1.00 59.38 505 TYR B C 1
ATOM 3121 O O . TYR A 1 452 ? -10.368 96.670 178.072 1.00 55.83 505 TYR B O 1
ATOM 3130 N N . PHE A 1 453 ? -12.025 96.481 176.577 1.00 61.13 506 PHE B N 1
ATOM 3131 C CA . PHE A 1 453 ? -11.197 95.674 175.669 1.00 66.70 506 PHE B CA 1
ATOM 3132 C C . PHE A 1 453 ? -11.386 95.998 174.161 1.00 72.43 506 PHE B C 1
ATOM 3133 O O . PHE A 1 453 ? -11.343 95.092 173.321 1.00 68.90 506 PHE B O 1
ATOM 3141 N N . SER A 1 454 ? -11.575 97.276 173.819 1.00 75.38 507 SER B N 1
ATOM 3142 C CA . SER A 1 454 ? -11.806 97.688 172.428 1.00 73.08 507 SER B CA 1
ATOM 3143 C C . SER A 1 454 ? -10.646 97.319 171.500 1.00 79.25 507 SER B C 1
ATOM 3144 O O . SER A 1 454 ? -9.533 97.838 171.633 1.00 83.46 507 SER B O 1
ATOM 3147 N N . SER B 2 3 ? -40.018 60.906 205.253 1.00 56.18 918 SER A N 1
ATOM 3148 C CA . SER B 2 3 ? -41.179 60.576 206.079 1.00 57.20 918 SER A CA 1
ATOM 3149 C C . SER B 2 3 ? -41.079 61.244 207.446 1.00 55.61 918 SER A C 1
ATOM 3150 O O . SER B 2 3 ? -40.100 61.052 208.171 1.00 63.04 918 SER A O 1
ATOM 3152 N N . SER B 2 4 ? -42.101 62.028 207.786 1.00 50.91 919 SER A N 1
ATOM 3153 C CA . SER B 2 4 ? -42.149 62.774 209.042 1.00 47.70 919 SER A CA 1
ATOM 3154 C C . SER B 2 4 ? -43.067 62.102 210.034 1.00 49.25 919 SER A C 1
ATOM 3155 O O . SER B 2 4 ? -43.707 62.770 210.840 1.00 53.13 919 SER A O 1
ATOM 3158 N N . LYS B 2 5 ? -43.138 60.778 209.956 1.00 47.31 920 LYS A N 1
ATOM 3159 C CA . LYS B 2 5 ? -43.996 60.002 210.827 1.00 41.02 920 LYS A CA 1
ATOM 3160 C C . LYS B 2 5 ? -43.162 59.040 211.672 1.00 43.67 920 LYS A C 1
ATOM 3161 O O . LYS B 2 5 ? -42.041 58.678 211.298 1.00 47.83 920 LYS A O 1
ATOM 3167 N N . ARG B 2 6 ? -43.705 58.647 212.823 1.00 44.82 921 ARG A N 1
ATOM 3168 C CA . ARG B 2 6 ? -43.048 57.684 213.708 1.00 44.46 921 ARG A CA 1
ATOM 3169 C C . ARG B 2 6 ? -44.023 56.629 214.199 1.00 45.14 921 ARG A C 1
ATOM 3170 O O . ARG B 2 6 ? -45.000 56.952 214.884 1.00 41.93 921 ARG A O 1
ATOM 3178 N N . GLN B 2 7 ? -43.757 55.372 213.857 1.00 45.85 922 GLN A N 1
ATOM 3179 C CA . GLN B 2 7 ? -44.502 54.252 214.432 1.00 44.78 922 GLN A CA 1
ATOM 3180 C C . GLN B 2 7 ? -43.972 53.986 215.826 1.00 44.45 922 GLN A C 1
ATOM 3181 O O . GLN B 2 7 ? -42.772 54.118 216.064 1.00 48.79 922 GLN A O 1
ATOM 3187 N N . ARG B 2 8 ? -44.858 53.644 216.758 1.00 47.19 923 ARG A N 1
ATOM 3188 C CA . ARG B 2 8 ? -44.425 53.295 218.105 1.00 39.36 923 ARG A CA 1
ATOM 3189 C C . ARG B 2 8 ? -44.146 51.794 218.181 1.00 42.84 923 ARG A C 1
ATOM 3190 O O . ARG B 2 8 ? -45.050 50.979 217.995 1.00 45.79 923 ARG A O 1
ATOM 3198 N N . ARG B 2 9 ? -42.886 51.463 218.475 1.00 46.28 924 ARG A N 1
ATOM 3199 C CA . ARG B 2 9 ? -42.291 50.113 218.368 1.00 46.15 924 ARG A CA 1
ATOM 3200 C C . ARG B 2 9 ? -42.250 49.640 216.915 1.00 53.37 924 ARG A C 1
ATOM 3201 O O . ARG B 2 9 ? -41.179 49.577 216.288 1.00 63.78 924 ARG A O 1
ATOM 3209 N N . SER C 2 4 ? -30.883 91.566 195.577 1.00 62.33 918 SER C N 1
ATOM 3210 C CA . SER C 2 4 ? -30.723 92.111 196.926 1.00 72.11 918 SER C CA 1
ATOM 3211 C C . SER C 2 4 ? -30.445 91.041 197.992 1.00 65.05 918 SER C C 1
ATOM 3212 O O . SER C 2 4 ? -29.555 91.209 198.812 1.00 64.14 918 SER C O 1
ATOM 3215 N N . LYS C 2 5 ? -31.228 89.964 197.988 1.00 63.60 919 LYS C N 1
ATOM 3216 C CA . LYS C 2 5 ? -31.105 88.892 198.974 1.00 52.14 919 LYS C CA 1
ATOM 3217 C C . LYS C 2 5 ? -31.792 87.629 198.439 1.00 49.67 919 LYS C C 1
ATOM 3218 O O . LYS C 2 5 ? -32.857 87.723 197.853 1.00 53.00 919 LYS C O 1
ATOM 3224 N N . ARG C 2 6 ? -31.190 86.455 198.619 1.00 45.32 920 ARG C N 1
ATOM 3225 C CA . ARG C 2 6 ? -31.737 85.232 198.019 1.00 46.63 920 ARG C CA 1
ATOM 3226 C C . ARG C 2 6 ? -32.455 84.339 199.009 1.00 52.38 920 ARG C C 1
ATOM 3227 O O . ARG C 2 6 ? -31.860 83.896 199.987 1.00 53.16 920 ARG C O 1
ATOM 3235 N N . GLN C 2 7 ? -33.725 84.050 198.740 1.00 62.26 921 GLN C N 1
ATOM 3236 C CA . GLN C 2 7 ? -34.508 83.149 199.589 1.00 56.04 921 GLN C CA 1
ATOM 3237 C C . GLN C 2 7 ? -34.232 81.696 199.189 1.00 61.35 921 GLN C C 1
ATOM 3238 O O . GLN C 2 7 ? -33.199 81.410 198.559 1.00 61.95 921 GLN C O 1
ATOM 3244 N N . ARG C 2 8 ? -35.193 80.821 199.519 1.00 73.54 922 ARG C N 1
ATOM 3245 C CA . ARG C 2 8 ? -35.131 79.344 199.399 1.00 74.57 922 ARG C CA 1
ATOM 3246 C C . ARG C 2 8 ? -33.690 78.863 199.647 1.00 76.31 922 ARG C C 1
ATOM 3247 O O . ARG C 2 8 ? -32.836 78.800 198.744 1.00 79.13 922 ARG C O 1
ATOM 3255 N N . ARG C 2 9 ? -33.438 78.574 200.923 1.00 72.99 923 ARG C N 1
ATOM 3256 C CA . ARG C 2 9 ? -34.468 78.763 201.963 1.00 66.83 923 ARG C CA 1
ATOM 3257 C C . ARG C 2 9 ? -34.427 80.203 202.506 1.00 65.87 923 ARG C C 1
ATOM 3258 O O . ARG C 2 9 ? -35.440 80.919 202.560 1.00 68.65 923 ARG C O 1
#

InterPro domains:
  IPR000679 Zinc finger, GATA-type [PF00320] (743-776)
  IPR000679 Zinc finger, GATA-type [PR00619] (739-756)
  IPR000679 Zinc finger, GATA-type [PR00619] (757-774)
  IPR000679 Zinc finger, GATA-type [PS00344] (743-767)
  IPR000679 Zinc finger, GATA-type [PS50114] (737-790)
  IPR000679 Zinc finger, GATA-type [SM00401] (737-787)
  IPR000679 Zinc finger, GATA-type [cd00202] (742-792)
  IPR013088 Zinc finger, NHR/GATA-type [G3DSA:3.30.50.10] (734-795)
  IPR013860 Nitrogen regulatory protein areA, GATA-like domain [PF08550] (169-196)
  IPR039355 Transcription factor GATA [PTHR10071] (133-948)

Radius of gyration: 28.07 Å; Cα contacts (8 Å, |Δi|>4): 684; chains: 3; bounding box: 68×73×62 Å

Solvent-accessible surface area: 18107 Å² total; per-residue (Å²): 101,61,92,139,12,35,126,9,0,108,22,108,82,54,83,107,21,24,115,6,0,27,109,0,43,124,67,0,14,35,95,82,136,32,27,11,69,88,1,26,156,38,44,0,8,40,36,0,12,103,7,0,177,21,121,89,52,96,0,18,28,10,0,0,10,0,0,0,0,0,0,25,18,59,59,102,24,0,87,49,0,23,133,38,29,0,0,65,23,0,24,59,12,4,61,10,123,52,58,60,0,54,17,0,0,0,36,0,2,0,0,0,2,13,37,31,26,110,16,1,47,68,0,16,87,33,42,0,13,92,39,1,21,74,18,10,49,111,32,102,88,82,46,5,36,76,10,0,0,14,0,0,8,4,0,2,103,21,116,106,73,54,7,90,48,124,58,0,22,67,0,6,78,24,0,15,135,14,0,124,28,184,20,69,77,1,5,38,18,0,0,69,0,0,3,44,7,0,18,16,58,61,90,31,0,65,27,0,25,130,29,43,2,4,145,56,0,4,92,4,0,99,40,105,30,41,58,0,17,40,0,0,0,62,0,0,0,0,0,0,6,3,64,55,117,8,0,58,42,0,22,103,24,35,0,9,85,17,0,56,55,4,6,98,17,125,96,82,38,3,42,46,10,0,0,7,0,0,0,0,0,0,29,12,62,42,69,1,0,47,30,0,15,101,20,93,0,0,52,40,0,15,122,12,4,83,38,49,55,59,123,1,67,51,23,0,0,41,0,0,10,25,0,1,72,12,22,178,81,90,39,88,4,2,81,59,0,29,80,72,39,0,11,139,16,0,2,87,6,6,77,8,123,44,72,121,5,11,20,7,0,0,64,0,0,22,38,0,0,113,5,1,49,61,42,71,114,91,101,106,91,12,123,11,8,79,41,0,92,130,48,29,0,50,67,68,0,102,94,5,55,119,33,98,34,80,77,3,86,62,57,0,128,80,2,33,58,81,38,39,141,148,23,40,79,52,41,169,142,44,52,89,182,20

Secondary structure (DSSP, 8-state):
-------/-HHHHHHHHHSS-HHHHHHHHHHHHHHTT-SS---HHHHHHHT-HHHHHHHTT-S-HHHHHHHHHHHHHHTTS-HHHHHHHHHTT-HHHHHHHTT-SSHHHHHHHHHHHHHHHTT-HHHHHHHHHTT-HHHHHHHHHH---HHHHHHHHHHHHHHH---TTPPPHHHHTTHHHHHHHHTT-S-HHHHHHHHHHHHHHHSS-HHHHHHHHHTTHHHHHHHHTT-S-HHHHHHHHHHHHHHTTS-HHHHHHHHHTTHHHHHHHHTT-SSHHHHHHHHHHHHHHTTS-HHHHHHHHHTT-HHHHHHHTTSS-HHHHHHHHHHHHHTTTTTTT-THHHHHHHHTT-HHHHHHGGG-S-HHHHHHHHHHHHHHHHHHHHHHHT----HHHHHHHHHTHHHHHHGGGG---HHHHHHHHHHHHHH--/------

Sequence (434 aa):
DLPKMVEGVFSSEIDKQIQATTKFRKLLSKERNPPIEEVIKTGVVGRFVEFLRSPHTLVQFEAAWALTNIASGSATQTQVVIEAGAVPIFVELLGSPEPDVREQAVWALGNIAGDSPQCRDYVLSCGALRPLLTLLGDSRKLSMLRNATWTLSNFCRGKTPQPDWNTIAPALPVLAKLVYSLDDEVLIDACWAISYLSDGSNDKIQAVIEAGIPRRLVELLMHASTSVQTPALRSVGNIVTGDDVQTQVIINCGALPCLLSLLSSNKDGIRKEACWTISNITAGNSAQIQSVIDANIIPPLIHLLSHADLKTRKEACWAISNATSGGLQKPDQIRYLVAQGCIKPLCDLLACPDNKIIQVALDGLENILKVGELDKNAASINRYALFIEECGGMEKIHDCQTNANEEIYMKAYNIIEKYFSSSKRQRRSKRQRR

Foldseek 3Di:
DPVQLLVLLPDPDPVSVLVSLLVLLVQLVDPPDRPLVVVLVSPNLLSLQVQCPDPPVSSVLSSLSSLLSLLQDAPVSVVSNVVSVNLLSLQVQCPPPDVSSNLSSLSSLLSQLQNAVVSLQVSLVSVNPPSLLVCCVPDPDPSSVLSSLLSLLSNQDDPVPGHDCVSNLVCLLSLLVQCVDPDPSSLLSSLSSLLSQLQDAQVSLVSNVVSVNLLSLLVQCPPPDPSNNLSSLSNLLSQLLHALVSVVSNVVSPNLLSLLVQCPPPDPNSVLSSLSSLLSQLLYDLVSLVSNVVSVSLLSLLVQCPDDDPSSVQSSLSNLLSNLPPCPPCVVSLVVSVVSPNLLSLLVCCPPPDPVSVLSSLSSLVSSQVSLVVVCVVPPASVSLVCCVVSCSLVSLVVQLVPPPPSGNVSSVVCCVPRPD/DPDDDDD/DDDDDD

CATH classification: 1.25.10.10

Organism: Neurospora crassa (strain ATCC 24698 / 74-OR23-1A / CBS 708.71 / DSM 1257 / FGSC 987) (NCBI:txid367110)

Nearest PDB structures (foldseek):
  5h2w-assembly2_C  TM=9.884E-01  e=1.974E-39  Saccharomyces cerevisiae S288C
  1bk6-assembly2_B  TM=9.848E-01  e=1.423E-39  Saccharomyces cerevisiae
  5h2w-assembly1_A  TM=9.874E-01  e=3.647E-39  Saccharomyces cerevisiae S288C
  1un0-assembly1_A  TM=9.861E-01  e=1.195E-38  Saccharomyces cerevisiae
  6wx8-assembly1_A  TM=9.229E-01  e=2.268E-33  Homo sapiens